Protein AF-A0A0G1H967-F1 (afdb_monomer_lite)

Organism: NCBI:txid1619017

Structure (mmCIF, N/CA/C/O backbone):
data_AF-A0A0G1H967-F1
#
_entry.id   AF-A0A0G1H967-F1
#
loop_
_atom_site.group_PDB
_atom_site.id
_atom_site.type_symbol
_atom_site.label_atom_id
_atom_site.label_alt_id
_atom_site.label_comp_id
_atom_site.label_asym_id
_atom_site.label_entity_id
_atom_site.label_seq_id
_atom_site.pdbx_PDB_ins_code
_atom_site.Cartn_x
_atom_site.Cartn_y
_atom_site.Cartn_z
_atom_site.occupancy
_atom_site.B_iso_or_equiv
_atom_site.auth_seq_id
_atom_site.auth_comp_id
_atom_site.auth_asym_id
_atom_site.auth_atom_id
_atom_site.pdbx_PDB_model_num
ATOM 1 N N . MET A 1 1 ? -5.302 -9.559 1.420 1.00 28.47 1 MET A N 1
ATOM 2 C CA . MET A 1 1 ? -5.514 -8.388 0.513 1.00 28.47 1 MET A CA 1
ATOM 3 C C . MET A 1 1 ? -4.198 -7.649 0.164 1.00 28.47 1 MET A C 1
ATOM 5 O O . MET A 1 1 ? -4.204 -6.447 -0.084 1.00 28.47 1 MET A O 1
ATOM 9 N N . ARG A 1 2 ? -3.053 -8.358 0.077 1.00 24.94 2 ARG A N 1
ATOM 10 C CA . ARG A 1 2 ? -1.734 -7.774 -0.278 1.00 24.94 2 ARG A CA 1
ATOM 11 C C . ARG A 1 2 ? -1.359 -7.911 -1.756 1.00 24.94 2 ARG A C 1
ATOM 13 O O . ARG A 1 2 ? -0.452 -7.248 -2.232 1.00 24.94 2 ARG A O 1
ATOM 20 N N . ILE A 1 3 ? -2.129 -8.671 -2.520 1.00 26.06 3 ILE A N 1
ATOM 21 C CA . ILE A 1 3 ? -1.769 -9.042 -3.902 1.00 26.06 3 ILE A CA 1
ATOM 22 C C . ILE A 1 3 ? -2.396 -8.128 -4.920 1.00 26.06 3 ILE A C 1
ATOM 24 O O . ILE A 1 3 ? -1.799 -7.791 -5.931 1.00 26.06 3 ILE A O 1
ATOM 28 N N . LEU A 1 4 ? -3.551 -7.584 -4.571 1.00 26.77 4 LEU A N 1
ATOM 29 C CA . LEU A 1 4 ? -4.063 -6.409 -5.242 1.00 26.77 4 LEU A CA 1
ATOM 30 C C . LEU A 1 4 ? -3.228 -5.164 -4.873 1.00 26.77 4 LEU A C 1
ATOM 32 O O . LEU A 1 4 ? -3.260 -4.165 -5.582 1.00 26.77 4 LEU A O 1
ATOM 36 N N . SER A 1 5 ? -2.409 -5.216 -3.812 1.00 25.80 5 SER A N 1
ATOM 37 C CA . SER A 1 5 ? -1.380 -4.202 -3.537 1.00 25.80 5 SER A CA 1
ATOM 38 C C . SER A 1 5 ? -0.130 -4.345 -4.408 1.00 25.80 5 SER A C 1
ATOM 40 O O . SER A 1 5 ? 0.750 -3.493 -4.316 1.00 25.80 5 SER A O 1
ATOM 42 N N . LEU A 1 6 ? -0.062 -5.322 -5.321 1.00 28.62 6 LEU A N 1
ATOM 43 C CA . LEU A 1 6 ? 0.996 -5.347 -6.332 1.00 28.62 6 LEU A CA 1
ATOM 44 C C . LEU A 1 6 ? 0.904 -4.147 -7.280 1.00 28.62 6 LEU A C 1
ATOM 46 O O . LEU A 1 6 ? 1.940 -3.682 -7.725 1.00 28.62 6 LEU A O 1
ATOM 50 N N . ASN A 1 7 ? -0.260 -3.507 -7.449 1.00 30.02 7 ASN A N 1
ATOM 51 C CA . ASN A 1 7 ? -0.320 -2.208 -8.139 1.00 30.02 7 ASN A CA 1
ATOM 52 C C . ASN A 1 7 ? 0.312 -1.042 -7.349 1.00 30.02 7 ASN A C 1
ATOM 54 O O . ASN A 1 7 ? 0.631 -0.026 -7.955 1.00 30.02 7 ASN A O 1
ATOM 58 N N . ASN A 1 8 ? 0.530 -1.194 -6.034 1.00 29.45 8 ASN A N 1
ATOM 59 C CA . ASN A 1 8 ? 1.183 -0.194 -5.171 1.00 29.45 8 ASN A CA 1
ATOM 60 C C . ASN A 1 8 ? 2.585 -0.609 -4.668 1.00 29.45 8 ASN A C 1
ATOM 62 O O . ASN A 1 8 ? 3.270 0.203 -4.049 1.00 29.45 8 ASN A O 1
ATOM 66 N N . ASN A 1 9 ? 3.043 -1.830 -4.961 1.00 28.44 9 ASN A N 1
ATOM 67 C CA . ASN A 1 9 ? 4.432 -2.270 -4.748 1.00 28.44 9 ASN A CA 1
ATOM 68 C C . ASN A 1 9 ? 5.181 -2.551 -6.068 1.00 28.44 9 ASN A C 1
ATOM 70 O O . ASN A 1 9 ? 6.390 -2.745 -6.054 1.00 28.44 9 ASN A O 1
ATOM 74 N N . ILE A 1 10 ? 4.493 -2.491 -7.216 1.00 29.09 10 ILE A N 1
ATOM 75 C CA . ILE A 1 10 ? 5.077 -2.336 -8.564 1.00 29.09 10 ILE A CA 1
ATOM 76 C C . ILE A 1 10 ? 5.112 -0.842 -8.966 1.00 29.09 10 ILE A C 1
ATOM 78 O O . ILE A 1 10 ? 5.589 -0.466 -10.037 1.00 29.09 10 ILE A O 1
ATOM 82 N N . THR A 1 11 ? 4.701 0.069 -8.078 1.00 26.23 11 THR A N 1
ATOM 83 C CA . THR A 1 11 ? 4.948 1.514 -8.233 1.00 26.23 11 THR A CA 1
ATOM 84 C C . THR A 1 11 ? 6.412 1.897 -8.044 1.00 26.23 11 THR A C 1
ATOM 86 O O . THR A 1 11 ? 6.793 2.978 -8.477 1.00 26.23 11 THR A O 1
ATOM 89 N N . THR A 1 12 ? 7.262 1.028 -7.499 1.00 28.69 12 THR A N 1
ATOM 90 C CA . THR A 1 12 ? 8.695 1.315 -7.307 1.00 28.69 12 THR A CA 1
ATOM 91 C C . THR A 1 12 ? 9.445 1.363 -8.640 1.00 28.69 12 THR A C 1
ATOM 93 O O . THR A 1 12 ? 10.169 2.311 -8.919 1.00 28.69 12 THR A O 1
ATOM 96 N N . PHE A 1 13 ? 9.113 0.490 -9.589 1.00 28.98 13 PHE A N 1
ATOM 97 C CA . PHE A 1 13 ? 9.598 0.643 -10.966 1.00 28.98 13 PHE A CA 1
ATOM 98 C C . PHE A 1 13 ? 8.889 1.770 -11.735 1.00 28.98 13 PHE A C 1
ATOM 100 O O . PHE A 1 13 ? 9.454 2.317 -12.681 1.00 28.98 13 PHE A O 1
ATOM 107 N N . SER A 1 14 ? 7.666 2.150 -11.330 1.00 26.45 14 SER A N 1
ATOM 108 C CA . SER A 1 14 ? 7.071 3.408 -11.792 1.00 26.45 14 SER A CA 1
ATOM 109 C C . SER A 1 14 ? 7.852 4.606 -11.267 1.00 26.45 14 SER A C 1
ATOM 111 O O . SER A 1 14 ? 7.739 5.632 -11.908 1.00 26.45 14 SER A O 1
ATOM 113 N N . THR A 1 15 ? 8.643 4.525 -10.192 1.00 25.16 15 THR A N 1
ATOM 114 C CA . THR A 1 15 ? 9.578 5.592 -9.787 1.00 25.16 15 THR A CA 1
ATOM 115 C C . THR A 1 15 ? 10.834 5.610 -10.642 1.00 25.16 15 THR A C 1
ATOM 117 O O . THR A 1 15 ? 11.259 6.693 -11.013 1.00 25.16 15 THR A O 1
ATOM 120 N N . MET A 1 16 ? 11.356 4.464 -11.091 1.00 27.84 16 MET A N 1
ATOM 121 C CA . MET A 1 16 ? 12.405 4.454 -12.122 1.00 27.84 16 MET A CA 1
ATOM 122 C C . MET A 1 16 ? 11.890 5.072 -13.434 1.00 27.84 16 MET A C 1
ATOM 124 O O . MET A 1 16 ? 12.563 5.902 -14.043 1.00 27.84 16 MET A O 1
ATOM 128 N N . TYR A 1 17 ? 10.645 4.753 -13.816 1.00 27.72 17 TYR A N 1
ATOM 129 C CA . TYR A 1 17 ? 10.009 5.355 -14.985 1.00 27.72 17 TYR A CA 1
ATOM 130 C C . TYR A 1 17 ? 9.515 6.781 -14.739 1.00 27.72 17 TYR A C 1
ATOM 132 O O . TYR A 1 17 ? 9.549 7.532 -15.693 1.00 27.72 17 TYR A O 1
ATOM 140 N N . LYS A 1 18 ? 9.121 7.197 -13.523 1.00 25.91 18 LYS A N 1
ATOM 141 C CA . LYS A 1 18 ? 8.702 8.570 -13.146 1.00 25.91 18 LYS A CA 1
ATOM 142 C C . LYS A 1 18 ? 9.891 9.494 -12.954 1.00 25.91 18 LYS A C 1
ATOM 144 O O . LYS A 1 18 ? 9.778 10.645 -13.329 1.00 25.91 18 LYS A O 1
ATOM 149 N N . SER A 1 19 ? 11.053 9.016 -12.527 1.00 26.78 19 SER A N 1
ATOM 150 C CA . SER A 1 19 ? 12.302 9.782 -12.640 1.00 26.78 19 SER A CA 1
ATOM 151 C C . SER A 1 19 ? 12.707 9.976 -14.109 1.00 26.78 19 SER A C 1
ATOM 153 O O . SER A 1 19 ? 13.369 10.950 -14.444 1.00 26.78 19 SER A O 1
ATOM 155 N N . ILE A 1 20 ? 12.218 9.113 -15.005 1.00 28.36 20 ILE A N 1
ATOM 156 C CA . ILE A 1 20 ? 12.341 9.236 -16.463 1.00 28.36 20 ILE A CA 1
ATOM 157 C C . ILE A 1 20 ? 11.140 9.979 -17.112 1.00 28.36 20 ILE A C 1
ATOM 159 O O . ILE A 1 20 ? 11.301 10.610 -18.149 1.00 28.36 20 ILE A O 1
ATOM 163 N N . THR A 1 21 ? 9.947 9.992 -16.500 1.00 26.17 21 THR A N 1
ATOM 164 C CA . THR A 1 21 ? 8.737 10.730 -16.937 1.00 26.17 21 THR A CA 1
ATOM 165 C C . THR A 1 21 ? 8.554 12.063 -16.207 1.00 26.17 21 THR A C 1
ATOM 167 O O . THR A 1 21 ? 7.636 12.813 -16.514 1.00 26.17 21 THR A O 1
ATOM 170 N N . VAL A 1 22 ? 9.478 12.461 -15.336 1.00 26.22 22 VAL A N 1
ATOM 171 C CA . VAL A 1 22 ? 9.689 13.873 -14.971 1.00 26.22 22 VAL A CA 1
ATOM 172 C C . VAL A 1 22 ? 10.460 14.605 -16.083 1.00 26.22 22 VAL A C 1
ATOM 174 O O . VAL A 1 22 ? 10.391 15.822 -16.189 1.00 26.22 22 VAL A O 1
ATOM 177 N N . LEU A 1 23 ? 11.005 13.862 -17.053 1.00 30.81 23 LEU A N 1
ATOM 178 C CA . LEU A 1 23 ? 11.277 14.352 -18.408 1.00 30.81 23 LEU A CA 1
ATOM 179 C C . LEU A 1 23 ? 10.087 14.107 -19.358 1.00 30.81 23 LEU A C 1
ATOM 181 O O . LEU A 1 23 ? 10.270 14.118 -20.552 1.00 30.81 23 LEU A O 1
ATOM 185 N N . CYS A 1 24 ? 8.871 13.848 -18.856 1.00 28.28 24 CYS A N 1
ATOM 186 C CA . CYS A 1 24 ? 7.650 13.328 -19.513 1.00 28.28 24 CYS A CA 1
ATOM 187 C C . CYS A 1 24 ? 6.351 14.166 -19.600 1.00 28.28 24 CYS A C 1
ATOM 189 O O . CYS A 1 24 ? 5.338 13.589 -19.960 1.00 28.28 24 CYS A O 1
ATOM 191 N N . VAL A 1 25 ? 6.280 15.447 -19.213 1.00 26.44 25 VAL A N 1
ATOM 192 C CA . VAL A 1 25 ? 5.021 16.237 -19.346 1.00 26.44 25 VAL A CA 1
ATOM 193 C C . VAL A 1 25 ? 4.890 16.730 -20.794 1.00 26.44 25 VAL A C 1
ATOM 195 O O . VAL A 1 25 ? 5.883 17.203 -21.337 1.00 26.44 25 VAL A O 1
ATOM 198 N N . SER A 1 26 ? 3.779 16.686 -21.519 1.00 28.89 26 SER A N 1
ATOM 199 C CA . SER A 1 26 ? 2.585 15.837 -21.557 1.00 28.89 26 SER A CA 1
ATOM 200 C C . SER A 1 26 ? 1.969 16.117 -22.940 1.00 28.89 26 SER A C 1
ATOM 202 O O . SER A 1 26 ? 2.030 17.241 -23.438 1.00 28.89 26 SER A O 1
ATOM 204 N N . GLY A 1 27 ? 1.425 15.101 -23.603 1.00 27.70 27 GLY A N 1
ATOM 205 C CA . GLY A 1 27 ? 0.699 15.268 -24.858 1.00 27.70 27 GLY A CA 1
ATOM 206 C C . GLY A 1 27 ? -0.725 14.770 -24.699 1.00 27.70 27 GLY A C 1
ATOM 207 O O . GLY A 1 27 ? -0.948 13.581 -24.868 1.00 27.70 27 GLY A O 1
ATOM 208 N N . ILE A 1 28 ? -1.657 15.672 -24.387 1.00 31.44 28 ILE A N 1
ATOM 209 C CA . ILE A 1 28 ? -3.095 15.619 -24.716 1.00 31.44 28 ILE A CA 1
ATOM 210 C C . ILE A 1 28 ? -3.490 17.115 -24.768 1.00 31.44 28 ILE A C 1
ATOM 212 O O . ILE A 1 28 ? -3.198 17.833 -23.822 1.00 31.44 28 ILE A O 1
ATOM 216 N N . ILE A 1 29 ? -4.017 17.729 -25.830 1.00 28.50 29 ILE A N 1
ATOM 217 C CA . ILE A 1 29 ? -5.296 17.488 -26.506 1.00 28.50 29 ILE A CA 1
ATOM 218 C C . ILE A 1 29 ? -5.258 18.208 -27.867 1.00 28.50 29 ILE A C 1
ATOM 220 O O . ILE A 1 29 ? -4.969 19.401 -27.929 1.00 28.50 29 ILE A O 1
ATOM 224 N N . ALA A 1 30 ? -5.668 17.521 -28.933 1.00 26.17 30 ALA A N 1
ATOM 225 C CA . ALA A 1 30 ? -6.323 18.160 -30.072 1.00 26.17 30 ALA A CA 1
ATOM 226 C C . ALA A 1 30 ? -7.396 17.223 -30.647 1.00 26.17 30 ALA A C 1
ATOM 228 O O . ALA A 1 30 ? -7.187 16.523 -31.633 1.00 26.17 30 ALA A O 1
ATOM 229 N N . CYS A 1 31 ? -8.566 17.224 -30.010 1.00 27.75 31 CYS A N 1
ATOM 230 C CA . CYS A 1 31 ? -9.842 17.053 -30.696 1.00 27.75 31 CYS A CA 1
ATOM 231 C C . CYS A 1 31 ? -10.944 17.755 -29.896 1.00 27.75 31 CYS A C 1
ATOM 233 O O . CYS A 1 31 ? -11.128 17.464 -28.720 1.00 27.75 31 CYS A O 1
ATOM 235 N N . GLY A 1 32 ? -11.687 18.635 -30.571 1.00 25.62 32 GLY A N 1
ATOM 236 C CA . GLY A 1 32 ? -13.098 18.887 -30.271 1.00 25.62 32 GLY A CA 1
ATOM 237 C C . GLY A 1 32 ? -13.435 19.949 -29.223 1.00 25.62 32 GLY A C 1
ATOM 238 O O . GLY A 1 32 ? -13.681 19.637 -28.069 1.00 25.62 32 GLY A O 1
ATOM 239 N N . ILE A 1 33 ? -13.529 21.194 -2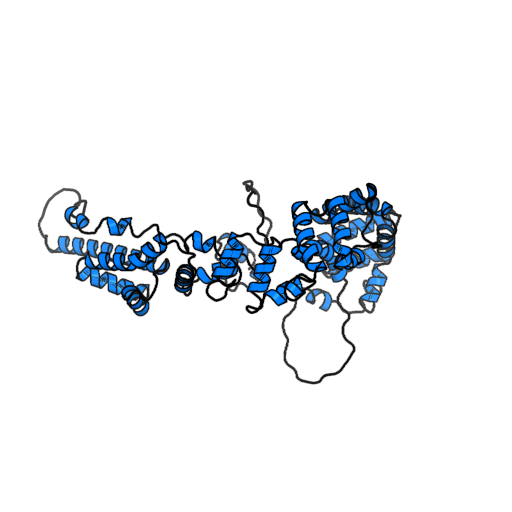9.693 1.00 38.97 33 ILE A N 1
ATOM 240 C CA . ILE A 1 33 ? -14.495 22.252 -29.330 1.00 38.97 33 ILE A CA 1
ATOM 241 C C . ILE A 1 33 ? -15.601 21.829 -28.336 1.00 38.97 33 ILE A C 1
ATOM 243 O O . ILE A 1 33 ? -16.466 21.055 -28.735 1.00 38.97 33 ILE A O 1
ATOM 247 N N . ILE A 1 34 ? -15.678 22.473 -27.157 1.00 30.91 34 ILE A N 1
ATOM 248 C CA . ILE A 1 34 ? -16.937 22.931 -26.521 1.00 30.91 34 ILE A CA 1
ATOM 249 C C . ILE A 1 34 ? -16.679 24.274 -25.803 1.00 30.91 34 ILE A C 1
ATOM 251 O O . ILE A 1 34 ? -15.667 24.468 -25.138 1.00 30.91 34 ILE A O 1
ATOM 255 N N . LEU A 1 35 ? -17.608 25.207 -26.016 1.00 37.31 35 LEU A N 1
ATOM 256 C CA . LEU A 1 35 ? -17.710 26.570 -25.486 1.00 37.31 35 LEU A CA 1
ATOM 257 C C . LEU A 1 35 ? -18.023 26.611 -23.969 1.00 37.31 35 LEU A C 1
ATOM 259 O O . LEU A 1 35 ? -18.590 25.656 -23.453 1.00 37.31 35 LEU A O 1
ATOM 263 N N . PHE A 1 36 ? -17.754 27.772 -23.342 1.00 31.00 36 PHE A N 1
ATOM 264 C CA . PHE A 1 36 ? -18.295 28.360 -22.085 1.00 31.00 36 PHE A CA 1
ATOM 265 C C . PHE A 1 36 ? -17.295 28.664 -20.941 1.00 31.00 36 PHE A C 1
ATOM 267 O O . PHE A 1 36 ? -16.869 27.777 -20.215 1.00 31.00 36 PHE A O 1
ATOM 274 N N . GLY A 1 37 ? -17.080 29.974 -20.707 1.00 32.16 37 GLY A N 1
ATOM 275 C CA . GLY A 1 37 ? -17.050 30.610 -19.373 1.00 32.16 37 GLY A CA 1
ATOM 276 C C . GLY A 1 37 ? -15.701 30.756 -18.640 1.00 32.16 37 GLY A C 1
ATOM 277 O O . GLY A 1 37 ? -15.021 29.758 -18.423 1.00 32.16 37 GLY A O 1
ATOM 278 N N . PRO A 1 38 ? -15.319 31.966 -18.165 1.00 43.09 38 PRO A N 1
ATOM 279 C CA . PRO A 1 38 ? -14.136 32.147 -17.333 1.00 43.09 38 PRO A CA 1
ATOM 280 C C . PRO A 1 38 ? -14.486 31.845 -15.870 1.00 43.09 38 PRO A C 1
ATOM 282 O O . PRO A 1 38 ? -15.070 32.673 -15.176 1.00 43.09 38 PRO A O 1
ATOM 285 N N . ALA A 1 39 ? -14.124 30.657 -15.393 1.00 35.47 39 ALA A N 1
ATOM 286 C CA . ALA A 1 39 ? -14.091 30.347 -13.969 1.00 35.47 39 ALA A CA 1
ATOM 287 C C . ALA A 1 39 ? -12.661 29.958 -13.591 1.00 35.47 39 ALA A C 1
ATOM 289 O O . ALA A 1 39 ? -12.064 29.033 -14.139 1.00 35.47 39 ALA A O 1
ATOM 290 N N . THR A 1 40 ? -12.099 30.745 -12.686 1.00 41.44 40 THR A N 1
ATOM 291 C CA . THR A 1 40 ? -10.736 30.675 -12.172 1.00 41.44 40 THR A CA 1
ATOM 292 C C . THR A 1 40 ? -10.470 29.338 -11.481 1.00 41.44 40 THR A C 1
ATOM 294 O O . THR A 1 40 ? -10.858 29.145 -10.332 1.00 41.44 40 THR A O 1
ATOM 297 N N . PHE A 1 41 ? -9.766 28.433 -12.159 1.00 42.47 41 PHE A N 1
ATOM 298 C CA . PHE A 1 41 ? -9.099 27.297 -11.525 1.00 42.47 41 PHE A CA 1
ATOM 299 C C . PHE A 1 41 ? -7.680 27.720 -11.140 1.00 42.47 41 PHE A C 1
ATOM 301 O O . PHE A 1 41 ? -6.751 27.670 -11.944 1.00 42.47 41 PHE A O 1
ATOM 308 N N . ALA A 1 42 ? -7.528 28.184 -9.902 1.00 41.91 42 ALA A N 1
ATOM 309 C CA . ALA A 1 42 ? -6.235 28.280 -9.246 1.00 41.91 42 ALA A CA 1
ATOM 310 C C . ALA A 1 42 ? -6.009 27.019 -8.397 1.00 41.91 42 ALA A C 1
ATOM 312 O O . ALA A 1 42 ? -6.925 26.538 -7.737 1.00 41.91 42 ALA A O 1
ATOM 313 N N . GLN A 1 43 ? -4.759 26.548 -8.410 1.00 45.81 43 GLN A N 1
ATOM 314 C CA . GLN A 1 43 ? -4.148 25.536 -7.536 1.00 45.81 43 GLN A CA 1
ATOM 315 C C . GLN A 1 43 ? -4.437 24.056 -7.828 1.00 45.81 43 GLN A C 1
ATOM 317 O O . GLN A 1 43 ? -5.177 23.385 -7.121 1.00 45.81 43 GLN A O 1
ATOM 322 N N . LEU A 1 44 ? -3.644 23.513 -8.758 1.00 36.78 44 LEU A N 1
ATOM 323 C CA . LEU A 1 44 ? -2.864 22.294 -8.519 1.00 36.78 44 LEU A CA 1
ATOM 324 C C . LEU A 1 44 ? -1.439 22.556 -9.047 1.00 36.78 44 LEU A C 1
ATOM 326 O O . LEU A 1 44 ? -1.220 22.620 -10.251 1.00 36.78 44 LEU A O 1
ATOM 330 N N . GLN A 1 45 ? -0.478 22.806 -8.157 1.00 46.81 45 GLN A N 1
ATOM 331 C CA . GLN A 1 45 ? 0.911 23.108 -8.516 1.00 46.81 45 GLN A CA 1
ATOM 332 C C . GLN A 1 45 ? 1.851 22.510 -7.470 1.00 46.81 45 GLN A C 1
ATOM 334 O O . GLN A 1 45 ? 1.936 23.025 -6.358 1.00 46.81 45 GLN A O 1
ATOM 339 N N . SER A 1 46 ? 2.572 21.445 -7.826 1.00 40.84 46 SER A N 1
ATOM 340 C CA . SER A 1 46 ? 3.772 21.034 -7.072 1.00 40.84 46 SER A CA 1
ATOM 341 C C . SER A 1 46 ? 4.764 20.127 -7.823 1.00 40.84 46 SER A C 1
ATOM 343 O O . SER A 1 46 ? 5.782 19.754 -7.252 1.00 40.84 46 SER A O 1
ATOM 345 N N . ALA A 1 47 ? 4.569 19.863 -9.121 1.00 40.09 47 ALA A N 1
ATOM 346 C CA . ALA A 1 47 ? 5.629 19.357 -10.014 1.00 40.09 47 ALA A CA 1
ATOM 347 C C . ALA A 1 47 ? 5.679 20.129 -11.348 1.00 40.09 47 ALA A C 1
ATOM 349 O O . ALA A 1 47 ? 6.760 20.402 -11.867 1.00 40.09 47 ALA A O 1
ATOM 350 N N . ASP A 1 48 ? 4.524 20.599 -11.838 1.00 39.38 48 ASP A N 1
ATOM 351 C CA . ASP A 1 48 ? 4.428 21.492 -13.004 1.00 39.38 48 ASP A CA 1
ATOM 352 C C . ASP A 1 48 ? 5.139 22.844 -12.816 1.00 39.38 48 ASP A C 1
ATOM 354 O O . ASP A 1 48 ? 5.560 23.468 -13.787 1.00 39.38 48 ASP A O 1
ATOM 358 N N . SER A 1 49 ? 5.339 23.308 -11.579 1.00 45.03 49 SER A N 1
ATOM 359 C CA . SER A 1 49 ? 5.897 24.643 -11.309 1.00 45.03 49 SER A CA 1
ATOM 360 C C . SER A 1 49 ? 7.395 24.789 -11.619 1.00 45.03 49 SER A C 1
ATOM 362 O O . SER A 1 49 ? 7.877 25.920 -11.708 1.00 45.03 49 SER A O 1
ATOM 364 N N . ALA A 1 50 ? 8.140 23.686 -11.770 1.00 48.12 50 ALA A N 1
ATOM 365 C CA . ALA A 1 50 ? 9.545 23.716 -12.195 1.00 48.12 50 ALA A CA 1
ATOM 366 C C . ALA A 1 50 ? 9.676 23.700 -13.730 1.00 48.12 50 ALA A C 1
ATOM 368 O O . ALA A 1 50 ? 10.448 24.476 -14.290 1.00 48.12 50 ALA A O 1
ATOM 369 N N . LEU A 1 51 ? 8.863 22.887 -14.418 1.00 50.50 51 LEU A N 1
ATOM 370 C CA . LEU A 1 51 ? 8.828 22.815 -15.885 1.00 50.50 51 LEU A CA 1
ATOM 371 C C . LEU A 1 51 ? 8.125 24.024 -16.523 1.00 50.50 51 LEU A C 1
ATOM 373 O O . LEU A 1 51 ? 8.525 24.456 -17.600 1.00 50.50 51 LEU A O 1
ATOM 377 N N . GLY A 1 52 ? 7.154 24.637 -15.838 1.00 55.09 52 GLY A N 1
ATOM 378 C CA . GLY A 1 52 ? 6.474 25.860 -16.283 1.00 55.09 52 GLY A CA 1
ATOM 379 C C . GLY A 1 52 ? 7.351 27.120 -16.301 1.00 55.09 52 GLY A C 1
ATOM 380 O O . GLY A 1 52 ? 6.900 28.166 -16.760 1.00 55.09 52 GLY A O 1
ATOM 381 N N . LYS A 1 53 ? 8.598 27.041 -15.812 1.00 64.50 53 LYS A N 1
ATOM 382 C CA . LYS A 1 53 ? 9.587 28.135 -15.855 1.00 64.50 53 LYS A CA 1
ATOM 383 C C . LYS A 1 53 ? 10.581 28.016 -17.011 1.00 64.50 53 LYS A C 1
ATOM 385 O O . LYS A 1 53 ? 11.349 28.947 -17.246 1.00 64.50 53 LYS A O 1
ATOM 390 N N . ILE A 1 54 ? 10.596 26.892 -17.727 1.00 79.12 54 ILE A N 1
ATOM 391 C CA . ILE A 1 54 ? 11.513 26.692 -18.847 1.00 79.12 54 ILE A CA 1
ATOM 392 C C . ILE A 1 54 ? 10.949 27.416 -20.069 1.00 79.12 54 ILE A C 1
ATOM 394 O O . ILE A 1 54 ? 9.891 27.061 -20.583 1.00 79.12 54 ILE A O 1
ATOM 398 N N . THR A 1 55 ? 11.665 28.437 -20.536 1.00 87.38 55 THR A N 1
ATOM 399 C CA . THR A 1 55 ? 11.320 29.163 -21.764 1.00 87.38 55 THR A CA 1
ATOM 400 C C . THR A 1 55 ? 12.137 28.607 -22.923 1.00 87.38 55 THR A C 1
ATOM 402 O O . THR A 1 55 ? 13.364 28.554 -22.846 1.00 87.38 55 THR A O 1
ATOM 405 N N . TYR A 1 56 ? 11.454 28.194 -23.989 1.00 86.44 56 TYR A N 1
ATOM 406 C CA . TYR A 1 56 ? 12.084 27.759 -25.233 1.00 86.44 56 TYR A CA 1
ATOM 407 C C . TYR A 1 56 ? 12.272 28.946 -26.194 1.00 86.44 56 TYR A C 1
ATOM 409 O O . TYR A 1 56 ? 11.458 29.874 -26.173 1.00 86.44 56 TYR A O 1
ATOM 417 N N . PRO A 1 57 ? 13.287 28.919 -27.075 1.00 93.88 57 PRO A N 1
ATOM 418 C CA . PRO A 1 57 ? 14.324 27.892 -27.195 1.00 93.88 57 PRO A CA 1
ATOM 419 C C . PRO A 1 57 ? 15.372 27.952 -26.071 1.00 93.88 57 PRO A C 1
ATOM 421 O O . PRO A 1 57 ? 15.702 29.027 -25.573 1.00 93.88 57 PRO A O 1
ATOM 424 N N . ILE A 1 58 ? 15.933 26.800 -25.689 1.00 92.00 58 ILE A N 1
ATOM 425 C CA . ILE A 1 58 ? 16.932 26.726 -24.609 1.00 92.00 58 ILE A CA 1
ATOM 426 C C . ILE A 1 58 ? 18.339 26.888 -25.189 1.00 92.00 58 ILE A C 1
ATOM 428 O O . ILE A 1 58 ? 18.912 25.939 -25.724 1.00 92.00 58 ILE A O 1
ATOM 432 N N . ALA A 1 59 ? 18.912 28.087 -25.062 1.00 92.62 59 ALA A N 1
ATOM 433 C CA . ALA A 1 59 ? 20.237 28.408 -25.602 1.00 92.62 59 ALA A CA 1
ATOM 434 C C . ALA A 1 59 ? 21.340 27.447 -25.110 1.00 92.62 59 ALA A C 1
ATOM 436 O O . ALA A 1 59 ? 22.135 26.971 -25.918 1.00 92.62 59 ALA A O 1
ATOM 437 N N . ASP A 1 60 ? 21.325 27.099 -23.817 1.00 89.62 60 ASP A N 1
ATOM 438 C CA . ASP A 1 60 ? 22.299 26.195 -23.180 1.00 89.62 60 ASP A CA 1
ATOM 439 C C . ASP A 1 60 ? 22.255 24.759 -23.760 1.00 89.62 60 ASP A C 1
ATOM 441 O O . ASP A 1 60 ? 23.222 24.009 -23.631 1.00 89.62 60 ASP A O 1
ATOM 445 N N . LEU A 1 61 ? 21.153 24.376 -24.422 1.00 92.38 61 LEU A N 1
ATOM 446 C CA . LEU A 1 61 ? 20.907 23.040 -24.980 1.00 92.38 61 LEU A CA 1
ATOM 447 C C . LEU A 1 61 ? 20.753 23.074 -26.508 1.00 92.38 61 LEU A C 1
ATOM 449 O O . LEU A 1 61 ? 19.819 22.509 -27.079 1.00 92.38 61 LEU A O 1
ATOM 453 N N . GLY A 1 62 ? 21.641 23.808 -27.181 1.00 91.38 62 GLY A N 1
ATOM 454 C CA . GLY A 1 62 ? 21.657 23.879 -28.644 1.00 91.38 62 GLY A CA 1
ATOM 455 C C . GLY A 1 62 ? 20.457 24.615 -29.245 1.00 91.38 62 GLY A C 1
ATOM 456 O O . GLY A 1 62 ? 20.118 24.385 -30.402 1.00 91.38 62 GLY A O 1
ATOM 457 N N . SER A 1 63 ? 19.811 25.500 -28.476 1.00 94.69 63 SER A N 1
ATOM 458 C CA . SER A 1 63 ? 18.596 26.224 -28.880 1.00 94.69 63 SER A CA 1
ATOM 459 C C . SER A 1 63 ? 17.429 25.307 -29.260 1.00 94.69 63 SER A C 1
ATOM 461 O O . SER A 1 63 ? 16.637 25.638 -30.144 1.00 94.69 63 SER A O 1
ATOM 463 N N . CYS A 1 64 ? 17.295 24.159 -28.589 1.00 92.00 64 CYS A N 1
ATOM 464 C CA . CYS A 1 64 ? 16.148 23.278 -28.782 1.00 92.00 64 CYS A CA 1
ATOM 465 C C . CYS A 1 64 ? 14.826 24.034 -28.542 1.00 92.00 64 CYS A C 1
ATOM 467 O O . CYS A 1 64 ? 14.663 24.728 -27.537 1.00 92.00 64 CYS A O 1
ATOM 469 N N . SER A 1 65 ? 13.900 23.931 -29.500 1.00 93.44 65 SER A N 1
ATOM 470 C CA . SER A 1 65 ? 12.653 24.716 -29.576 1.00 93.44 65 SER A CA 1
ATOM 471 C C . SER A 1 65 ? 11.518 24.193 -28.704 1.00 93.44 65 SER A C 1
ATOM 473 O O . SER A 1 65 ? 10.522 24.880 -28.499 1.00 93.44 65 SER A O 1
ATOM 475 N N . ASP A 1 66 ? 11.647 22.959 -28.245 1.00 86.94 66 ASP A N 1
ATOM 476 C CA . ASP A 1 66 ? 10.658 22.250 -27.461 1.00 86.94 66 ASP A CA 1
ATOM 477 C C . ASP A 1 66 ? 11.335 21.087 -26.742 1.00 86.94 66 ASP A C 1
ATOM 479 O O . ASP A 1 66 ? 12.486 20.722 -27.003 1.00 86.94 66 ASP A O 1
ATOM 483 N N . LYS A 1 67 ? 10.575 20.487 -25.837 1.00 84.81 67 LYS A N 1
ATOM 484 C CA . LYS A 1 67 ? 11.015 19.399 -24.982 1.00 84.81 67 LYS A CA 1
ATOM 485 C C . LYS A 1 67 ? 11.589 18.205 -25.749 1.00 84.81 67 LYS A C 1
ATOM 487 O O . LYS A 1 67 ? 12.648 17.710 -25.380 1.00 84.81 67 LYS A O 1
ATOM 492 N N . LYS A 1 68 ? 10.925 17.766 -26.821 1.00 87.69 68 LYS A N 1
ATOM 493 C CA . LYS A 1 68 ? 11.345 16.598 -27.609 1.00 87.69 68 LYS A CA 1
ATOM 494 C C . LYS A 1 68 ? 12.675 16.866 -28.316 1.00 87.69 68 LYS A C 1
ATOM 496 O O . LYS A 1 68 ? 13.550 16.000 -28.366 1.00 87.69 68 LYS A O 1
ATOM 501 N N . ASN A 1 69 ? 12.852 18.081 -28.830 1.00 86.69 69 ASN A N 1
ATOM 502 C CA . ASN A 1 69 ? 14.115 18.495 -29.432 1.00 86.69 69 ASN A CA 1
ATOM 503 C C . ASN A 1 69 ? 15.239 18.585 -28.388 1.00 86.69 69 ASN A C 1
ATOM 505 O O . ASN A 1 69 ? 16.373 18.219 -28.690 1.00 86.69 69 ASN A O 1
ATOM 509 N N . CYS A 1 70 ? 14.938 18.998 -27.151 1.00 89.12 70 CYS A N 1
ATOM 510 C CA . CYS A 1 70 ? 15.921 18.989 -26.065 1.00 89.12 70 CYS A CA 1
ATOM 511 C C . CYS A 1 70 ? 16.276 17.568 -25.613 1.00 89.12 70 CYS A C 1
ATOM 513 O O . CYS A 1 70 ? 17.447 17.290 -25.380 1.00 89.12 70 CYS A O 1
ATOM 515 N N . GLU A 1 71 ? 15.306 16.652 -25.538 1.00 84.69 71 GLU A N 1
ATOM 516 C CA . GLU A 1 71 ? 15.559 15.227 -25.281 1.00 84.69 71 GLU A CA 1
ATOM 517 C C . GLU A 1 71 ? 16.518 14.660 -26.334 1.00 84.69 71 GLU A C 1
ATOM 519 O O . GLU A 1 71 ? 17.561 14.113 -25.987 1.00 84.69 71 GLU A O 1
ATOM 524 N N . THR A 1 72 ? 16.233 14.909 -27.614 1.00 86.69 72 THR A N 1
ATOM 525 C CA . THR A 1 72 ? 17.086 14.474 -28.732 1.00 86.69 72 THR A CA 1
ATOM 526 C C . THR A 1 72 ? 18.499 15.062 -28.636 1.00 86.69 72 THR A C 1
ATOM 528 O O . THR A 1 72 ? 19.484 14.361 -28.867 1.00 86.69 72 THR A O 1
ATOM 531 N N . TYR A 1 73 ? 18.625 16.345 -28.272 1.00 87.12 73 TYR A N 1
ATOM 532 C CA . TYR A 1 73 ? 19.922 16.981 -28.031 1.00 87.12 73 TYR A CA 1
ATOM 533 C C . TYR A 1 73 ? 20.678 16.290 -26.888 1.00 87.12 73 TYR A C 1
ATOM 535 O O . TYR A 1 73 ? 21.861 15.983 -27.036 1.00 87.12 73 TYR A O 1
ATOM 543 N N . CYS A 1 74 ? 19.995 15.997 -25.780 1.00 88.62 74 CYS A N 1
ATOM 544 C CA . CYS A 1 74 ? 20.571 15.397 -24.578 1.00 88.62 74 CYS A CA 1
ATOM 545 C C . CYS A 1 74 ? 20.902 13.905 -24.698 1.00 88.62 74 CYS A C 1
ATOM 547 O O . CYS A 1 74 ? 21.739 13.405 -23.948 1.00 88.62 74 CYS A O 1
ATOM 549 N N . GLU A 1 75 ? 20.285 13.190 -25.637 1.00 82.88 75 GLU A N 1
ATOM 550 C CA . GLU A 1 75 ? 20.611 11.791 -25.933 1.00 82.88 75 GLU A CA 1
ATOM 551 C C . GLU A 1 75 ? 21.991 11.624 -26.580 1.00 82.88 75 GLU A C 1
ATOM 553 O O . GLU A 1 75 ? 22.583 10.541 -26.523 1.00 82.88 75 GLU A O 1
ATOM 558 N N . GLN A 1 76 ? 22.534 12.691 -27.167 1.00 84.75 76 GLN A N 1
ATOM 559 C CA . GLN A 1 76 ? 23.867 12.675 -27.750 1.00 84.75 76 GLN A CA 1
ATOM 560 C C . GLN A 1 76 ? 24.927 12.680 -26.647 1.00 84.75 76 GLN A C 1
ATOM 562 O O . GLN A 1 76 ? 24.979 13.584 -25.815 1.00 84.75 76 GLN A O 1
ATOM 567 N N . THR A 1 77 ? 25.845 11.710 -26.685 1.00 83.38 77 THR A N 1
ATOM 568 C CA . THR A 1 77 ? 26.917 11.558 -25.686 1.00 83.38 77 THR A CA 1
ATOM 569 C C . THR A 1 77 ? 27.732 12.837 -25.463 1.00 83.38 77 THR A C 1
ATOM 571 O O . THR A 1 77 ? 28.116 13.125 -24.334 1.00 83.38 77 THR A O 1
ATOM 574 N N . GLY A 1 78 ? 27.966 13.627 -26.519 1.00 86.94 78 GLY A N 1
ATOM 575 C CA . GLY A 1 78 ? 28.703 14.894 -26.434 1.00 86.94 78 GLY A CA 1
ATOM 576 C C . GLY A 1 78 ? 27.980 16.008 -25.667 1.00 86.94 78 GLY A C 1
ATOM 577 O O . GLY A 1 78 ? 28.633 16.934 -25.201 1.00 86.94 78 GLY A O 1
ATOM 578 N N . ASN A 1 79 ? 26.663 15.895 -25.486 1.00 88.75 79 ASN A N 1
ATOM 579 C CA . ASN A 1 79 ? 25.816 16.945 -24.918 1.00 88.75 79 ASN A CA 1
ATOM 580 C C . ASN A 1 79 ? 25.301 16.610 -23.509 1.00 88.75 79 ASN A C 1
ATOM 582 O O . ASN A 1 79 ? 24.724 17.471 -22.844 1.00 88.75 79 ASN A O 1
ATOM 586 N N . MET A 1 80 ? 25.509 15.376 -23.031 1.00 84.75 80 MET A N 1
ATOM 587 C CA . MET A 1 80 ? 24.967 14.899 -21.752 1.00 84.75 80 MET A CA 1
ATOM 588 C C . MET A 1 80 ? 25.369 15.790 -20.569 1.00 84.75 80 MET A C 1
ATOM 590 O O . MET A 1 80 ? 24.534 16.076 -19.714 1.00 84.75 80 MET A O 1
ATOM 594 N N . GLN A 1 81 ? 26.617 16.275 -20.533 1.00 88.00 81 GLN A N 1
ATOM 595 C CA . GLN A 1 81 ? 27.078 17.154 -19.454 1.00 88.00 81 GLN A CA 1
ATOM 596 C C . GLN A 1 81 ? 26.336 18.496 -19.460 1.00 88.00 81 GLN A C 1
ATOM 598 O O . GLN A 1 81 ? 25.847 18.913 -18.417 1.00 88.00 81 GLN A O 1
ATOM 603 N N . SER A 1 82 ? 26.156 19.121 -20.628 1.00 90.75 82 SER A N 1
ATOM 604 C CA . SER A 1 82 ? 25.385 20.366 -20.760 1.00 90.75 82 SER A CA 1
ATOM 605 C C . SER A 1 82 ? 23.945 20.198 -20.273 1.00 90.75 82 SER A C 1
ATOM 607 O O . SER A 1 82 ? 23.387 21.096 -19.647 1.00 90.75 82 SER A O 1
ATOM 609 N N . CYS A 1 83 ? 23.355 19.025 -20.504 1.00 91.12 83 CYS A N 1
ATOM 610 C CA . CYS A 1 83 ? 22.015 18.700 -20.026 1.00 91.12 83 CYS A CA 1
ATOM 611 C C . CYS A 1 83 ? 21.943 18.518 -18.509 1.00 91.12 83 CYS A C 1
ATOM 613 O O . CYS A 1 83 ? 20.996 19.001 -17.888 1.00 91.12 83 CYS A O 1
ATOM 615 N N . ILE A 1 84 ? 22.945 17.883 -17.894 1.00 88.06 84 ILE A N 1
ATOM 616 C CA . ILE A 1 84 ? 23.033 17.784 -16.432 1.00 88.06 84 ILE A CA 1
ATOM 617 C C . ILE A 1 84 ? 23.285 19.151 -15.797 1.00 88.06 84 ILE A C 1
ATOM 619 O O . ILE A 1 84 ? 22.627 19.491 -14.815 1.00 88.06 84 ILE A O 1
ATOM 623 N N . ASP A 1 85 ? 24.153 19.969 -16.385 1.00 90.12 85 ASP A N 1
ATOM 624 C CA . ASP A 1 85 ? 24.426 21.325 -15.908 1.00 90.12 85 ASP A CA 1
ATOM 625 C C . ASP A 1 85 ? 23.167 22.198 -15.988 1.00 90.12 85 ASP A C 1
ATOM 627 O O . ASP A 1 85 ? 22.832 22.907 -15.035 1.00 90.12 85 ASP A O 1
ATOM 631 N N . PHE A 1 86 ? 22.410 22.093 -17.086 1.00 89.75 86 PHE A N 1
ATOM 632 C CA . PHE A 1 86 ? 21.123 22.766 -17.235 1.00 89.75 86 PHE A CA 1
ATOM 633 C C . PHE A 1 86 ? 20.093 22.270 -16.213 1.00 89.75 86 PHE A C 1
ATOM 635 O O . PHE A 1 86 ? 19.426 23.087 -15.569 1.00 89.75 86 PHE A O 1
ATOM 642 N N . ALA A 1 87 ? 19.979 20.953 -16.018 1.00 88.62 87 ALA A N 1
ATOM 643 C CA . ALA A 1 87 ? 19.076 20.364 -15.032 1.00 88.62 87 ALA A CA 1
ATOM 644 C C . ALA A 1 87 ? 19.427 20.802 -13.603 1.00 88.62 87 ALA A C 1
ATOM 646 O O . ALA A 1 87 ? 18.531 21.119 -12.824 1.00 88.62 87 ALA A O 1
ATOM 647 N N . LYS A 1 88 ? 20.720 20.897 -13.277 1.00 86.75 88 LYS A N 1
ATOM 648 C CA . LYS A 1 88 ? 21.226 21.394 -11.993 1.00 86.75 88 LYS A CA 1
ATOM 649 C C . LYS A 1 88 ? 20.920 22.877 -11.796 1.00 86.75 88 LYS A C 1
ATOM 651 O O . LYS A 1 88 ? 20.376 23.252 -10.762 1.00 86.75 88 LYS A O 1
ATOM 656 N N . LYS A 1 89 ? 21.210 23.711 -12.800 1.00 90.00 89 LYS A N 1
ATOM 657 C CA . LYS A 1 89 ? 20.953 25.164 -12.791 1.00 90.00 89 LYS A CA 1
ATOM 658 C C . LYS A 1 89 ? 19.473 25.495 -12.600 1.00 90.00 89 LYS A C 1
ATOM 660 O O . LYS A 1 89 ? 19.153 26.480 -11.945 1.00 90.00 89 LYS A O 1
ATOM 665 N N . ASN A 1 90 ? 18.586 24.668 -13.149 1.00 85.56 90 ASN A N 1
ATOM 666 C CA . ASN A 1 90 ? 17.138 24.874 -13.095 1.00 85.56 90 ASN A CA 1
ATOM 667 C C . ASN A 1 90 ? 16.427 23.975 -12.069 1.00 85.56 90 ASN A C 1
ATOM 669 O O . ASN A 1 90 ? 15.199 23.955 -12.042 1.00 85.56 90 ASN A O 1
ATOM 673 N N . ALA A 1 91 ? 17.177 23.244 -11.233 1.00 85.50 91 ALA A N 1
ATOM 674 C CA . ALA A 1 91 ? 16.649 22.320 -10.227 1.00 85.50 91 ALA A CA 1
ATOM 675 C C . ALA A 1 91 ? 15.599 21.329 -10.783 1.00 85.50 91 ALA A C 1
ATOM 677 O O . ALA A 1 91 ? 14.586 21.051 -10.144 1.00 85.50 91 ALA A O 1
ATOM 678 N N . LEU A 1 92 ? 15.840 20.800 -11.989 1.00 83.75 92 LEU A N 1
ATOM 679 C CA . LEU A 1 92 ? 14.948 19.843 -12.661 1.00 83.75 92 LEU A CA 1
ATOM 680 C C . LEU A 1 92 ? 15.094 18.417 -12.122 1.00 83.75 92 LEU A C 1
ATOM 682 O O . LEU A 1 92 ? 14.206 17.593 -12.318 1.00 83.75 92 LEU A O 1
ATOM 686 N N . LEU A 1 93 ? 16.217 18.127 -11.464 1.00 77.75 93 LEU A N 1
ATOM 687 C CA . LEU A 1 93 ? 16.548 16.829 -10.885 1.00 77.75 93 LEU A CA 1
ATOM 688 C C . LEU A 1 93 ? 17.008 17.005 -9.437 1.00 77.75 93 LEU A C 1
ATOM 690 O O . LEU A 1 93 ? 17.585 18.033 -9.074 1.00 77.75 93 LEU A O 1
ATOM 694 N N . SER A 1 94 ? 16.787 15.978 -8.614 1.00 85.25 94 SER A N 1
ATOM 695 C CA . SER A 1 94 ? 17.333 15.939 -7.257 1.00 85.25 94 SER A CA 1
ATOM 696 C C . SER A 1 94 ? 18.865 15.829 -7.284 1.00 85.25 94 SER A C 1
ATOM 698 O O . SER A 1 94 ? 19.439 15.297 -8.237 1.00 85.25 94 SER A O 1
ATOM 700 N N . THR A 1 95 ? 19.543 16.263 -6.216 1.00 87.62 95 THR A N 1
ATOM 701 C CA . THR A 1 95 ? 21.005 16.101 -6.079 1.00 87.62 95 THR A CA 1
ATOM 702 C C . THR A 1 95 ? 21.433 14.644 -6.272 1.00 87.62 95 THR A C 1
ATOM 704 O O . THR A 1 95 ? 22.383 14.372 -6.999 1.00 87.62 95 THR A O 1
ATOM 707 N N . GLY A 1 96 ? 20.681 13.697 -5.700 1.00 83.50 96 GLY A N 1
ATOM 708 C CA . GLY A 1 96 ? 20.967 12.270 -5.848 1.00 83.50 96 GLY A CA 1
ATOM 709 C C . GLY A 1 96 ? 20.845 11.774 -7.292 1.00 83.50 96 GLY A C 1
ATOM 710 O O . GLY A 1 96 ? 21.614 10.908 -7.706 1.00 83.50 96 GLY A O 1
ATOM 711 N N . ASP A 1 97 ? 19.922 12.323 -8.083 1.00 82.31 97 ASP A N 1
ATOM 712 C CA . ASP A 1 97 ? 19.759 11.938 -9.490 1.00 82.31 97 ASP A CA 1
ATOM 713 C C . ASP A 1 97 ? 20.808 12.590 -10.399 1.00 82.31 97 ASP A C 1
ATOM 715 O O . ASP A 1 97 ? 21.264 11.957 -11.354 1.00 82.31 97 ASP A O 1
ATOM 719 N N . ILE A 1 98 ? 21.267 13.802 -10.066 1.00 82.56 98 ILE A N 1
ATOM 720 C CA . ILE A 1 98 ? 22.418 14.443 -10.720 1.00 82.56 98 ILE A CA 1
ATOM 721 C C . ILE A 1 98 ? 23.676 13.596 -10.508 1.00 82.56 98 ILE A C 1
ATOM 723 O O . ILE A 1 98 ? 24.318 13.203 -11.478 1.00 82.56 98 ILE A O 1
ATOM 727 N N . GLU A 1 99 ? 23.983 13.223 -9.264 1.00 87.81 99 GLU A N 1
ATOM 728 C CA . GLU A 1 99 ? 25.163 12.411 -8.944 1.00 87.81 99 GLU A CA 1
ATOM 729 C C . GLU A 1 99 ? 25.135 11.038 -9.634 1.00 87.81 99 GLU A C 1
ATOM 731 O O . GLU A 1 99 ? 26.156 10.561 -10.136 1.00 87.81 99 GLU A O 1
ATOM 736 N N . LYS A 1 100 ? 23.968 10.378 -9.674 1.00 86.31 100 LYS A N 1
ATOM 737 C CA . LYS A 1 100 ? 23.785 9.125 -10.427 1.00 86.31 100 LYS A CA 1
ATOM 738 C C . LYS A 1 100 ? 24.067 9.332 -11.914 1.00 86.31 100 LYS A C 1
ATOM 740 O O . LYS A 1 100 ? 24.782 8.529 -12.513 1.00 86.31 100 LYS A O 1
ATOM 745 N N . SER A 1 101 ? 23.537 10.407 -12.494 1.00 84.44 101 SER A N 1
ATOM 746 C CA . SER A 1 101 ? 23.711 10.723 -13.913 1.00 84.44 101 SER A CA 1
ATOM 747 C C . SER A 1 101 ? 25.174 11.005 -14.257 1.00 84.44 101 SER A C 1
ATOM 749 O O . SER A 1 101 ? 25.694 10.440 -15.216 1.00 84.44 101 SER A O 1
ATOM 751 N N . GLU A 1 102 ? 25.882 11.781 -13.434 1.00 86.62 102 GLU A N 1
ATOM 752 C CA . GLU A 1 102 ? 27.318 12.049 -13.591 1.00 86.62 102 GLU A CA 1
ATOM 753 C C . GLU A 1 102 ? 28.152 10.755 -13.539 1.00 86.62 102 GLU A C 1
ATOM 755 O O . GLU A 1 102 ? 29.056 10.550 -14.360 1.00 86.62 102 GLU A O 1
ATOM 760 N N . ARG A 1 103 ? 27.823 9.824 -12.627 1.00 89.56 103 ARG A N 1
ATOM 761 C CA . ARG A 1 103 ? 28.476 8.503 -12.570 1.00 89.56 103 ARG A CA 1
ATOM 762 C C . ARG A 1 103 ? 28.262 7.698 -13.852 1.00 89.56 103 ARG A C 1
ATOM 764 O O . ARG A 1 103 ? 29.215 7.083 -14.335 1.00 89.56 103 ARG A O 1
ATOM 771 N N . VAL A 1 104 ? 27.051 7.709 -14.409 1.00 87.50 104 VAL A N 1
ATOM 772 C CA . VAL A 1 104 ? 26.729 7.016 -15.668 1.00 87.50 104 VAL A CA 1
ATOM 773 C C . VAL A 1 104 ? 27.460 7.655 -16.852 1.00 87.50 104 VAL A C 1
ATOM 775 O O . VAL A 1 104 ? 28.115 6.935 -17.606 1.00 87.50 104 VAL A O 1
ATOM 778 N N . ILE A 1 105 ? 27.447 8.988 -16.975 1.00 85.94 105 ILE A N 1
ATOM 779 C CA . ILE A 1 105 ? 28.162 9.729 -18.033 1.00 85.94 105 ILE A CA 1
ATOM 780 C C . ILE A 1 105 ? 29.650 9.371 -18.026 1.00 85.94 105 ILE A C 1
ATOM 782 O O . ILE A 1 105 ? 30.220 9.047 -19.070 1.00 85.94 105 ILE A O 1
ATOM 786 N N . LYS A 1 106 ? 30.278 9.323 -16.845 1.00 91.00 106 LYS A N 1
ATOM 787 C CA . LYS A 1 106 ? 31.686 8.924 -16.707 1.00 91.00 106 LYS A CA 1
ATOM 788 C C . LYS A 1 106 ? 31.959 7.523 -17.265 1.00 91.00 106 LYS A C 1
ATOM 790 O O . LYS A 1 106 ? 33.031 7.286 -17.822 1.00 91.00 106 LYS A O 1
ATOM 795 N N . ARG A 1 107 ? 31.016 6.584 -17.130 1.00 90.50 107 ARG A N 1
ATOM 796 C CA . ARG A 1 107 ? 31.145 5.229 -17.696 1.00 90.50 107 ARG A CA 1
ATOM 797 C C . ARG A 1 107 ? 30.909 5.194 -19.197 1.00 90.50 107 ARG A C 1
ATOM 799 O O . ARG A 1 107 ? 31.646 4.483 -19.875 1.00 90.50 107 ARG A O 1
ATOM 806 N N . ILE A 1 108 ? 29.957 5.977 -19.701 1.00 87.00 108 ILE A N 1
ATOM 807 C CA . ILE A 1 108 ? 29.695 6.131 -21.137 1.00 87.00 108 ILE A CA 1
ATOM 808 C C . ILE A 1 108 ? 30.943 6.667 -21.848 1.00 87.00 108 ILE A C 1
ATOM 810 O O . ILE A 1 108 ? 31.433 6.040 -22.785 1.00 87.00 108 ILE A O 1
ATOM 814 N N . VAL A 1 109 ? 31.514 7.773 -21.357 1.00 86.94 109 VAL A N 1
ATOM 815 C CA . VAL A 1 109 ? 32.719 8.395 -21.939 1.00 86.94 109 VAL A CA 1
ATOM 816 C C . VAL A 1 109 ? 33.921 7.450 -21.880 1.00 86.94 109 VAL A C 1
ATOM 818 O O . VAL A 1 109 ? 34.718 7.396 -22.812 1.00 86.94 109 VAL A O 1
ATOM 821 N N . ALA A 1 110 ? 34.036 6.659 -20.811 1.00 91.69 110 ALA A N 1
ATOM 822 C CA . ALA A 1 110 ? 35.098 5.668 -20.669 1.00 91.69 110 ALA A CA 1
ATOM 823 C C . ALA A 1 110 ? 34.877 4.384 -21.496 1.00 91.69 110 ALA A C 1
ATOM 825 O O . ALA A 1 110 ? 35.739 3.506 -21.457 1.00 91.69 110 ALA A O 1
ATOM 826 N N . GLY A 1 111 ? 33.735 4.225 -22.179 1.00 91.25 111 GLY A N 1
ATOM 827 C CA . GLY A 1 111 ? 33.377 2.988 -22.883 1.00 91.25 111 GLY A CA 1
ATOM 828 C C . GLY A 1 111 ? 33.215 1.777 -21.954 1.00 91.25 111 GLY A C 1
ATOM 829 O O . GLY A 1 111 ? 33.418 0.642 -22.375 1.00 91.25 111 GLY A O 1
ATOM 830 N N . LYS A 1 112 ? 32.895 2.011 -20.673 1.00 94.56 112 LYS A N 1
ATOM 831 C CA . LYS A 1 112 ? 32.797 0.989 -19.611 1.00 94.56 112 LYS A CA 1
ATOM 832 C C . LYS A 1 112 ? 31.352 0.618 -19.264 1.00 94.56 112 LYS A C 1
ATOM 834 O O . LYS A 1 112 ? 31.074 0.195 -18.143 1.00 94.56 112 LYS A O 1
ATOM 839 N N . THR A 1 113 ? 30.424 0.835 -20.184 1.00 92.69 113 THR A N 1
ATOM 840 C CA . THR A 1 113 ? 29.021 0.431 -20.053 1.00 92.69 113 THR A CA 1
ATOM 841 C C . THR A 1 113 ? 28.820 -1.019 -20.512 1.00 92.69 113 THR A C 1
ATOM 843 O O . THR A 1 113 ? 29.619 -1.536 -21.304 1.00 92.69 113 THR A O 1
ATOM 846 N N . PRO A 1 114 ? 27.758 -1.706 -20.053 1.00 90.81 114 PRO A N 1
ATOM 847 C CA . PRO A 1 114 ? 27.385 -3.017 -20.574 1.00 90.81 114 PRO A CA 1
ATOM 848 C C . PRO A 1 114 ? 27.182 -2.963 -22.092 1.00 90.81 114 PRO A C 1
ATOM 850 O O . PRO A 1 114 ? 26.510 -2.071 -22.605 1.00 90.81 114 PRO A O 1
ATOM 853 N N . GLY A 1 115 ? 27.825 -3.875 -22.824 1.00 91.38 115 GLY A N 1
ATOM 854 C CA . GLY A 1 115 ? 27.778 -3.874 -24.289 1.00 91.38 115 GLY A CA 1
ATOM 855 C C . GLY A 1 115 ? 28.406 -2.645 -24.955 1.00 91.38 115 GLY A C 1
ATOM 856 O O . GLY A 1 115 ? 28.217 -2.462 -26.152 1.00 91.38 115 GLY A O 1
ATOM 857 N N . GLN A 1 116 ? 29.135 -1.809 -24.203 1.00 93.38 116 GLN A N 1
ATOM 858 C CA . GLN A 1 116 ? 29.711 -0.539 -24.665 1.00 93.38 116 GLN A CA 1
ATOM 859 C C . GLN A 1 116 ? 28.671 0.438 -25.245 1.00 93.38 116 GLN A C 1
ATOM 861 O O . GLN A 1 116 ? 28.996 1.257 -26.106 1.00 93.38 116 GLN A O 1
ATOM 866 N N . CYS A 1 117 ? 27.423 0.360 -24.774 1.00 88.62 117 CYS A N 1
ATOM 867 C CA . CYS A 1 117 ? 26.361 1.277 -25.174 1.00 88.62 117 CYS A CA 1
ATOM 868 C C . CYS A 1 117 ? 26.703 2.733 -24.813 1.00 88.62 117 CYS A C 1
ATOM 870 O O . CYS A 1 117 ? 27.230 3.016 -23.732 1.00 88.62 117 CYS A O 1
ATOM 872 N N . LYS A 1 118 ? 26.409 3.669 -25.717 1.00 86.56 118 LYS A N 1
ATOM 873 C CA . LYS A 1 118 ? 26.777 5.089 -25.587 1.00 86.56 118 LYS A CA 1
ATOM 874 C C . LYS A 1 118 ? 25.585 6.008 -25.377 1.00 86.56 118 LYS A C 1
ATOM 876 O O . LYS A 1 118 ? 25.753 7.130 -24.899 1.00 86.56 118 LYS A O 1
ATOM 881 N N . THR A 1 119 ? 24.397 5.535 -25.729 1.00 80.88 119 THR A N 1
ATOM 882 C CA . THR A 1 119 ? 23.135 6.252 -25.558 1.00 80.88 119 THR A CA 1
ATOM 883 C C . THR A 1 119 ? 22.183 5.444 -24.693 1.00 80.88 119 THR A C 1
ATOM 885 O O . THR A 1 119 ? 22.321 4.228 -24.535 1.00 80.88 119 THR A O 1
ATOM 888 N N . ARG A 1 120 ? 21.176 6.126 -24.150 1.00 79.25 120 ARG A N 1
ATOM 889 C CA . ARG A 1 120 ? 20.118 5.483 -23.375 1.00 79.25 120 ARG A CA 1
ATOM 890 C C . ARG A 1 120 ? 19.443 4.356 -24.160 1.00 79.25 120 ARG A C 1
ATOM 892 O O . ARG A 1 120 ? 19.372 3.239 -23.658 1.00 79.25 120 ARG A O 1
ATOM 899 N N . GLY A 1 121 ? 19.014 4.634 -25.391 1.00 81.12 121 GLY A N 1
ATOM 900 C CA . GLY A 1 121 ? 18.343 3.646 -26.236 1.00 81.12 121 GLY A CA 1
ATOM 901 C C . GLY A 1 121 ? 19.230 2.443 -26.571 1.00 81.12 121 GLY A C 1
ATOM 902 O O . GLY A 1 121 ? 18.758 1.309 -26.572 1.00 81.12 121 GLY A O 1
ATOM 903 N N . GLU A 1 122 ? 20.532 2.652 -26.792 1.00 87.12 122 GLU A N 1
ATOM 904 C CA . GLU A 1 122 ? 21.481 1.546 -26.980 1.00 87.12 122 GLU A CA 1
ATOM 905 C C . GLU A 1 122 ? 21.611 0.679 -25.724 1.00 87.12 122 GLU A C 1
ATOM 907 O O . GLU A 1 122 ? 21.615 -0.548 -25.828 1.00 87.12 122 GLU A O 1
ATOM 912 N N . CYS A 1 123 ? 21.699 1.298 -24.542 1.00 85.88 123 CYS A N 1
ATOM 913 C CA . CYS A 1 123 ? 21.807 0.571 -23.280 1.00 85.88 123 CYS A CA 1
ATOM 914 C C . CYS A 1 123 ? 20.524 -0.200 -22.963 1.00 85.88 123 CYS A C 1
ATOM 916 O O . CYS A 1 123 ? 20.592 -1.372 -22.603 1.00 85.88 123 CYS A O 1
ATOM 918 N N . GLU A 1 124 ? 19.358 0.421 -23.152 1.00 83.31 124 GLU A N 1
ATOM 919 C CA . GLU A 1 124 ? 18.057 -0.234 -22.997 1.00 83.31 124 GLU A CA 1
ATOM 920 C C . GLU A 1 124 ? 17.944 -1.437 -23.936 1.00 83.31 124 GLU A C 1
ATOM 922 O O . GLU A 1 124 ? 17.681 -2.549 -23.481 1.00 83.31 124 GLU A O 1
ATOM 927 N N . LYS A 1 125 ? 18.259 -1.254 -25.223 1.00 86.19 125 LYS A N 1
ATOM 928 C CA . LYS A 1 125 ? 18.246 -2.337 -26.211 1.00 86.19 125 LYS A CA 1
ATOM 929 C C . LYS A 1 125 ? 19.221 -3.459 -25.857 1.00 86.19 125 LYS A C 1
ATOM 931 O O . LYS A 1 125 ? 18.883 -4.627 -26.033 1.00 86.19 125 LYS A O 1
ATOM 936 N N . PHE A 1 126 ? 20.413 -3.137 -25.352 1.00 87.44 126 PHE A N 1
ATOM 937 C CA . PHE A 1 126 ? 21.367 -4.145 -24.890 1.00 87.44 126 PHE A CA 1
ATOM 938 C C . PHE A 1 126 ? 20.812 -4.940 -23.700 1.00 87.44 126 PHE A C 1
ATOM 940 O O . PHE A 1 126 ? 20.850 -6.171 -23.724 1.00 87.44 126 PHE A O 1
ATOM 947 N N . CYS A 1 127 ? 20.269 -4.259 -22.690 1.00 86.44 127 CYS A N 1
ATOM 948 C CA . CYS A 1 127 ? 19.759 -4.891 -21.474 1.00 86.44 127 CYS A CA 1
ATOM 949 C C . CYS A 1 127 ? 18.471 -5.699 -21.696 1.00 86.44 127 CYS A C 1
ATOM 951 O O . CYS A 1 127 ? 18.275 -6.709 -21.028 1.00 86.44 127 CYS A O 1
ATOM 953 N N . GLN A 1 128 ? 17.609 -5.270 -22.622 1.00 82.50 128 GLN A N 1
ATOM 954 C CA . GLN A 1 128 ? 16.312 -5.900 -22.910 1.00 82.50 128 GLN A CA 1
ATOM 955 C C . GLN A 1 128 ? 16.392 -6.948 -24.027 1.00 82.50 128 GLN A C 1
ATOM 957 O O . GLN A 1 128 ? 15.625 -7.906 -24.049 1.00 82.50 128 GLN A O 1
ATOM 962 N N . GLY A 1 129 ? 17.326 -6.790 -24.970 1.00 72.56 129 GLY A N 1
ATOM 963 C CA . GLY A 1 129 ? 17.389 -7.623 -26.173 1.00 72.56 129 GLY A CA 1
ATOM 964 C C . GLY A 1 129 ? 17.825 -9.069 -25.930 1.00 72.56 129 GLY A C 1
ATOM 965 O O . GLY A 1 129 ? 17.607 -9.920 -26.789 1.00 72.56 129 GLY A O 1
ATOM 966 N N . ASN A 1 130 ? 18.449 -9.364 -24.786 1.00 81.19 130 ASN A N 1
ATOM 967 C CA . ASN A 1 130 ? 18.852 -10.718 -24.421 1.00 81.19 130 ASN A CA 1
ATOM 968 C C . ASN A 1 130 ? 18.882 -10.882 -22.899 1.00 81.19 130 ASN A C 1
ATOM 970 O O . ASN A 1 130 ? 19.581 -10.146 -22.204 1.00 81.19 130 ASN A O 1
ATOM 974 N N . VAL A 1 131 ? 18.203 -11.910 -22.388 1.00 80.88 131 VAL A N 1
ATOM 975 C CA . VAL A 1 131 ? 18.188 -12.240 -20.956 1.00 80.88 131 VAL A CA 1
ATOM 976 C C . VAL A 1 131 ? 19.587 -12.485 -20.379 1.00 80.88 131 VAL A C 1
ATOM 978 O O . VAL A 1 131 ? 19.830 -12.170 -19.218 1.00 80.88 131 VAL A O 1
ATOM 981 N N . ALA A 1 132 ? 20.537 -12.956 -21.194 1.00 84.31 132 ALA A N 1
ATOM 982 C CA . ALA A 1 132 ? 21.932 -13.128 -20.786 1.00 84.31 132 ALA A CA 1
ATOM 983 C C . ALA A 1 132 ? 22.634 -11.795 -20.454 1.00 84.31 132 ALA A C 1
ATOM 985 O O . ALA A 1 132 ? 23.591 -11.776 -19.680 1.00 84.31 132 ALA A O 1
ATOM 986 N N . ASN A 1 133 ? 22.150 -10.671 -20.995 1.00 87.62 133 ASN A N 1
ATOM 987 C CA . ASN A 1 133 ? 22.715 -9.344 -20.745 1.00 87.62 133 ASN A CA 1
ATOM 988 C C . ASN A 1 133 ? 22.213 -8.726 -19.433 1.00 87.62 133 ASN A C 1
ATOM 990 O O . ASN A 1 133 ? 22.849 -7.808 -18.910 1.00 87.62 133 ASN A O 1
ATOM 994 N N . ILE A 1 134 ? 21.108 -9.231 -18.871 1.00 87.44 134 ILE A N 1
ATOM 995 C CA . ILE A 1 134 ? 20.476 -8.658 -17.675 1.00 87.44 134 ILE A CA 1
ATOM 996 C C . ILE A 1 134 ? 21.444 -8.659 -16.492 1.00 87.44 134 ILE A C 1
ATOM 998 O O . ILE A 1 134 ? 21.543 -7.645 -15.804 1.00 87.44 134 ILE A O 1
ATOM 1002 N N . LYS A 1 135 ? 22.231 -9.728 -16.295 1.00 90.44 135 LYS A N 1
ATOM 1003 C CA . LYS A 1 135 ? 23.258 -9.770 -15.240 1.00 90.44 135 LYS A CA 1
ATOM 1004 C C . LYS A 1 135 ? 24.228 -8.598 -15.349 1.00 90.44 135 L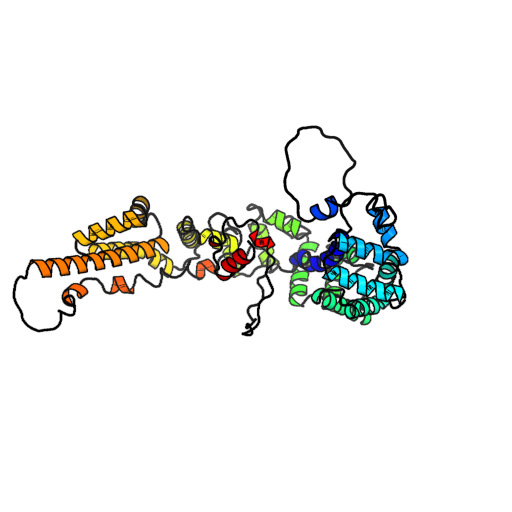YS A C 1
ATOM 1006 O O . LYS A 1 135 ? 24.462 -7.905 -14.364 1.00 90.44 135 LYS A O 1
ATOM 1011 N N . ALA A 1 136 ? 24.762 -8.351 -16.546 1.00 92.00 136 ALA A N 1
ATOM 1012 C CA . ALA A 1 136 ? 25.711 -7.266 -16.773 1.00 92.00 136 ALA A CA 1
ATOM 1013 C C . ALA A 1 136 ? 25.084 -5.901 -16.453 1.00 92.00 136 ALA A C 1
ATOM 1015 O O . ALA A 1 136 ? 25.730 -5.055 -15.837 1.00 92.00 136 ALA A O 1
ATOM 1016 N N . CYS A 1 137 ? 23.813 -5.706 -16.808 1.00 92.12 137 CYS A N 1
ATOM 1017 C CA . CYS A 1 137 ? 23.083 -4.478 -16.509 1.00 92.12 137 CYS A CA 1
ATOM 1018 C C . CYS A 1 137 ? 22.781 -4.307 -15.014 1.00 92.12 137 CYS A C 1
ATOM 1020 O O . CYS A 1 137 ? 22.950 -3.211 -14.486 1.00 92.12 137 CYS A O 1
ATOM 1022 N N . VAL A 1 138 ? 22.404 -5.376 -14.306 1.00 91.62 138 VAL A N 1
ATOM 1023 C CA . VAL A 1 138 ? 22.171 -5.340 -12.852 1.00 91.62 138 VAL A CA 1
ATOM 1024 C C . VAL A 1 138 ? 23.473 -5.093 -12.090 1.00 91.62 138 VAL A C 1
ATOM 1026 O O . VAL A 1 138 ? 23.495 -4.257 -11.191 1.00 91.62 138 VAL A O 1
ATOM 1029 N N . SER A 1 139 ? 24.575 -5.745 -12.475 1.00 94.12 139 SER A N 1
ATOM 1030 C CA . SER A 1 139 ? 25.896 -5.500 -11.879 1.00 94.12 139 SER A CA 1
ATOM 1031 C C . SER A 1 139 ? 26.380 -4.072 -12.118 1.00 94.12 139 SER A C 1
ATOM 1033 O O . SER A 1 139 ? 26.904 -3.443 -11.204 1.00 94.12 139 SER A O 1
ATOM 1035 N N . PHE A 1 140 ? 26.162 -3.529 -13.317 1.00 92.06 140 PHE A N 1
ATOM 1036 C CA . PHE A 1 140 ? 26.459 -2.128 -13.607 1.00 92.06 140 PHE A CA 1
ATOM 1037 C C . PHE A 1 140 ? 25.610 -1.176 -12.756 1.00 92.06 140 PHE A C 1
ATOM 1039 O O . PHE A 1 140 ? 26.115 -0.192 -12.215 1.00 92.06 140 PHE A O 1
ATOM 1046 N N . ALA A 1 141 ? 24.323 -1.489 -12.595 1.00 91.06 141 ALA A N 1
ATOM 1047 C CA . ALA A 1 141 ? 23.417 -0.687 -11.792 1.00 91.06 141 ALA A CA 1
ATOM 1048 C C . ALA A 1 141 ? 23.777 -0.697 -10.293 1.00 91.06 141 ALA A C 1
ATOM 1050 O O . ALA A 1 141 ? 23.678 0.334 -9.624 1.00 91.06 141 ALA A O 1
ATOM 1051 N N . GLU A 1 142 ? 24.231 -1.845 -9.785 1.00 93.62 142 GLU A N 1
ATOM 1052 C CA . GLU A 1 142 ? 24.783 -2.006 -8.439 1.00 93.62 142 GLU A CA 1
ATOM 1053 C C . GLU A 1 142 ? 26.076 -1.210 -8.252 1.00 93.62 142 GLU A C 1
ATOM 1055 O O . GLU A 1 142 ? 26.171 -0.408 -7.323 1.00 93.62 142 GLU A O 1
ATOM 1060 N N . GLU A 1 143 ? 27.046 -1.388 -9.155 1.00 93.88 143 GLU A N 1
ATOM 1061 C CA . GLU A 1 143 ? 28.352 -0.724 -9.097 1.00 93.88 143 GLU A CA 1
ATOM 1062 C C . GLU A 1 143 ? 28.205 0.800 -9.025 1.00 93.88 143 GLU A C 1
ATOM 1064 O O . GLU A 1 143 ? 28.936 1.478 -8.303 1.00 93.88 143 GLU A O 1
ATOM 1069 N N . LEU A 1 144 ? 27.241 1.349 -9.767 1.00 90.25 144 LEU A N 1
ATOM 1070 C CA . LEU A 1 144 ? 26.970 2.781 -9.774 1.00 90.25 144 LEU A CA 1
ATOM 1071 C C . LEU A 1 144 ? 25.939 3.217 -8.730 1.00 90.25 144 LEU A C 1
ATOM 1073 O O . LEU A 1 144 ? 25.690 4.420 -8.607 1.00 90.25 144 LEU A O 1
ATOM 1077 N N . SER A 1 145 ? 25.337 2.282 -7.991 1.00 89.69 145 SER A N 1
ATOM 1078 C CA . SER A 1 145 ? 24.263 2.555 -7.028 1.00 89.69 145 SER A CA 1
ATOM 1079 C C . SER A 1 145 ? 23.173 3.455 -7.630 1.00 89.69 145 SER A C 1
ATOM 1081 O O . SER A 1 145 ? 22.784 4.471 -7.052 1.00 89.69 145 SER A O 1
ATOM 1083 N N . ILE A 1 146 ? 22.744 3.135 -8.856 1.00 85.94 146 ILE A N 1
ATOM 1084 C CA . ILE A 1 146 ? 21.717 3.906 -9.584 1.00 85.94 146 ILE A CA 1
ATOM 1085 C C . ILE A 1 146 ? 20.299 3.401 -9.303 1.00 85.94 146 ILE A C 1
ATOM 1087 O O . ILE A 1 146 ? 19.337 4.093 -9.629 1.00 85.94 146 ILE A O 1
ATOM 1091 N N . LEU A 1 147 ? 20.175 2.245 -8.643 1.00 81.31 147 LEU A N 1
ATOM 1092 C CA . LEU A 1 147 ? 18.912 1.673 -8.183 1.00 81.31 147 LEU A CA 1
ATOM 1093 C C . LEU A 1 147 ? 18.769 1.784 -6.660 1.00 81.31 147 LEU A C 1
ATOM 1095 O O . LEU A 1 147 ? 19.746 1.549 -5.942 1.00 81.31 147 LEU A O 1
ATOM 1099 N N . PRO A 1 148 ? 17.562 2.076 -6.144 1.00 87.25 148 PRO A N 1
ATOM 1100 C CA . PRO A 1 148 ? 17.255 1.911 -4.728 1.00 87.25 148 PRO A CA 1
ATOM 1101 C C . PRO A 1 148 ? 17.519 0.469 -4.251 1.00 87.25 148 PRO A C 1
ATOM 1103 O O . PRO A 1 148 ? 17.314 -0.468 -5.026 1.00 87.25 148 PRO A O 1
ATOM 1106 N N . PRO A 1 149 ? 17.895 0.243 -2.976 1.00 88.44 149 PRO A N 1
ATOM 1107 C CA . PRO A 1 149 ? 18.250 -1.093 -2.482 1.00 88.44 149 PRO A CA 1
ATOM 1108 C C . PRO A 1 149 ? 17.175 -2.167 -2.702 1.00 88.44 149 PRO A C 1
ATOM 1110 O O . PRO A 1 149 ? 17.499 -3.290 -3.083 1.00 88.44 149 PRO A O 1
ATOM 1113 N N . ALA A 1 150 ? 15.897 -1.824 -2.506 1.00 84.75 150 ALA A N 1
ATOM 1114 C CA . ALA A 1 150 ? 14.784 -2.751 -2.713 1.00 84.75 150 ALA A CA 1
ATOM 1115 C C . ALA A 1 150 ? 14.626 -3.150 -4.192 1.00 84.75 150 ALA A C 1
ATOM 1117 O O . ALA A 1 150 ? 14.462 -4.328 -4.506 1.00 84.75 150 ALA A O 1
ATOM 1118 N N . GLU A 1 151 ? 14.742 -2.182 -5.105 1.00 83.56 151 GLU A N 1
ATOM 1119 C CA . GLU A 1 151 ? 14.681 -2.432 -6.550 1.00 83.56 151 GLU A CA 1
ATOM 1120 C C . GLU A 1 151 ? 15.891 -3.234 -7.030 1.00 83.56 151 GLU A C 1
ATOM 1122 O O . GLU A 1 151 ? 15.741 -4.163 -7.821 1.00 83.56 151 GLU A O 1
ATOM 1127 N N . LEU A 1 152 ? 17.086 -2.939 -6.508 1.00 87.12 152 LEU A N 1
ATOM 1128 C CA . LEU A 1 152 ? 18.287 -3.708 -6.816 1.00 87.12 152 LEU A CA 1
ATOM 1129 C C . LEU A 1 152 ? 18.161 -5.164 -6.344 1.00 87.12 152 LEU A C 1
ATOM 1131 O O . LEU A 1 152 ? 18.529 -6.079 -7.080 1.00 87.12 152 LEU A O 1
ATOM 1135 N N . ALA A 1 153 ? 17.627 -5.395 -5.141 1.00 90.00 153 ALA A N 1
ATOM 1136 C CA . ALA A 1 153 ? 17.402 -6.742 -4.624 1.00 90.00 153 ALA A CA 1
ATOM 1137 C C . ALA A 1 153 ? 16.449 -7.542 -5.526 1.00 90.00 153 ALA A C 1
ATOM 1139 O O . ALA A 1 153 ? 16.737 -8.691 -5.866 1.00 90.00 153 ALA A O 1
ATOM 1140 N N . GLN A 1 154 ? 15.354 -6.924 -5.977 1.00 87.06 154 GLN A N 1
ATOM 1141 C CA . GLN A 1 154 ? 14.425 -7.551 -6.916 1.00 87.06 154 GLN A CA 1
ATOM 1142 C C . GLN A 1 154 ? 15.072 -7.806 -8.288 1.00 87.06 154 GLN A C 1
ATOM 1144 O O . GLN A 1 154 ? 14.918 -8.888 -8.851 1.00 87.06 154 GLN A O 1
ATOM 1149 N N . ALA A 1 155 ? 15.848 -6.854 -8.815 1.00 87.62 155 ALA A N 1
ATOM 1150 C CA . ALA A 1 155 ? 16.545 -7.007 -10.091 1.00 87.62 155 ALA A CA 1
ATOM 1151 C C . ALA A 1 155 ? 17.575 -8.151 -10.058 1.00 87.62 155 ALA A C 1
ATOM 1153 O O . ALA A 1 155 ? 17.677 -8.923 -11.012 1.00 87.62 155 ALA A O 1
ATOM 1154 N N . LYS A 1 156 ? 18.292 -8.316 -8.938 1.00 90.94 156 LYS A N 1
ATOM 1155 C CA . LYS A 1 156 ? 19.210 -9.445 -8.713 1.00 90.94 156 LYS A CA 1
ATOM 1156 C C . LYS A 1 156 ? 18.491 -10.787 -8.695 1.00 90.94 156 LYS A C 1
ATOM 1158 O O . LYS A 1 156 ? 18.963 -11.728 -9.324 1.00 90.94 156 LYS A O 1
ATOM 1163 N N . LYS A 1 157 ? 17.347 -10.860 -8.016 1.00 92.19 157 LYS A N 1
ATOM 1164 C CA . LYS A 1 157 ? 16.490 -12.051 -7.976 1.00 92.19 157 LYS A CA 1
ATOM 1165 C C . LYS A 1 157 ? 16.033 -12.474 -9.374 1.00 92.19 157 LYS A C 1
ATOM 1167 O O . LYS A 1 157 ? 16.203 -13.628 -9.758 1.00 92.19 157 LYS A O 1
ATOM 1172 N N . VAL A 1 158 ? 15.570 -11.517 -10.182 1.00 89.81 158 VAL A N 1
ATOM 1173 C CA . VAL A 1 158 ? 15.224 -11.755 -11.594 1.00 89.81 158 VAL A CA 1
ATOM 1174 C C . VAL A 1 158 ? 16.442 -12.227 -12.395 1.00 89.81 158 VAL A C 1
ATOM 1176 O O . VAL A 1 158 ? 16.358 -13.248 -13.071 1.00 89.81 158 VAL A O 1
ATOM 1179 N N . ALA A 1 159 ? 17.584 -11.538 -12.300 1.00 89.75 159 ALA A N 1
ATOM 1180 C CA . ALA A 1 159 ? 18.803 -11.922 -13.017 1.00 89.75 159 ALA A CA 1
ATOM 1181 C C . ALA A 1 159 ? 19.260 -13.349 -12.662 1.00 89.75 159 ALA A C 1
ATOM 1183 O O . ALA A 1 159 ? 19.550 -14.145 -13.553 1.00 89.75 159 ALA A O 1
ATOM 1184 N N . GLN A 1 160 ? 19.251 -13.698 -11.373 1.00 92.25 160 GLN A N 1
ATOM 1185 C CA . GLN A 1 160 ? 19.598 -15.032 -10.883 1.00 92.25 160 GLN A CA 1
ATOM 1186 C C . GLN A 1 160 ? 18.631 -16.104 -11.400 1.00 92.25 160 GLN A C 1
ATOM 1188 O O . GLN A 1 160 ? 19.062 -17.186 -11.797 1.00 92.25 160 GLN A O 1
ATOM 1193 N N . ALA A 1 161 ? 17.329 -15.810 -11.432 1.00 91.31 161 ALA A N 1
ATOM 1194 C CA . ALA A 1 161 ? 16.329 -16.730 -11.961 1.00 91.31 161 ALA A CA 1
ATOM 1195 C C . ALA A 1 161 ? 16.572 -17.032 -13.445 1.00 91.31 161 ALA A C 1
ATOM 1197 O O . ALA A 1 161 ? 16.527 -18.193 -13.858 1.00 91.31 161 ALA A O 1
ATOM 1198 N N . LEU A 1 162 ? 16.855 -15.995 -14.239 1.00 89.19 162 LEU A N 1
ATOM 1199 C CA . LEU A 1 162 ? 17.114 -16.117 -15.674 1.00 89.19 162 LEU A CA 1
ATOM 1200 C C . LEU A 1 162 ? 18.425 -16.861 -15.957 1.00 89.19 162 LEU A C 1
ATOM 1202 O O . LEU A 1 162 ? 18.459 -17.713 -16.842 1.00 89.19 162 LEU A O 1
ATOM 1206 N N . GLU A 1 163 ? 19.472 -16.629 -15.163 1.00 89.62 163 GLU A N 1
ATOM 1207 C CA . GLU A 1 163 ? 20.700 -17.438 -15.203 1.00 89.62 163 GLU A CA 1
ATOM 1208 C C . GLU A 1 163 ? 20.444 -18.909 -14.868 1.00 89.62 163 GLU A C 1
ATOM 1210 O O . GLU A 1 163 ? 21.009 -19.798 -15.500 1.00 89.62 163 GLU A O 1
ATOM 1215 N N . GLY A 1 164 ? 19.540 -19.172 -13.922 1.00 90.00 164 GLY A N 1
ATOM 1216 C CA . GLY A 1 164 ? 19.047 -20.510 -13.593 1.00 90.00 164 GLY A CA 1
ATOM 1217 C C . GLY A 1 164 ? 18.095 -21.108 -14.639 1.00 90.00 164 GLY A C 1
ATOM 1218 O O . GLY A 1 164 ? 17.417 -22.102 -14.361 1.00 90.00 164 GLY A O 1
ATOM 1219 N N . GLY A 1 165 ? 17.979 -20.500 -15.823 1.00 89.50 165 GLY A N 1
ATOM 1220 C CA . GLY A 1 165 ? 17.142 -20.978 -16.921 1.00 89.50 165 GLY A CA 1
ATOM 1221 C C . GLY A 1 165 ? 15.644 -20.738 -16.722 1.00 89.50 165 GLY A C 1
ATOM 1222 O O . GLY A 1 165 ? 14.823 -21.415 -17.346 1.00 89.50 165 GLY A O 1
ATOM 1223 N N . ALA A 1 166 ? 15.236 -19.828 -15.832 1.00 90.00 166 ALA A N 1
ATOM 1224 C CA . ALA A 1 166 ? 13.876 -19.296 -15.877 1.00 90.00 166 ALA A CA 1
ATOM 1225 C C . ALA A 1 166 ? 13.654 -18.550 -17.199 1.00 90.00 166 ALA A C 1
ATOM 1227 O O . ALA A 1 166 ? 14.570 -17.943 -17.751 1.00 90.00 166 ALA A O 1
ATOM 1228 N N . LYS A 1 167 ? 12.425 -18.603 -17.703 1.00 89.25 167 LYS A N 1
ATOM 1229 C CA . LYS A 1 167 ? 11.999 -17.826 -18.864 1.00 89.25 167 LYS A CA 1
ATOM 1230 C C . LYS A 1 167 ? 11.081 -16.719 -18.376 1.00 89.25 167 LYS A C 1
ATOM 1232 O O . LYS A 1 167 ? 10.296 -16.955 -17.460 1.00 89.25 167 LYS A O 1
ATOM 1237 N N . LEU A 1 168 ? 11.205 -15.538 -18.972 1.00 88.75 168 LEU A N 1
ATOM 1238 C CA . LEU A 1 168 ? 10.230 -14.476 -18.762 1.00 88.75 168 LEU A CA 1
ATOM 1239 C C . LEU A 1 168 ? 8.851 -14.948 -19.259 1.00 88.75 168 LEU A C 1
ATOM 1241 O O . LEU A 1 168 ? 8.810 -15.707 -20.232 1.00 88.75 168 LEU A O 1
ATOM 1245 N N . PRO A 1 169 ? 7.750 -14.531 -18.608 1.00 90.50 169 PRO A N 1
ATOM 1246 C CA . PRO A 1 169 ? 6.405 -14.868 -19.058 1.00 90.50 169 PRO A CA 1
ATOM 1247 C C . PRO A 1 169 ? 6.129 -14.402 -20.494 1.00 90.50 169 PRO A C 1
ATOM 1249 O O . PRO A 1 169 ? 6.448 -13.270 -20.874 1.00 90.50 169 PRO A O 1
ATOM 1252 N N . GLY A 1 170 ? 5.524 -15.278 -21.294 1.00 88.62 170 GLY A N 1
ATOM 1253 C CA . GLY A 1 170 ? 5.198 -15.024 -22.690 1.00 88.62 170 GLY A CA 1
ATOM 1254 C C . GLY A 1 170 ? 6.436 -14.681 -23.520 1.00 88.62 170 GLY A C 1
ATOM 1255 O O . GLY A 1 170 ? 7.390 -15.453 -23.619 1.00 88.62 170 GLY A O 1
ATOM 1256 N N . THR A 1 171 ? 6.408 -13.506 -24.145 1.00 81.94 171 THR A N 1
ATOM 1257 C CA . THR A 1 171 ? 7.527 -12.955 -24.925 1.00 81.94 171 THR A CA 1
ATOM 1258 C C . THR A 1 171 ? 7.937 -11.577 -24.423 1.00 81.94 171 THR A C 1
ATOM 1260 O O . THR A 1 171 ? 8.463 -10.776 -25.197 1.00 81.94 171 THR A O 1
ATOM 1263 N N . CYS A 1 172 ? 7.640 -11.250 -23.162 1.00 84.06 172 CYS A N 1
ATOM 1264 C CA . CYS A 1 172 ? 7.992 -9.938 -22.650 1.00 84.06 172 CYS A CA 1
ATOM 1265 C C . CYS A 1 172 ? 9.516 -9.796 -22.545 1.00 84.06 172 CYS A C 1
ATOM 1267 O O . CYS A 1 172 ? 10.211 -10.671 -22.033 1.00 84.06 172 CYS A O 1
ATOM 1269 N N . THR A 1 173 ? 10.038 -8.691 -23.070 1.00 77.94 173 THR A N 1
ATOM 1270 C CA . THR A 1 173 ? 11.479 -8.373 -23.093 1.00 77.94 173 THR A CA 1
ATOM 1271 C C . THR A 1 173 ? 11.837 -7.212 -22.174 1.00 77.94 173 THR A C 1
ATOM 1273 O O . THR A 1 173 ? 13.007 -6.937 -21.924 1.00 77.94 173 THR A O 1
ATOM 1276 N N . ASP A 1 174 ? 10.823 -6.531 -21.654 1.00 76.50 174 ASP A N 1
ATOM 1277 C CA . ASP A 1 174 ? 10.945 -5.413 -20.738 1.00 76.50 174 ASP A CA 1
ATOM 1278 C C . ASP A 1 174 ? 9.781 -5.419 -19.746 1.00 76.50 174 ASP A C 1
ATOM 1280 O O . ASP A 1 174 ? 8.797 -6.150 -19.892 1.00 76.50 174 ASP A O 1
ATOM 1284 N N . LYS A 1 175 ? 9.898 -4.572 -18.724 1.00 74.62 175 LYS A N 1
ATOM 1285 C CA . LYS A 1 175 ? 8.911 -4.495 -17.656 1.00 74.62 175 LYS A CA 1
ATOM 1286 C C . LYS A 1 175 ? 7.516 -4.119 -18.152 1.00 74.62 175 LYS A C 1
ATOM 1288 O O . LYS A 1 175 ? 6.559 -4.704 -17.668 1.00 74.62 175 LYS A O 1
ATOM 1293 N N . GLN A 1 176 ? 7.379 -3.145 -19.049 1.00 79.38 176 GLN A N 1
ATOM 1294 C CA . GLN A 1 176 ? 6.056 -2.686 -19.480 1.00 79.38 176 GLN A CA 1
ATOM 1295 C C . GLN A 1 176 ? 5.318 -3.804 -20.211 1.00 79.38 176 GLN A C 1
ATOM 1297 O O . GLN A 1 176 ? 4.138 -4.036 -19.951 1.00 79.38 176 GLN A O 1
ATOM 1302 N N . LEU A 1 177 ? 6.030 -4.542 -21.065 1.00 84.12 177 LEU A N 1
ATOM 1303 C CA . LEU A 1 177 ? 5.478 -5.716 -21.728 1.00 84.12 177 LEU A CA 1
ATOM 1304 C C . LEU A 1 177 ? 5.158 -6.839 -20.737 1.00 84.12 177 LEU A C 1
ATOM 1306 O O . LEU A 1 177 ? 4.116 -7.476 -20.879 1.00 84.12 177 LEU A O 1
ATOM 1310 N N . CYS A 1 178 ? 6.002 -7.072 -19.726 1.00 85.44 178 CYS A N 1
ATOM 1311 C CA . CYS A 1 178 ? 5.723 -8.089 -18.710 1.00 85.44 178 CYS A CA 1
ATOM 1312 C C . CYS A 1 178 ? 4.524 -7.697 -17.838 1.00 85.44 178 CYS A C 1
ATOM 1314 O O . CYS A 1 178 ? 3.688 -8.544 -17.556 1.00 85.44 178 CYS A O 1
ATOM 1316 N N . ASP A 1 179 ? 4.396 -6.425 -17.458 1.00 82.12 179 ASP A N 1
ATOM 1317 C CA . ASP A 1 179 ? 3.259 -5.910 -16.693 1.00 82.12 179 ASP A CA 1
ATOM 1318 C C . ASP A 1 179 ? 1.966 -6.051 -17.500 1.00 82.12 179 ASP A C 1
ATOM 1320 O O . ASP A 1 179 ? 0.967 -6.548 -16.983 1.00 82.12 179 ASP A O 1
ATOM 1324 N N . LEU A 1 180 ? 1.988 -5.669 -18.782 1.00 86.00 180 LEU A N 1
ATOM 1325 C CA . LEU A 1 180 ? 0.840 -5.822 -19.670 1.00 86.00 180 LEU A CA 1
ATOM 1326 C C . LEU A 1 180 ? 0.440 -7.296 -19.794 1.00 86.00 180 LEU A C 1
ATOM 1328 O O . LEU A 1 180 ? -0.729 -7.625 -19.597 1.00 86.00 180 LEU A O 1
ATOM 1332 N N . TYR A 1 181 ? 1.408 -8.180 -20.046 1.00 87.56 181 TYR A N 1
ATOM 1333 C CA . TYR A 1 181 ? 1.175 -9.618 -20.152 1.00 87.56 181 TYR A CA 1
ATOM 1334 C C . TYR A 1 181 ? 0.610 -10.195 -18.847 1.00 87.56 181 TYR A C 1
ATOM 1336 O O . TYR A 1 181 ? -0.448 -10.813 -18.853 1.00 87.56 181 TYR A O 1
ATOM 1344 N N . CYS A 1 182 ? 1.250 -9.919 -17.709 1.00 87.94 182 CYS A N 1
ATOM 1345 C CA . CYS A 1 182 ? 0.850 -10.434 -16.400 1.00 87.94 182 CYS A CA 1
ATOM 1346 C C . CYS A 1 182 ? -0.423 -9.798 -15.831 1.00 87.94 182 CYS A C 1
ATOM 1348 O O . CYS A 1 182 ? -1.026 -10.361 -14.917 1.00 87.94 182 CYS A O 1
ATOM 1350 N N . SER A 1 183 ? -0.848 -8.645 -16.355 1.00 84.00 183 SER A N 1
ATOM 1351 C CA . SER A 1 183 ? -2.135 -8.032 -16.009 1.00 84.00 183 SER A CA 1
ATOM 1352 C C . SER A 1 183 ? -3.326 -8.736 -16.663 1.00 84.00 183 SER A C 1
ATOM 1354 O O . SER A 1 183 ? -4.457 -8.590 -16.193 1.00 84.00 183 SER A O 1
ATOM 1356 N N . ALA A 1 184 ? -3.092 -9.519 -17.720 1.00 85.12 184 ALA A N 1
ATOM 1357 C CA . ALA A 1 184 ? -4.127 -10.339 -18.323 1.00 85.12 184 ALA A CA 1
ATOM 1358 C C . ALA A 1 184 ? -4.411 -11.562 -17.439 1.00 85.12 184 ALA A C 1
ATOM 1360 O O . ALA A 1 184 ? -3.515 -12.330 -17.085 1.00 85.12 184 ALA A O 1
ATOM 1361 N N . THR A 1 185 ? -5.688 -11.775 -17.117 1.00 83.50 185 THR A N 1
ATOM 1362 C CA . THR A 1 185 ? -6.148 -12.868 -16.241 1.00 83.50 185 THR A CA 1
ATOM 1363 C C . THR A 1 185 ? -5.719 -14.250 -16.729 1.00 83.50 185 THR A C 1
ATOM 1365 O O . THR A 1 185 ? -5.438 -15.137 -15.920 1.00 83.50 185 THR A O 1
ATOM 1368 N N . ASP A 1 186 ? -5.619 -14.412 -18.046 1.00 87.75 186 ASP A N 1
ATOM 1369 C CA . ASP A 1 186 ? -5.305 -15.680 -18.706 1.00 87.75 186 ASP A CA 1
ATOM 1370 C C . ASP A 1 186 ? -3.818 -16.049 -18.576 1.00 87.75 186 ASP A C 1
ATOM 1372 O O . ASP A 1 186 ? -3.451 -17.216 -18.692 1.00 87.75 186 ASP A O 1
ATOM 1376 N N . HIS A 1 187 ? -2.962 -15.070 -18.269 1.00 89.25 187 HIS A N 1
ATOM 1377 C CA . HIS A 1 187 ? -1.511 -15.234 -18.140 1.00 89.25 187 HIS A CA 1
ATOM 1378 C C . HIS A 1 187 ? -1.027 -15.231 -16.683 1.00 89.25 187 HIS A C 1
ATOM 1380 O O . HIS A 1 187 ? 0.153 -15.454 -16.408 1.00 89.25 187 HIS A O 1
ATOM 1386 N N . LEU A 1 188 ? -1.936 -15.024 -15.727 1.00 87.94 188 LEU A N 1
ATOM 1387 C CA . LEU A 1 188 ? -1.589 -14.849 -14.319 1.00 87.94 188 LEU A CA 1
ATOM 1388 C C . LEU A 1 188 ? -0.849 -16.061 -13.728 1.00 87.94 188 LEU A C 1
ATOM 1390 O O . LEU A 1 188 ? 0.093 -15.877 -12.963 1.00 87.94 188 LEU A O 1
ATOM 1394 N N . ASP A 1 189 ? -1.208 -17.295 -14.100 1.00 91.50 189 ASP A N 1
ATOM 1395 C CA . ASP A 1 189 ? -0.527 -18.491 -13.572 1.00 91.50 189 ASP A CA 1
ATOM 1396 C C . ASP A 1 189 ? 0.932 -18.575 -14.010 1.00 91.50 189 ASP A C 1
ATOM 1398 O O . ASP A 1 189 ? 1.796 -18.899 -13.196 1.00 91.50 189 ASP A O 1
ATOM 1402 N N . GLU A 1 190 ? 1.213 -18.260 -15.275 1.00 93.25 190 GLU A N 1
ATOM 1403 C CA . GLU A 1 190 ? 2.573 -18.242 -15.811 1.00 93.25 190 GLU A CA 1
ATOM 1404 C C . GLU A 1 190 ? 3.424 -17.199 -15.080 1.00 93.25 190 GLU A C 1
ATOM 1406 O O . GLU A 1 190 ? 4.546 -17.483 -14.654 1.00 93.25 190 GLU A O 1
ATOM 1411 N N . CYS A 1 191 ? 2.855 -16.015 -14.848 1.00 92.25 191 CYS A N 1
ATOM 1412 C CA . CYS A 1 191 ? 3.518 -14.952 -14.107 1.00 92.25 191 CYS A CA 1
ATOM 1413 C C . CYS A 1 191 ? 3.755 -15.310 -12.639 1.00 92.25 191 CYS A C 1
ATOM 1415 O O . CYS A 1 191 ? 4.818 -14.997 -12.109 1.00 92.25 191 CYS A O 1
ATOM 1417 N N . LEU A 1 192 ? 2.822 -16.006 -11.982 1.00 91.12 192 LEU A N 1
ATOM 1418 C CA . LEU A 1 192 ? 3.013 -16.483 -10.609 1.00 91.12 192 LEU A CA 1
ATOM 1419 C C . LEU A 1 192 ? 4.065 -17.590 -10.522 1.00 91.12 192 LEU A C 1
ATOM 1421 O O . LEU A 1 192 ? 4.854 -17.594 -9.582 1.00 91.12 192 LEU A O 1
ATOM 1425 N N . VAL A 1 193 ? 4.131 -18.489 -11.509 1.00 94.00 193 VAL A N 1
ATOM 1426 C CA . VAL A 1 193 ? 5.202 -19.495 -11.607 1.00 94.00 193 VAL A CA 1
ATOM 1427 C C . VAL A 1 193 ? 6.564 -18.825 -11.768 1.00 94.00 193 VAL A C 1
ATOM 1429 O O . VAL A 1 193 ? 7.520 -19.209 -11.093 1.00 94.00 193 VAL A O 1
ATOM 1432 N N . PHE A 1 194 ? 6.666 -17.806 -12.626 1.00 92.56 194 PHE A N 1
ATOM 1433 C CA . PHE A 1 194 ? 7.899 -17.033 -12.743 1.00 92.56 194 PHE A CA 1
ATOM 1434 C C . PHE A 1 194 ? 8.227 -16.296 -11.443 1.00 92.56 194 PHE A C 1
ATOM 1436 O O . PHE A 1 194 ? 9.368 -16.349 -10.993 1.00 92.56 194 PHE A O 1
ATOM 1443 N N . ALA A 1 195 ? 7.241 -15.648 -10.819 1.00 92.06 195 ALA A N 1
ATOM 1444 C CA . ALA A 1 195 ? 7.444 -14.874 -9.603 1.00 92.06 195 ALA A CA 1
ATOM 1445 C C . ALA A 1 195 ? 7.932 -15.735 -8.429 1.00 92.06 195 ALA A C 1
ATOM 1447 O O . ALA A 1 195 ? 8.823 -15.321 -7.689 1.00 92.06 195 ALA A O 1
ATOM 1448 N N . GLU A 1 196 ? 7.384 -16.943 -8.307 1.00 91.38 196 GLU A N 1
ATOM 1449 C CA . GLU A 1 196 ? 7.806 -17.965 -7.352 1.00 91.38 196 GLU A CA 1
ATOM 1450 C C . GLU A 1 196 ? 9.223 -18.464 -7.662 1.00 91.38 196 GLU A C 1
ATOM 1452 O O . GLU A 1 196 ? 10.086 -18.455 -6.787 1.00 91.38 196 GLU A O 1
ATOM 1457 N N . LYS A 1 197 ? 9.511 -18.820 -8.923 1.00 92.50 197 LYS A N 1
ATOM 1458 C CA . LYS A 1 197 ? 10.847 -19.281 -9.338 1.00 92.50 197 LYS A CA 1
ATOM 1459 C C . LYS A 1 197 ? 11.922 -18.207 -9.159 1.00 92.50 197 LYS A C 1
ATOM 1461 O O . LYS A 1 197 ? 13.071 -18.534 -8.870 1.00 92.50 197 LYS A O 1
ATOM 1466 N N . ALA A 1 198 ? 11.561 -16.944 -9.362 1.00 91.00 198 ALA A N 1
ATOM 1467 C CA . ALA A 1 198 ? 12.450 -15.809 -9.183 1.00 91.00 198 ALA A CA 1
ATOM 1468 C C . ALA A 1 198 ? 12.501 -15.299 -7.740 1.00 91.00 198 ALA A C 1
ATOM 1470 O O . ALA A 1 198 ? 13.244 -14.362 -7.476 1.00 91.00 198 ALA A O 1
ATOM 1471 N N . ASP A 1 199 ? 11.729 -15.879 -6.816 1.00 90.75 199 ASP A N 1
ATOM 1472 C CA . ASP A 1 199 ? 11.623 -15.433 -5.421 1.00 90.75 199 ASP A CA 1
ATOM 1473 C C . ASP A 1 199 ? 11.290 -13.930 -5.291 1.00 90.75 199 ASP A C 1
ATOM 1475 O O . ASP A 1 199 ? 11.634 -13.264 -4.315 1.00 90.75 199 ASP A O 1
ATOM 1479 N N . ILE A 1 200 ? 10.634 -13.333 -6.291 1.00 87.19 200 ILE A N 1
ATOM 1480 C CA . ILE A 1 200 ? 10.276 -11.904 -6.253 1.00 87.19 200 ILE A CA 1
ATOM 1481 C C . ILE A 1 200 ? 9.025 -11.647 -5.409 1.00 87.19 200 ILE A C 1
ATOM 1483 O O . ILE A 1 200 ? 8.772 -10.498 -5.054 1.00 87.19 200 ILE A O 1
ATOM 1487 N N . LEU A 1 201 ? 8.277 -12.703 -5.073 1.00 83.81 201 LEU A N 1
ATOM 1488 C CA . LEU A 1 201 ? 7.153 -12.685 -4.143 1.00 83.81 201 LEU A CA 1
ATOM 1489 C C . LEU A 1 201 ? 7.314 -13.808 -3.113 1.00 83.81 201 LEU A C 1
ATOM 1491 O O . LEU A 1 201 ? 7.634 -14.934 -3.498 1.00 83.81 201 LEU A O 1
ATOM 1495 N N . PRO A 1 202 ? 7.064 -13.541 -1.821 1.00 85.50 202 PRO A N 1
ATOM 1496 C CA . PRO A 1 202 ? 7.150 -14.570 -0.795 1.00 85.50 202 PRO A CA 1
ATOM 1497 C C . PRO A 1 202 ? 6.033 -15.614 -0.963 1.00 85.50 202 PRO A C 1
ATOM 1499 O O . PRO A 1 202 ? 4.958 -15.330 -1.495 1.00 85.50 202 PRO A O 1
ATOM 1502 N N . ALA A 1 203 ? 6.266 -16.835 -0.474 1.00 89.00 203 ALA A N 1
ATOM 1503 C CA . ALA A 1 203 ? 5.374 -17.980 -0.692 1.00 89.00 203 ALA A CA 1
ATOM 1504 C C . ALA A 1 203 ? 3.922 -17.746 -0.226 1.00 89.00 203 ALA A C 1
ATOM 1506 O O . ALA A 1 203 ? 2.980 -18.207 -0.870 1.00 89.00 203 ALA A O 1
ATOM 1507 N N . ASN A 1 204 ? 3.721 -17.001 0.866 1.00 85.06 204 ASN A N 1
ATOM 1508 C CA . ASN A 1 204 ? 2.386 -16.635 1.344 1.00 85.06 204 ASN A CA 1
ATOM 1509 C C . ASN A 1 204 ? 1.660 -15.690 0.371 1.00 85.06 204 ASN A C 1
ATOM 1511 O O . ASN A 1 204 ? 0.463 -15.856 0.144 1.00 85.06 204 ASN A O 1
ATOM 1515 N N . GLU A 1 205 ? 2.379 -14.751 -0.251 1.00 86.69 205 GLU A N 1
ATOM 1516 C CA . GLU A 1 205 ? 1.822 -13.881 -1.290 1.00 86.69 205 GLU A CA 1
ATOM 1517 C C . GLU A 1 205 ? 1.583 -14.650 -2.595 1.00 86.69 205 GLU A C 1
ATOM 1519 O O . GLU A 1 205 ? 0.568 -14.442 -3.246 1.00 86.69 205 GLU A O 1
ATOM 1524 N N . ILE A 1 206 ? 2.419 -15.623 -2.965 1.00 87.62 206 ILE A N 1
ATOM 1525 C CA . ILE A 1 206 ? 2.096 -16.514 -4.094 1.00 87.62 206 ILE A CA 1
ATOM 1526 C C . ILE A 1 206 ? 0.812 -17.314 -3.814 1.00 87.62 206 ILE A C 1
ATOM 1528 O O . ILE A 1 206 ? -0.056 -17.420 -4.683 1.00 87.62 206 ILE A O 1
ATOM 1532 N N . ALA A 1 207 ? 0.645 -17.844 -2.599 1.00 88.94 207 ALA A N 1
ATOM 1533 C CA . ALA A 1 207 ? -0.528 -18.632 -2.224 1.00 88.94 207 ALA A CA 1
ATOM 1534 C C . ALA A 1 207 ? -1.824 -17.807 -2.240 1.00 88.94 207 ALA A C 1
ATOM 1536 O O . ALA A 1 207 ? -2.817 -18.226 -2.840 1.00 88.94 207 ALA A O 1
ATOM 1537 N N . GLU A 1 208 ? -1.822 -16.619 -1.630 1.00 86.31 208 GLU A N 1
ATOM 1538 C CA . GLU A 1 208 ? -2.943 -15.680 -1.735 1.00 86.31 208 GLU A CA 1
ATOM 1539 C C . GLU A 1 208 ? -3.195 -15.300 -3.222 1.00 86.31 208 GLU A C 1
ATOM 1541 O O . GLU A 1 208 ? -4.347 -15.104 -3.615 1.00 86.31 208 GLU A O 1
ATOM 1546 N N . ALA A 1 209 ? -2.165 -15.251 -4.087 1.00 87.62 209 ALA A N 1
ATOM 1547 C CA . ALA A 1 209 ? -2.320 -14.794 -5.477 1.00 87.62 209 ALA A CA 1
ATOM 1548 C C . ALA A 1 209 ? -3.031 -15.835 -6.304 1.00 87.62 209 ALA A C 1
ATOM 1550 O O . ALA A 1 209 ? -3.940 -15.512 -7.063 1.00 87.62 209 ALA A O 1
ATOM 1551 N N . ARG A 1 210 ? -2.638 -17.093 -6.111 1.00 89.31 210 ARG A N 1
ATOM 1552 C CA . ARG A 1 210 ? -3.271 -18.248 -6.737 1.00 89.31 210 ARG A CA 1
ATOM 1553 C C . ARG A 1 210 ? -4.739 -18.359 -6.327 1.00 89.31 210 ARG A C 1
ATOM 1555 O O . ARG A 1 210 ? -5.572 -18.664 -7.178 1.00 89.31 210 ARG A O 1
ATOM 1562 N N . LYS A 1 211 ? -5.081 -18.034 -5.071 1.00 88.19 211 LYS A N 1
ATOM 1563 C CA . LYS A 1 211 ? -6.485 -17.950 -4.637 1.00 88.19 211 LYS A CA 1
ATOM 1564 C C . LYS A 1 211 ? -7.238 -16.911 -5.457 1.00 88.19 211 LYS A C 1
ATOM 1566 O O . LYS A 1 211 ? -8.182 -17.279 -6.142 1.00 88.19 211 LYS A O 1
ATOM 1571 N N . ILE A 1 212 ? -6.792 -15.654 -5.479 1.00 88.25 212 ILE A N 1
ATOM 1572 C CA . ILE A 1 212 ? -7.467 -14.585 -6.242 1.00 88.25 212 ILE A CA 1
ATOM 1573 C C . ILE A 1 212 ? -7.517 -14.911 -7.745 1.00 88.25 212 ILE A C 1
ATOM 1575 O O . ILE A 1 212 ? -8.547 -14.704 -8.384 1.00 88.25 212 ILE A O 1
ATOM 1579 N N . ALA A 1 213 ? -6.439 -15.472 -8.300 1.00 88.06 213 ALA A N 1
ATOM 1580 C CA . ALA A 1 213 ? -6.358 -15.891 -9.696 1.00 88.06 213 ALA A CA 1
ATOM 1581 C C . ALA A 1 213 ? -7.470 -16.878 -10.069 1.00 88.06 213 ALA A C 1
ATOM 1583 O O . ALA A 1 213 ? -8.011 -16.792 -11.168 1.00 88.06 213 ALA A O 1
ATOM 1584 N N . SER A 1 214 ? -7.837 -17.791 -9.163 1.00 89.88 214 SER A N 1
ATOM 1585 C CA . SER A 1 214 ? -8.931 -18.736 -9.405 1.00 89.88 214 SER A CA 1
ATOM 1586 C C . SER A 1 214 ? -10.285 -18.033 -9.568 1.00 89.88 214 SER A C 1
ATOM 1588 O O . SER A 1 214 ? -11.000 -18.328 -10.523 1.00 89.88 214 SER A O 1
ATOM 1590 N N . PHE A 1 215 ? -10.589 -17.029 -8.736 1.00 91.44 215 PHE A N 1
ATOM 1591 C CA . PHE A 1 215 ? -11.817 -16.230 -8.858 1.00 91.44 215 PHE A CA 1
ATOM 1592 C C . PHE A 1 215 ? -11.817 -15.368 -10.125 1.00 91.44 215 PHE A C 1
ATOM 1594 O O . PHE A 1 215 ? -12.844 -15.262 -10.790 1.00 91.44 215 PHE A O 1
ATOM 1601 N N . LEU A 1 216 ? -10.668 -14.786 -10.489 1.00 89.25 216 LEU A N 1
ATOM 1602 C CA . LEU A 1 216 ? -10.527 -13.992 -11.714 1.00 89.25 216 LEU A CA 1
ATOM 1603 C C . LEU A 1 216 ? -10.782 -14.831 -12.971 1.00 89.25 216 LEU A C 1
ATOM 1605 O O . LEU A 1 216 ? -11.521 -14.393 -13.849 1.00 89.25 216 LEU A O 1
ATOM 1609 N N . LYS A 1 217 ? -10.216 -16.044 -13.047 1.00 88.12 217 LYS A N 1
ATOM 1610 C CA . LYS A 1 217 ? -10.442 -16.953 -14.184 1.00 88.12 217 LYS A CA 1
ATOM 1611 C C . LYS A 1 217 ? -11.865 -17.494 -14.230 1.00 88.12 217 LYS A C 1
ATOM 1613 O O . LYS A 1 217 ? -12.417 -17.658 -15.312 1.00 88.12 217 LYS A O 1
ATOM 1618 N N . ALA A 1 218 ? -12.460 -17.755 -13.068 1.00 91.06 218 ALA A N 1
ATOM 1619 C CA . ALA A 1 218 ? -13.846 -18.198 -12.977 1.00 91.06 218 ALA A CA 1
ATOM 1620 C C . ALA A 1 218 ? -14.855 -17.068 -13.253 1.00 91.06 218 ALA A C 1
ATOM 1622 O O . ALA A 1 218 ? -16.033 -17.347 -13.458 1.00 91.06 218 ALA A O 1
ATOM 1623 N N . GLY A 1 219 ? -14.420 -15.801 -13.249 1.00 90.75 219 GLY A N 1
ATOM 1624 C CA . GLY A 1 219 ? -15.310 -14.644 -13.371 1.00 90.75 219 GLY A CA 1
ATOM 1625 C C . GLY A 1 219 ? -16.223 -14.450 -12.156 1.00 90.75 219 GLY A C 1
ATOM 1626 O O . GLY A 1 219 ? -17.251 -13.794 -12.267 1.00 90.75 219 GLY A O 1
ATOM 1627 N N . THR A 1 220 ? -15.864 -15.027 -11.006 1.00 93.69 220 THR A N 1
ATOM 1628 C CA . THR A 1 220 ? -16.662 -15.021 -9.766 1.00 93.69 220 THR A CA 1
ATOM 1629 C C . THR A 1 220 ? -16.173 -13.977 -8.761 1.00 93.69 220 THR A C 1
ATOM 1631 O O . THR A 1 220 ? -16.393 -14.105 -7.558 1.00 93.69 220 THR A O 1
ATOM 1634 N N . THR A 1 221 ? -15.429 -12.977 -9.227 1.00 93.88 221 THR A N 1
ATOM 1635 C CA . THR A 1 221 ? -15.120 -11.780 -8.444 1.00 93.88 221 THR A CA 1
ATOM 1636 C C . THR A 1 221 ? -16.358 -10.881 -8.337 1.00 93.88 221 THR A C 1
ATOM 1638 O O . THR A 1 221 ? -17.239 -10.967 -9.197 1.00 93.88 221 THR A O 1
ATOM 1641 N N . PRO A 1 222 ? -16.441 -9.996 -7.325 1.00 94.50 222 PRO A N 1
ATOM 1642 C CA . PRO A 1 222 ? -17.582 -9.101 -7.173 1.00 94.50 222 PRO A CA 1
ATOM 1643 C C . PRO A 1 222 ? -17.820 -8.253 -8.424 1.00 94.50 222 PRO A C 1
ATOM 1645 O O . PRO A 1 222 ? -16.888 -7.634 -8.945 1.00 94.50 222 PRO A O 1
ATOM 1648 N N . GLY A 1 223 ? -19.042 -8.270 -8.952 1.00 94.00 223 GLY A N 1
ATOM 1649 C CA . GLY A 1 223 ? -19.385 -7.576 -10.196 1.00 94.00 223 GLY A CA 1
ATOM 1650 C C . GLY A 1 223 ? -18.570 -8.020 -11.419 1.00 94.00 223 GLY A C 1
ATOM 1651 O O . GLY A 1 223 ? -18.425 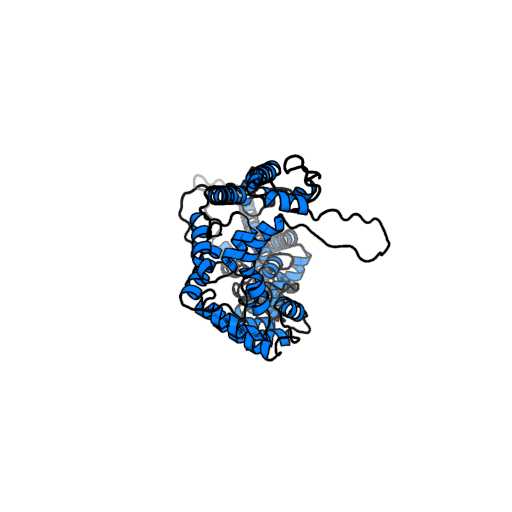-7.247 -12.366 1.00 94.00 223 GLY A O 1
ATOM 1652 N N . ALA A 1 224 ? -17.980 -9.223 -11.388 1.00 93.50 224 ALA A N 1
ATOM 1653 C CA . ALA A 1 224 ? -17.032 -9.730 -12.385 1.00 93.50 224 ALA A CA 1
ATOM 1654 C C . ALA A 1 224 ? -15.835 -8.787 -12.642 1.00 93.50 224 ALA A C 1
ATOM 1656 O O . ALA A 1 224 ? -15.287 -8.712 -13.749 1.00 93.50 224 ALA A O 1
ATOM 1657 N N . CYS A 1 225 ? -15.421 -8.042 -11.614 1.00 90.50 225 CYS A N 1
ATOM 1658 C CA . CYS A 1 225 ? -14.299 -7.118 -11.686 1.00 90.50 225 CYS A CA 1
ATOM 1659 C C . CYS A 1 225 ? -12.980 -7.849 -12.007 1.00 90.50 225 CYS A C 1
ATOM 1661 O O . CYS A 1 225 ? -12.685 -8.916 -11.468 1.00 90.50 225 CYS A O 1
ATOM 1663 N N . LYS A 1 226 ? -12.151 -7.271 -12.884 1.00 85.25 226 LYS A N 1
ATOM 1664 C CA . LYS A 1 226 ? -10.894 -7.902 -13.347 1.00 85.25 226 LYS A CA 1
ATOM 1665 C C . LYS A 1 226 ? -9.632 -7.258 -12.784 1.00 85.25 226 LYS A C 1
ATOM 1667 O O . LYS A 1 226 ? -8.556 -7.840 -12.845 1.00 85.25 226 LYS A O 1
ATOM 1672 N N . THR A 1 227 ? -9.752 -6.051 -12.242 1.00 81.94 227 THR A N 1
ATOM 1673 C CA . THR A 1 227 ? -8.632 -5.284 -11.683 1.00 81.94 227 THR A CA 1
ATOM 1674 C C . THR A 1 227 ? -8.958 -4.843 -10.267 1.00 81.94 227 THR A C 1
ATOM 1676 O O . THR A 1 227 ? -10.126 -4.594 -9.961 1.00 81.94 227 THR A O 1
ATOM 1679 N N . LYS A 1 228 ? -7.933 -4.650 -9.422 1.00 80.88 228 LYS A N 1
ATOM 1680 C CA . LYS A 1 228 ? -8.105 -4.102 -8.064 1.00 80.88 228 LYS A CA 1
ATOM 1681 C C . LYS A 1 228 ? -9.031 -2.892 -8.065 1.00 80.88 228 LYS A C 1
ATOM 1683 O O . LYS A 1 228 ? -10.006 -2.879 -7.333 1.00 80.88 228 LYS A O 1
ATOM 1688 N N . GLN A 1 229 ? -8.721 -1.898 -8.893 1.00 85.06 229 GLN A N 1
ATOM 1689 C CA . GLN A 1 229 ? -9.447 -0.635 -8.908 1.00 85.06 229 GLN A CA 1
ATOM 1690 C C . GLN A 1 229 ? -10.923 -0.840 -9.264 1.00 85.06 229 GLN A C 1
ATOM 1692 O O . GLN A 1 229 ? -11.785 -0.224 -8.640 1.00 85.06 229 GLN A O 1
ATOM 1697 N N . SER A 1 230 ? -11.224 -1.718 -10.229 1.00 89.44 230 SER A N 1
ATOM 1698 C CA . SER A 1 230 ? -12.613 -2.053 -10.564 1.00 89.44 230 SER A CA 1
ATOM 1699 C C . SER A 1 230 ? -13.323 -2.772 -9.413 1.00 89.44 230 SER A C 1
ATOM 1701 O O . SER A 1 230 ? -14.448 -2.408 -9.087 1.00 89.44 230 SER A O 1
ATOM 1703 N N . CYS A 1 231 ? -12.647 -3.706 -8.736 1.00 89.56 231 CYS A N 1
ATOM 1704 C CA . CYS A 1 231 ? -13.198 -4.426 -7.589 1.00 89.56 231 CYS A CA 1
ATOM 1705 C C . CYS A 1 231 ? -13.438 -3.502 -6.395 1.00 89.56 231 CYS A C 1
ATOM 1707 O O . CYS A 1 231 ? -14.504 -3.528 -5.800 1.00 89.56 231 CYS A O 1
ATOM 1709 N N . GLU A 1 232 ? -12.475 -2.642 -6.064 1.00 87.00 232 GLU A N 1
ATOM 1710 C CA . GLU A 1 232 ? -12.613 -1.650 -4.997 1.00 87.00 232 GLU A CA 1
ATOM 1711 C C . GLU A 1 232 ? -13.734 -0.662 -5.302 1.00 87.00 232 GLU A C 1
ATOM 1713 O O . GLU A 1 232 ? -14.504 -0.319 -4.415 1.00 87.00 232 GLU A O 1
ATOM 1718 N N . SER A 1 233 ? -13.847 -0.206 -6.551 1.00 90.56 233 SER A N 1
ATOM 1719 C CA . SER A 1 233 ? -14.913 0.718 -6.946 1.00 90.56 233 SER A CA 1
ATOM 1720 C C . SER A 1 233 ? -16.289 0.066 -6.834 1.00 90.56 233 SER A C 1
ATOM 1722 O O . SER A 1 233 ? -17.215 0.707 -6.348 1.00 90.56 233 SER A O 1
ATOM 1724 N N . TYR A 1 234 ? -16.407 -1.208 -7.217 1.00 92.00 234 TYR A N 1
ATOM 1725 C CA . TYR A 1 234 ? -17.629 -1.991 -7.040 1.00 92.00 234 TYR A CA 1
ATOM 1726 C C . TYR A 1 234 ? -17.959 -2.177 -5.550 1.00 92.00 234 TYR A C 1
ATOM 1728 O O . TYR A 1 234 ? -19.042 -1.820 -5.094 1.00 92.00 234 TYR A O 1
ATOM 1736 N N . CYS A 1 235 ? -16.984 -2.615 -4.753 1.00 89.69 235 CYS A N 1
ATOM 1737 C CA . CYS A 1 235 ? -17.157 -2.898 -3.328 1.00 89.69 235 CYS A CA 1
ATOM 1738 C C . CYS A 1 235 ? -17.314 -1.668 -2.426 1.00 89.69 235 CYS A C 1
ATOM 1740 O O . CYS A 1 235 ? -17.627 -1.818 -1.249 1.00 89.69 235 CYS A O 1
ATOM 1742 N N . LYS A 1 236 ? -17.112 -0.450 -2.944 1.00 86.25 236 LYS A N 1
ATOM 1743 C CA . LYS A 1 236 ? -17.409 0.793 -2.211 1.00 86.25 236 LYS A CA 1
ATOM 1744 C C . LYS A 1 236 ? -18.907 1.047 -2.049 1.00 86.25 236 LYS A C 1
ATOM 1746 O O . LYS A 1 236 ? -19.292 1.829 -1.184 1.00 86.25 236 LYS A O 1
ATOM 1751 N N . SER A 1 237 ? -19.740 0.439 -2.891 1.00 85.31 237 SER A N 1
ATOM 1752 C CA . SER A 1 237 ? -21.190 0.556 -2.777 1.00 85.31 237 SER A CA 1
ATOM 1753 C C . SER A 1 237 ? -21.700 -0.289 -1.614 1.00 85.31 237 SER A C 1
ATOM 1755 O O . SER A 1 237 ? -21.436 -1.489 -1.558 1.00 85.31 237 SER A O 1
ATOM 1757 N N . GLU A 1 238 ? -22.509 0.306 -0.735 1.00 84.12 238 GLU A N 1
ATOM 1758 C CA . GLU A 1 238 ? -23.214 -0.431 0.325 1.00 84.12 238 GLU A CA 1
ATOM 1759 C C . GLU A 1 238 ? -24.084 -1.562 -0.238 1.00 84.12 238 GLU A C 1
ATOM 1761 O O . GLU A 1 238 ? -24.222 -2.609 0.384 1.00 84.12 238 GLU A O 1
ATOM 1766 N N . GLN A 1 239 ? -24.622 -1.388 -1.451 1.00 89.75 239 GLN A N 1
ATOM 1767 C CA . GLN A 1 239 ? -25.457 -2.394 -2.115 1.00 89.75 239 GLN A CA 1
ATOM 1768 C C . GLN A 1 239 ? -24.680 -3.665 -2.486 1.00 89.75 239 GLN A C 1
ATOM 1770 O O . GLN A 1 239 ? -25.287 -4.701 -2.741 1.00 89.75 239 GLN A O 1
ATOM 1775 N N . HIS A 1 240 ? -23.348 -3.590 -2.529 1.00 92.56 240 HIS A N 1
ATOM 1776 C CA . HIS A 1 240 ? -22.462 -4.700 -2.880 1.00 92.56 240 HIS A CA 1
ATOM 1777 C C . HIS A 1 240 ? -21.696 -5.241 -1.667 1.00 92.56 240 HIS A C 1
ATOM 1779 O O . HIS A 1 240 ? -20.813 -6.084 -1.821 1.00 92.56 240 HIS A O 1
ATOM 1785 N N . PHE A 1 241 ? -22.034 -4.779 -0.458 1.00 90.00 241 PHE A N 1
ATOM 1786 C CA . PHE A 1 241 ? -21.329 -5.133 0.769 1.00 90.00 241 PHE A CA 1
ATOM 1787 C C . PHE A 1 241 ? -21.276 -6.650 1.000 1.00 90.00 241 PHE A C 1
ATOM 1789 O O . PHE A 1 241 ? -20.186 -7.210 1.122 1.00 90.00 241 PHE A O 1
ATOM 1796 N N . ASP A 1 242 ? -22.428 -7.327 0.980 1.00 92.12 242 ASP A N 1
ATOM 1797 C CA . ASP A 1 242 ? -22.504 -8.771 1.235 1.00 92.12 242 ASP A CA 1
ATOM 1798 C C . ASP A 1 242 ? -21.742 -9.582 0.180 1.00 92.12 242 ASP A C 1
ATOM 1800 O O . ASP A 1 242 ? -21.009 -10.510 0.514 1.00 92.12 242 ASP A O 1
ATOM 1804 N N . GLU A 1 243 ? -21.856 -9.211 -1.098 1.00 94.50 243 GLU A N 1
ATOM 1805 C CA . GLU A 1 243 ? -21.118 -9.854 -2.192 1.00 94.50 243 GLU A CA 1
ATOM 1806 C C . GLU A 1 243 ? -19.602 -9.737 -1.981 1.00 94.50 243 GLU A C 1
ATOM 1808 O O . GLU A 1 243 ? -18.866 -10.721 -2.088 1.00 94.50 243 GLU A O 1
ATOM 1813 N N . CYS A 1 244 ? -19.133 -8.543 -1.620 1.00 93.44 244 CYS A N 1
ATOM 1814 C CA . CYS A 1 244 ? -17.719 -8.264 -1.414 1.00 93.44 244 CYS A CA 1
ATOM 1815 C C . CYS A 1 244 ? -17.153 -8.902 -0.143 1.00 93.44 244 CYS A C 1
ATOM 1817 O O . CYS A 1 244 ? -16.019 -9.384 -0.166 1.00 93.44 244 CYS A O 1
ATOM 1819 N N . ILE A 1 245 ? -17.923 -8.956 0.944 1.00 92.62 245 ILE A N 1
ATOM 1820 C CA . ILE A 1 245 ? -17.524 -9.653 2.171 1.00 92.62 245 ILE A CA 1
ATOM 1821 C C . ILE A 1 245 ? -17.496 -11.163 1.965 1.00 92.62 245 ILE A C 1
ATOM 1823 O O . ILE A 1 245 ? -16.521 -11.803 2.354 1.00 92.62 245 ILE A O 1
ATOM 1827 N N . ASN A 1 246 ? -18.487 -11.734 1.280 1.00 92.88 246 ASN A N 1
ATOM 1828 C CA . ASN A 1 246 ? -18.489 -13.161 0.959 1.00 92.88 246 ASN A CA 1
ATOM 1829 C C . ASN A 1 246 ? -17.315 -13.532 0.044 1.00 92.88 246 ASN A C 1
ATOM 1831 O O . ASN A 1 246 ? -16.676 -14.566 0.239 1.00 92.88 246 ASN A O 1
ATOM 1835 N N . PHE A 1 247 ? -16.971 -12.668 -0.917 1.00 93.44 247 PHE A N 1
ATOM 1836 C CA . PHE A 1 247 ? -15.755 -12.831 -1.709 1.00 93.44 247 PHE A CA 1
ATOM 1837 C C . PHE A 1 247 ? -14.491 -12.746 -0.846 1.00 93.44 247 PHE A C 1
ATOM 1839 O O . PHE A 1 247 ? -13.604 -13.586 -0.988 1.00 93.44 247 PHE A O 1
ATOM 1846 N N . ALA A 1 248 ? -14.392 -11.762 0.053 1.00 91.81 248 ALA A N 1
ATOM 1847 C CA . ALA A 1 248 ? -13.238 -11.617 0.934 1.00 91.81 248 ALA A CA 1
ATOM 1848 C C . ALA A 1 248 ? -13.052 -12.846 1.841 1.00 91.81 248 ALA A C 1
ATOM 1850 O O . ALA A 1 248 ? -11.921 -13.296 2.022 1.00 91.81 248 ALA A O 1
ATOM 1851 N N . GLU A 1 249 ? -14.145 -13.423 2.342 1.00 91.62 249 GLU A N 1
ATOM 1852 C CA . GLU A 1 249 ? -14.151 -14.670 3.107 1.00 91.62 249 GLU A CA 1
ATOM 1853 C C . GLU A 1 249 ? -13.694 -15.856 2.242 1.00 91.62 249 GLU A C 1
ATOM 1855 O O . GLU A 1 249 ? -12.722 -16.537 2.579 1.00 91.62 249 GLU A O 1
ATOM 1860 N N . ALA A 1 250 ? -14.323 -16.063 1.079 1.00 91.12 250 ALA A N 1
ATOM 1861 C CA . ALA A 1 250 ? -14.027 -17.182 0.181 1.00 91.12 250 ALA A CA 1
ATOM 1862 C C . ALA A 1 250 ? -12.595 -17.144 -0.379 1.00 91.12 250 ALA A C 1
ATOM 1864 O O . ALA A 1 250 ? -11.939 -18.179 -0.514 1.00 91.12 250 ALA A O 1
ATOM 1865 N N . ALA A 1 251 ? -12.084 -15.950 -0.684 1.00 89.06 251 ALA A N 1
ATOM 1866 C CA . ALA A 1 251 ? -10.720 -15.751 -1.161 1.00 89.06 251 ALA A CA 1
ATOM 1867 C C . ALA A 1 251 ? -9.683 -15.713 -0.021 1.00 89.06 251 ALA A C 1
ATOM 1869 O O . ALA A 1 251 ? -8.479 -15.676 -0.294 1.00 89.06 251 ALA A O 1
ATOM 1870 N N . GLY A 1 252 ? -10.117 -15.755 1.247 1.00 87.06 252 GLY A N 1
ATOM 1871 C CA . GLY A 1 252 ? -9.248 -15.677 2.423 1.00 87.06 252 GLY A CA 1
ATOM 1872 C C . GLY A 1 252 ? -8.488 -14.353 2.510 1.00 87.06 252 GLY A C 1
ATOM 1873 O O . GLY A 1 252 ? -7.311 -14.336 2.861 1.00 87.06 252 GLY A O 1
ATOM 1874 N N . LEU A 1 253 ? -9.133 -13.256 2.107 1.00 85.19 253 LEU A N 1
ATOM 1875 C CA . LEU A 1 253 ? -8.557 -11.910 2.076 1.00 85.19 253 LEU A CA 1
ATOM 1876 C C . LEU A 1 253 ? -8.717 -11.146 3.390 1.00 85.19 253 LEU A C 1
ATOM 1878 O O . LEU A 1 253 ? -8.063 -10.110 3.526 1.00 85.19 253 LEU A O 1
ATOM 1882 N N . ALA A 1 254 ? -9.546 -11.655 4.301 1.00 85.31 254 ALA A N 1
ATOM 1883 C CA . ALA A 1 254 ? -9.800 -11.145 5.643 1.00 85.31 254 ALA A CA 1
ATOM 1884 C C . ALA A 1 254 ? -9.873 -12.317 6.640 1.00 85.31 254 ALA A C 1
ATOM 1886 O O . ALA A 1 254 ? -10.125 -13.460 6.241 1.00 85.31 254 ALA A O 1
ATOM 1887 N N . THR A 1 255 ? -9.620 -12.047 7.922 1.00 87.31 255 THR A N 1
ATOM 1888 C CA . THR A 1 255 ? -9.763 -13.059 8.981 1.00 87.31 255 THR A CA 1
ATOM 1889 C C . THR A 1 255 ? -11.239 -13.343 9.262 1.00 87.31 255 THR A C 1
ATOM 1891 O O . THR A 1 255 ? -12.112 -12.572 8.867 1.00 87.31 255 THR A O 1
ATOM 1894 N N . LYS A 1 256 ? -11.550 -14.453 9.943 1.00 90.00 256 LYS A N 1
ATOM 1895 C CA . LYS A 1 256 ? -12.945 -14.748 10.313 1.00 90.00 256 LYS A CA 1
ATOM 1896 C C . LYS A 1 256 ? -13.496 -13.671 11.240 1.00 90.00 256 LYS A C 1
ATOM 1898 O O . LYS A 1 256 ? -14.642 -13.265 11.099 1.00 90.00 256 LYS A O 1
ATOM 1903 N N . GLU A 1 257 ? -12.656 -13.193 12.145 1.00 86.81 257 GLU A N 1
ATOM 1904 C CA . GLU A 1 257 ? -12.956 -12.126 13.085 1.00 86.81 257 GLU A CA 1
ATOM 1905 C C . GLU A 1 257 ? -13.297 -10.826 12.339 1.00 86.81 257 GLU A C 1
ATOM 1907 O O . GLU A 1 257 ? -14.329 -10.217 12.622 1.00 86.81 257 GLU A O 1
ATOM 1912 N N . ASP A 1 258 ? -12.505 -10.456 11.325 1.00 85.62 258 ASP A N 1
ATOM 1913 C CA . ASP A 1 258 ? -12.771 -9.281 10.483 1.00 85.62 258 ASP A CA 1
ATOM 1914 C C . ASP A 1 258 ? -14.060 -9.424 9.668 1.00 85.62 258 ASP A C 1
ATOM 1916 O O . ASP A 1 258 ? -14.807 -8.457 9.519 1.00 85.62 258 ASP A O 1
ATOM 1920 N N . ILE A 1 259 ? -14.337 -10.621 9.140 1.00 89.38 259 ILE A N 1
ATOM 1921 C CA . ILE A 1 259 ? -15.559 -10.904 8.378 1.00 89.38 259 ILE A CA 1
ATOM 1922 C C . ILE A 1 259 ? -16.796 -10.782 9.272 1.00 89.38 259 ILE A C 1
ATOM 1924 O O . ILE A 1 259 ? -17.756 -10.114 8.894 1.00 89.38 259 ILE A O 1
ATOM 1928 N N . GLU A 1 260 ? -16.778 -11.378 10.463 1.00 89.56 260 GLU A N 1
ATOM 1929 C CA . GLU A 1 260 ? -17.886 -11.292 11.422 1.00 89.56 260 GLU A CA 1
ATOM 1930 C C . GLU A 1 260 ? -18.125 -9.854 11.881 1.00 89.56 260 GLU A C 1
ATOM 1932 O O . GLU A 1 260 ? -19.262 -9.382 11.956 1.00 89.56 260 GLU A O 1
ATOM 1937 N N . LEU A 1 261 ? -17.045 -9.123 12.144 1.00 85.38 261 LEU A N 1
ATOM 1938 C CA . LEU A 1 261 ? -17.109 -7.722 12.514 1.00 85.38 261 LEU A CA 1
ATOM 1939 C C . LEU A 1 261 ? -17.658 -6.855 11.377 1.00 85.38 261 LEU A C 1
ATOM 1941 O O . LEU A 1 261 ? -18.534 -6.018 11.609 1.00 85.38 261 LEU A O 1
ATOM 1945 N N . ALA A 1 262 ? -17.207 -7.075 10.142 1.00 88.56 262 ALA A N 1
ATOM 1946 C CA . ALA A 1 262 ? -17.752 -6.403 8.972 1.00 88.56 262 ALA A CA 1
ATOM 1947 C C . ALA A 1 262 ? -19.252 -6.705 8.833 1.00 88.56 262 ALA A C 1
ATOM 1949 O O . ALA A 1 262 ? -20.038 -5.766 8.725 1.00 88.56 262 ALA A O 1
ATOM 1950 N N . LYS A 1 263 ? -19.674 -7.975 8.927 1.00 88.88 263 LYS A N 1
ATOM 1951 C CA . LYS A 1 263 ? -21.091 -8.382 8.857 1.00 88.88 263 LYS A CA 1
ATOM 1952 C C . LYS A 1 263 ? -21.948 -7.695 9.927 1.00 88.88 263 LYS A C 1
ATOM 1954 O O . LYS A 1 263 ? -23.027 -7.198 9.617 1.00 88.88 263 LYS A O 1
ATOM 1959 N N . LYS A 1 264 ? -21.465 -7.586 11.171 1.00 88.12 264 LYS A N 1
ATOM 1960 C CA . LYS A 1 264 ? -22.178 -6.880 12.259 1.00 88.12 264 LYS A CA 1
ATOM 1961 C C . LYS A 1 264 ? -22.314 -5.378 12.000 1.00 88.12 264 LYS A C 1
ATOM 1963 O O . LYS A 1 264 ? -23.349 -4.767 12.285 1.00 88.12 264 LYS A O 1
ATOM 1968 N N . THR A 1 265 ? -21.256 -4.768 11.480 1.00 86.81 265 THR A N 1
ATOM 1969 C CA . THR A 1 265 ? -21.148 -3.311 11.330 1.00 86.81 265 THR A CA 1
ATOM 1970 C C . THR A 1 265 ? -21.650 -2.795 9.981 1.00 86.81 265 THR A C 1
ATOM 1972 O O . THR A 1 265 ? -21.892 -1.600 9.851 1.00 86.81 265 THR A O 1
ATOM 1975 N N . GLY A 1 266 ? -21.850 -3.667 8.990 1.00 85.38 266 GLY A N 1
ATOM 1976 C CA . GLY A 1 266 ? -22.097 -3.263 7.602 1.00 85.38 266 GLY A CA 1
ATOM 1977 C C . GLY A 1 266 ? -20.859 -2.649 6.938 1.00 85.38 266 GLY A C 1
ATOM 1978 O O . GLY A 1 266 ? -20.987 -1.842 6.021 1.00 85.38 266 GLY A O 1
ATOM 1979 N N . GLY A 1 267 ? -19.660 -2.960 7.449 1.00 81.75 267 GLY A N 1
ATOM 1980 C CA . GLY A 1 267 ? -18.392 -2.422 6.943 1.00 81.75 267 GLY A CA 1
ATOM 1981 C C . GLY A 1 267 ? -18.154 -0.945 7.256 1.00 81.75 267 GLY A C 1
ATOM 1982 O O . GLY A 1 267 ? -17.293 -0.324 6.637 1.00 81.75 267 GLY A O 1
ATOM 1983 N N . LYS A 1 268 ? -18.920 -0.371 8.188 1.00 86.12 268 LYS A N 1
ATOM 1984 C CA . LYS A 1 268 ? -18.833 1.039 8.577 1.00 86.12 268 LYS A CA 1
ATOM 1985 C C . LYS A 1 268 ? -18.806 1.180 10.086 1.00 86.12 268 LYS A C 1
ATOM 1987 O O . LYS A 1 268 ? -19.527 0.481 10.789 1.00 86.12 268 LYS A O 1
ATOM 1992 N N . GLY A 1 269 ? -17.990 2.100 10.574 1.00 88.50 269 GLY A N 1
ATOM 1993 C CA . GLY A 1 269 ? -18.006 2.523 11.964 1.00 88.50 269 GLY A CA 1
ATOM 1994 C C . GLY A 1 269 ? -18.964 3.699 12.215 1.00 88.50 269 GLY A C 1
ATOM 1995 O O . GLY A 1 269 ? -19.694 4.121 11.310 1.00 88.50 269 GLY A O 1
ATOM 1996 N N . PRO A 1 270 ? -18.962 4.242 13.442 1.00 87.50 270 PRO A N 1
ATOM 1997 C CA . PRO A 1 270 ? -19.750 5.422 13.810 1.00 87.50 270 PRO A CA 1
ATOM 1998 C C . PRO A 1 270 ? -19.406 6.620 12.911 1.00 87.50 270 PRO A C 1
ATOM 2000 O O . PRO A 1 270 ? -18.288 6.730 12.406 1.00 87.50 270 PRO A O 1
ATOM 2003 N N . GLY A 1 271 ? -20.388 7.475 12.623 1.00 87.69 271 GLY A N 1
ATOM 2004 C CA . GLY A 1 271 ? -20.242 8.557 11.643 1.00 87.69 271 GLY A CA 1
ATOM 2005 C C . GLY A 1 271 ? -20.016 8.105 10.195 1.00 87.69 271 GLY A C 1
ATOM 2006 O O . GLY A 1 271 ? -19.715 8.930 9.335 1.00 87.69 271 GLY A O 1
ATOM 2007 N N . GLY A 1 272 ? -20.122 6.803 9.899 1.00 87.44 272 GLY A N 1
ATOM 2008 C CA . GLY A 1 272 ? -19.874 6.251 8.566 1.00 87.44 272 GLY A CA 1
ATOM 2009 C C . GLY A 1 272 ? -18.394 6.143 8.192 1.00 87.44 272 GLY A C 1
ATOM 2010 O O . GLY A 1 272 ? -18.079 5.992 7.011 1.00 87.44 272 GLY A O 1
ATOM 2011 N N . CYS A 1 273 ? -17.484 6.215 9.167 1.00 87.81 273 CYS A N 1
ATOM 2012 C CA . CYS A 1 273 ? -16.058 6.001 8.938 1.00 87.81 273 CYS A CA 1
ATOM 2013 C C . CYS A 1 273 ? -15.790 4.584 8.385 1.00 87.81 273 CYS A C 1
ATOM 2015 O O . CYS A 1 273 ? -16.447 3.617 8.771 1.00 87.81 273 CYS A O 1
ATOM 2017 N N . THR A 1 274 ? -14.827 4.442 7.472 1.00 82.00 274 THR A N 1
ATOM 2018 C CA . THR A 1 274 ? -14.559 3.171 6.759 1.00 82.00 274 THR A CA 1
ATOM 2019 C C . THR A 1 274 ? -13.143 2.641 6.978 1.00 82.00 274 THR A C 1
ATOM 2021 O O . THR A 1 274 ? -12.712 1.707 6.311 1.00 82.00 274 THR A O 1
ATOM 2024 N N . SER A 1 275 ? -12.374 3.260 7.874 1.00 78.00 275 SER A N 1
ATOM 2025 C CA . SER A 1 275 ? -11.031 2.804 8.222 1.00 78.00 275 SER A CA 1
ATOM 2026 C C . SER A 1 275 ? -10.760 3.008 9.702 1.00 78.00 275 SER A C 1
ATOM 2028 O O . SER A 1 275 ? -11.279 3.937 10.318 1.00 78.00 275 SER A O 1
ATOM 2030 N N . LYS A 1 276 ? -9.876 2.188 10.270 1.00 77.62 276 LYS A N 1
ATOM 2031 C CA . LYS A 1 276 ? -9.461 2.301 11.672 1.00 77.62 276 LYS A CA 1
ATOM 2032 C C . LYS A 1 276 ? -9.011 3.711 12.052 1.00 77.62 276 LYS A C 1
ATOM 2034 O O . LYS A 1 276 ? -9.379 4.201 13.110 1.00 77.62 276 LYS A O 1
ATOM 2039 N N . GLU A 1 277 ? -8.240 4.368 11.190 1.00 82.50 277 GLU A N 1
ATOM 2040 C CA . GLU A 1 277 ? -7.733 5.721 11.434 1.00 82.50 277 GLU A CA 1
ATOM 2041 C C . GLU A 1 277 ? -8.844 6.777 11.409 1.00 82.50 277 GLU A C 1
ATOM 2043 O O . GLU A 1 277 ? -8.912 7.623 12.304 1.00 82.50 277 GLU A O 1
ATOM 2048 N N . THR A 1 278 ? -9.747 6.706 10.424 1.00 86.25 278 THR A N 1
ATOM 2049 C CA . THR A 1 278 ? -10.869 7.652 10.329 1.00 86.25 278 THR A CA 1
ATOM 2050 C C . THR A 1 278 ? -11.864 7.441 11.465 1.00 86.25 278 THR A C 1
ATOM 2052 O O . THR A 1 278 ? -12.311 8.415 12.062 1.00 86.25 278 THR A O 1
ATOM 2055 N N . CYS A 1 279 ? -12.128 6.191 11.846 1.00 87.31 279 CYS A N 1
ATOM 2056 C CA . CYS A 1 279 ? -12.972 5.862 12.990 1.00 87.31 279 CYS A CA 1
ATOM 2057 C C . CYS A 1 279 ? -12.334 6.246 14.325 1.00 87.31 279 CYS A C 1
ATOM 2059 O O . CYS A 1 279 ? -13.016 6.777 15.193 1.00 87.31 279 CYS A O 1
ATOM 2061 N N . ALA A 1 280 ? -11.029 6.026 14.499 1.00 84.00 280 ALA A N 1
ATOM 2062 C CA . ALA A 1 280 ? -10.325 6.451 15.704 1.00 84.00 280 ALA A CA 1
ATOM 2063 C C . ALA A 1 280 ? -10.342 7.976 15.839 1.00 84.00 280 ALA A C 1
ATOM 2065 O O . ALA A 1 280 ? -10.608 8.484 16.921 1.00 84.00 280 ALA A O 1
ATOM 2066 N N . THR A 1 281 ? -10.100 8.705 14.748 1.00 87.38 281 THR A N 1
ATOM 2067 C CA . THR A 1 281 ? -10.202 10.170 14.734 1.00 87.38 281 THR A CA 1
ATOM 2068 C C . THR A 1 281 ? -11.618 10.623 15.081 1.00 87.38 281 THR A C 1
ATOM 2070 O O . THR A 1 281 ? -11.771 11.461 15.963 1.00 87.38 281 THR A O 1
ATOM 2073 N N . TYR A 1 282 ? -12.640 10.020 14.462 1.00 88.00 282 TYR A N 1
ATOM 2074 C CA . TYR A 1 282 ? -14.046 10.322 14.743 1.00 88.00 282 TYR A CA 1
ATOM 2075 C C . TYR A 1 282 ? -14.392 10.087 16.216 1.00 88.00 282 TYR A C 1
ATOM 2077 O O . TYR A 1 282 ? -14.920 10.967 16.878 1.00 88.00 282 TYR A O 1
ATOM 2085 N N . CYS A 1 283 ? -14.024 8.933 16.771 1.00 85.44 283 CYS A N 1
ATOM 2086 C CA . CYS A 1 283 ? -14.366 8.590 18.148 1.00 85.44 283 CYS A CA 1
ATOM 2087 C C . CYS A 1 283 ? -13.525 9.286 19.217 1.00 85.44 283 CYS A C 1
ATOM 2089 O O . CYS A 1 283 ? -13.951 9.355 20.369 1.00 85.44 283 CYS A O 1
ATOM 2091 N N . ASN A 1 284 ? -12.342 9.789 18.860 1.00 81.69 284 ASN A N 1
ATOM 2092 C CA . ASN A 1 284 ? -11.536 10.623 19.750 1.00 81.69 284 ASN A CA 1
ATOM 2093 C C . ASN A 1 284 ? -12.058 12.065 19.827 1.00 81.69 284 ASN A C 1
ATOM 2095 O O . ASN A 1 284 ? -11.627 12.811 20.706 1.00 81.69 284 ASN A O 1
ATOM 2099 N N . ASP A 1 285 ? -12.973 12.463 18.941 1.00 80.25 285 ASP A N 1
ATOM 2100 C CA . ASP A 1 285 ? -13.688 13.723 19.073 1.00 80.25 285 ASP A CA 1
ATOM 2101 C C . ASP A 1 285 ? -14.716 13.620 20.209 1.00 80.25 285 ASP A C 1
ATOM 2103 O O . ASP A 1 285 ? -15.604 12.761 20.220 1.00 80.25 285 ASP A O 1
ATOM 2107 N N . GLN A 1 286 ? -14.614 14.528 21.180 1.00 73.56 286 GLN A N 1
ATOM 2108 C CA . GLN A 1 286 ? -15.528 14.592 22.314 1.00 73.56 286 GLN A CA 1
ATOM 2109 C C . GLN A 1 286 ? -16.989 14.789 21.877 1.00 73.56 286 GLN A C 1
ATOM 2111 O O . GLN A 1 286 ? -17.887 14.297 22.562 1.00 73.56 286 GLN A O 1
ATOM 2116 N N . ALA A 1 287 ? -17.234 15.463 20.748 1.00 81.12 287 ALA A N 1
ATOM 2117 C CA . ALA A 1 287 ? -18.573 15.652 20.196 1.00 81.12 287 ALA A CA 1
ATOM 2118 C C . ALA A 1 287 ? -19.211 14.336 19.714 1.00 81.12 287 ALA A C 1
ATOM 2120 O O . ALA A 1 287 ? -20.435 14.218 19.697 1.00 81.12 287 ALA A O 1
ATOM 2121 N N . HIS A 1 288 ? -18.391 13.338 19.373 1.00 83.69 288 HIS A N 1
ATOM 2122 C CA . HIS A 1 288 ? -18.813 12.068 18.777 1.00 83.69 288 HIS A CA 1
ATOM 2123 C C . HIS A 1 288 ? -18.585 10.854 19.694 1.00 83.69 288 HIS A C 1
ATOM 2125 O O . HIS A 1 288 ? -19.049 9.751 19.405 1.00 83.69 288 HIS A O 1
ATOM 2131 N N . ALA A 1 289 ? -17.935 11.042 20.846 1.00 79.62 289 ALA A N 1
ATOM 2132 C CA . ALA A 1 289 ? -17.616 9.967 21.784 1.00 79.62 289 ALA A CA 1
ATOM 2133 C C . ALA A 1 289 ? -18.855 9.171 22.243 1.00 79.62 289 ALA A C 1
ATOM 2135 O O . ALA A 1 289 ? -18.811 7.940 22.290 1.00 79.62 289 ALA A O 1
ATOM 2136 N N . SER A 1 290 ? -19.978 9.840 22.534 1.00 79.00 290 SER A N 1
ATOM 2137 C CA . SER A 1 290 ? -21.221 9.155 22.920 1.00 79.00 290 SER A CA 1
ATOM 2138 C C . SER A 1 290 ? -21.815 8.326 21.776 1.00 79.00 290 SER A C 1
ATOM 2140 O O . SER A 1 290 ? -22.319 7.234 22.029 1.00 79.00 290 SER A O 1
ATOM 2142 N N . GLU A 1 291 ? -21.711 8.789 20.526 1.00 86.06 291 GLU A N 1
ATOM 2143 C CA . GLU A 1 291 ? -22.141 8.026 19.346 1.00 86.06 291 GLU A CA 1
ATOM 2144 C C . GLU A 1 291 ? -21.299 6.759 19.178 1.00 86.06 291 GLU A C 1
ATOM 2146 O O . GLU A 1 291 ? -21.839 5.687 18.927 1.00 86.06 291 GLU A O 1
ATOM 2151 N N . CYS A 1 292 ? -19.986 6.849 19.390 1.00 88.00 292 CYS A N 1
ATOM 2152 C CA . CYS A 1 292 ? -19.100 5.693 19.295 1.00 88.00 292 CYS A CA 1
ATOM 2153 C C . CYS A 1 292 ? -19.368 4.637 20.369 1.00 88.00 292 CYS A C 1
ATOM 2155 O O . CYS A 1 292 ? -19.349 3.441 20.070 1.00 88.00 292 CYS A O 1
ATOM 2157 N N . VAL A 1 293 ? -19.642 5.055 21.608 1.00 83.44 293 VAL A N 1
ATOM 2158 C CA . VAL A 1 293 ? -20.024 4.112 22.667 1.00 83.44 293 VAL A CA 1
ATOM 2159 C C . VAL A 1 293 ? -21.366 3.466 22.335 1.00 83.44 293 VAL A C 1
ATOM 2161 O O . VAL A 1 293 ? -21.477 2.243 22.385 1.00 83.44 293 VAL A O 1
ATOM 2164 N N . GLN A 1 294 ? -22.356 4.257 21.919 1.00 85.25 294 GLN A N 1
ATOM 2165 C CA . GLN A 1 294 ? -23.671 3.748 21.537 1.00 85.25 294 GLN A CA 1
ATOM 2166 C C . GLN A 1 294 ? -23.581 2.754 20.370 1.00 85.25 294 GLN A C 1
ATOM 2168 O O . GLN A 1 294 ? -24.135 1.658 20.450 1.00 85.25 294 GLN A O 1
ATOM 2173 N N . PHE A 1 295 ? -22.797 3.080 19.342 1.00 89.12 295 PHE A N 1
ATOM 2174 C CA . PHE A 1 295 ? -22.496 2.183 18.233 1.00 89.12 295 PHE A CA 1
ATOM 2175 C C . PHE A 1 295 ? -21.889 0.864 18.728 1.00 89.12 295 PHE A C 1
ATOM 2177 O O . PHE A 1 295 ? -22.319 -0.213 18.318 1.00 89.12 295 PHE A O 1
ATOM 2184 N N . GLY A 1 296 ? -20.928 0.924 19.653 1.00 88.31 296 GLY A N 1
ATOM 2185 C CA . GLY A 1 296 ? -20.333 -0.267 20.254 1.00 88.31 296 GLY A CA 1
ATOM 2186 C C . GLY A 1 296 ? -21.349 -1.137 21.004 1.00 88.31 296 GLY A C 1
ATOM 2187 O O . GLY A 1 296 ? -21.298 -2.363 20.896 1.00 88.31 296 GLY A O 1
ATOM 2188 N N . ILE A 1 297 ? -22.305 -0.534 21.719 1.00 83.62 297 ILE A N 1
ATOM 2189 C CA . ILE A 1 297 ? -23.392 -1.265 22.393 1.00 83.62 297 ILE A CA 1
ATOM 2190 C C . ILE A 1 297 ? -24.297 -1.944 21.360 1.00 83.62 297 ILE A C 1
ATOM 2192 O O . ILE A 1 297 ? -24.533 -3.151 21.456 1.00 83.62 297 ILE A O 1
ATOM 2196 N N . GLU A 1 298 ? -24.779 -1.184 20.375 1.00 86.75 298 GLU A N 1
ATOM 2197 C CA . GLU A 1 298 ? -25.721 -1.641 19.345 1.00 86.75 298 GLU A CA 1
ATOM 2198 C C . GLU A 1 298 ? -25.143 -2.754 18.476 1.00 86.75 298 GLU A C 1
ATOM 2200 O O . GLU A 1 298 ? -25.831 -3.719 18.146 1.00 86.75 298 GLU A O 1
ATOM 2205 N N . LYS A 1 299 ? -23.861 -2.640 18.124 1.00 87.56 299 LYS A N 1
ATOM 2206 C CA . LYS A 1 299 ? -23.152 -3.631 17.312 1.00 87.56 299 LYS A CA 1
ATOM 2207 C C . LYS A 1 299 ? -22.572 -4.784 18.131 1.00 87.56 299 LYS A C 1
ATOM 2209 O O . LYS A 1 299 ? -21.986 -5.700 17.554 1.00 87.56 299 LYS A O 1
ATOM 2214 N N . GLY A 1 300 ? -22.752 -4.769 19.456 1.00 85.81 300 GLY A N 1
ATOM 2215 C CA . GLY A 1 300 ? -22.257 -5.813 20.353 1.00 85.81 300 GLY A CA 1
ATOM 2216 C C . GLY A 1 300 ? -20.729 -5.910 20.381 1.00 85.81 300 GLY A C 1
ATOM 2217 O O . GLY A 1 300 ? -20.194 -7.009 20.493 1.00 85.81 300 GLY A O 1
ATOM 2218 N N . LEU A 1 301 ? -20.046 -4.772 20.231 1.00 86.19 301 LEU A N 1
ATOM 2219 C CA . LEU A 1 301 ? -18.584 -4.624 20.320 1.00 86.19 301 LEU A CA 1
ATOM 2220 C C . LEU A 1 301 ? -18.118 -4.301 21.749 1.00 86.19 301 LEU A C 1
ATOM 2222 O O . LEU A 1 301 ? -16.925 -4.237 22.026 1.00 86.19 301 LEU A O 1
ATOM 2226 N N . ILE A 1 302 ? -19.073 -4.080 22.654 1.00 81.94 302 ILE A N 1
ATOM 2227 C CA . ILE A 1 302 ? -18.859 -3.849 24.083 1.00 81.94 302 ILE A CA 1
ATOM 2228 C C . ILE A 1 302 ? -19.311 -5.095 24.842 1.00 81.94 302 ILE A C 1
ATOM 2230 O O . ILE A 1 302 ? -20.381 -5.639 24.549 1.00 81.94 302 ILE A O 1
ATOM 2234 N N . SER A 1 303 ? -18.498 -5.546 25.799 1.00 82.81 303 SER A N 1
ATOM 2235 C CA . SER A 1 303 ? -18.821 -6.705 26.633 1.00 82.81 303 SER A CA 1
ATOM 2236 C C . SER A 1 303 ? -20.061 -6.436 27.498 1.00 82.81 303 SER A C 1
ATOM 2238 O O . SER A 1 303 ? -20.400 -5.286 27.772 1.00 82.81 303 SER A O 1
ATOM 2240 N N . GLU A 1 304 ? -20.768 -7.481 27.936 1.00 81.50 304 GLU A N 1
ATOM 2241 C CA . GLU A 1 304 ? -21.930 -7.296 28.824 1.00 81.50 304 GLU A CA 1
ATOM 2242 C C . GLU A 1 304 ? -21.537 -6.653 30.163 1.00 81.50 304 GLU A C 1
ATOM 2244 O O . GLU A 1 304 ? -22.267 -5.801 30.665 1.00 81.50 304 GLU A O 1
ATOM 2249 N N . GLU A 1 305 ? -20.352 -6.984 30.684 1.00 81.31 305 GLU A N 1
ATOM 2250 C CA . GLU A 1 305 ? -19.775 -6.350 31.874 1.00 81.31 305 GLU A CA 1
ATOM 2251 C C . GLU A 1 305 ? -19.563 -4.845 31.656 1.00 81.31 305 GLU A C 1
ATOM 2253 O O . GLU A 1 305 ? -20.014 -4.025 32.455 1.00 81.31 305 GLU A O 1
ATOM 2258 N N . ASP A 1 306 ? -18.961 -4.455 30.531 1.00 79.12 306 ASP A N 1
ATOM 2259 C CA . ASP A 1 306 ? -18.747 -3.044 30.204 1.00 79.12 306 ASP A CA 1
ATOM 2260 C C . ASP A 1 306 ? -20.072 -2.303 29.980 1.00 79.12 306 ASP A C 1
ATOM 2262 O O . ASP A 1 306 ? -20.212 -1.150 30.387 1.00 79.12 306 ASP A O 1
ATOM 2266 N N . LYS A 1 307 ? -21.082 -2.953 29.384 1.00 76.75 307 LYS A N 1
ATOM 2267 C CA . LYS A 1 307 ? -22.431 -2.377 29.242 1.00 76.75 307 LYS A CA 1
ATOM 2268 C C . LYS A 1 307 ? -23.074 -2.110 30.601 1.00 76.75 307 LYS A C 1
ATOM 2270 O O . LYS A 1 307 ? -23.720 -1.075 30.769 1.00 76.75 307 LYS A O 1
ATOM 2275 N N . GLU A 1 308 ? -22.937 -3.032 31.549 1.00 80.12 308 GLU A N 1
ATOM 2276 C CA . GLU A 1 308 ? -23.443 -2.862 32.911 1.00 80.12 308 GLU A CA 1
ATOM 2277 C C . GLU A 1 308 ? -22.686 -1.750 33.645 1.00 80.12 308 GLU A C 1
ATOM 2279 O O . GLU A 1 308 ? -23.309 -0.842 34.198 1.00 80.12 308 GLU A O 1
ATOM 2284 N N . ASN A 1 309 ? -21.356 -1.739 33.550 1.00 79.19 309 ASN A N 1
ATOM 2285 C CA . ASN A 1 309 ? -20.522 -0.680 34.110 1.00 79.19 309 ASN A CA 1
ATOM 2286 C C . ASN A 1 309 ? -20.933 0.698 33.578 1.00 79.19 309 ASN A C 1
ATOM 2288 O O . ASN A 1 309 ? -21.135 1.612 34.376 1.00 79.19 309 ASN A O 1
ATOM 2292 N N . ILE A 1 310 ? -21.142 0.825 32.262 1.00 74.44 310 ILE A N 1
ATOM 2293 C CA . ILE A 1 310 ? -21.609 2.050 31.597 1.00 74.44 310 ILE A CA 1
ATOM 2294 C C . ILE A 1 310 ? -22.983 2.497 32.123 1.00 74.44 310 ILE A C 1
ATOM 2296 O O . ILE A 1 310 ? -23.166 3.679 32.422 1.00 74.44 310 ILE A O 1
ATOM 2300 N N . LYS A 1 311 ? -23.944 1.574 32.275 1.00 72.12 311 LYS A N 1
ATOM 2301 C CA . LYS A 1 311 ? -25.287 1.878 32.814 1.00 72.12 311 LYS A CA 1
ATOM 2302 C C . LYS A 1 311 ? -25.236 2.354 34.265 1.00 72.12 311 LYS A C 1
ATOM 2304 O O . LYS A 1 311 ? -25.973 3.267 34.643 1.00 72.12 311 LYS A O 1
ATOM 2309 N N . ASN A 1 312 ? -24.346 1.762 35.054 1.00 78.75 312 ASN A N 1
ATOM 2310 C CA . ASN A 1 312 ? -24.252 2.011 36.486 1.00 78.75 312 ASN A CA 1
ATOM 2311 C C . ASN A 1 312 ? -23.458 3.290 36.815 1.00 78.75 312 ASN A C 1
ATOM 2313 O O . ASN A 1 312 ? -23.522 3.765 37.949 1.00 78.75 312 ASN A O 1
ATOM 2317 N N . VAL A 1 313 ? -22.756 3.907 35.850 1.00 79.62 313 VAL A N 1
ATOM 2318 C CA . VAL A 1 313 ? -22.022 5.169 36.082 1.00 79.62 313 VAL A CA 1
ATOM 2319 C C . VAL A 1 313 ? -22.953 6.282 36.569 1.00 79.62 313 VAL A C 1
ATOM 2321 O O . VAL A 1 313 ? -22.641 6.945 37.557 1.00 79.62 313 VAL A O 1
ATOM 2324 N N . THR A 1 314 ? -24.111 6.481 35.932 1.00 78.69 314 THR A N 1
ATOM 2325 C CA . THR A 1 314 ? -25.058 7.533 36.347 1.00 78.69 314 THR A CA 1
ATOM 2326 C C . THR A 1 314 ? -25.613 7.281 37.747 1.00 78.69 314 THR A C 1
ATOM 2328 O O . THR A 1 314 ? -25.794 8.222 38.518 1.00 78.69 314 THR A O 1
ATOM 2331 N N . GLU A 1 315 ? -25.827 6.018 38.113 1.00 82.31 315 GLU A N 1
ATOM 2332 C CA . GLU A 1 315 ? -26.304 5.643 39.449 1.00 82.31 315 GLU A CA 1
ATOM 2333 C C . GLU A 1 315 ? -25.246 5.924 40.513 1.00 82.31 315 GLU A C 1
ATOM 2335 O O . GLU A 1 315 ? -25.563 6.488 41.558 1.00 82.31 315 GLU A O 1
ATOM 2340 N N . LYS A 1 316 ? -23.974 5.637 40.217 1.00 84.38 316 LYS A N 1
ATOM 2341 C CA . LYS A 1 316 ? -22.851 6.001 41.089 1.00 84.38 316 LYS A CA 1
ATOM 2342 C C . LYS A 1 316 ? -22.748 7.519 41.285 1.00 84.38 316 LYS A C 1
ATOM 2344 O O . LYS A 1 316 ? -22.497 7.965 42.401 1.00 84.38 316 LYS A O 1
ATOM 2349 N N . ILE A 1 317 ? -22.988 8.325 40.245 1.00 85.44 317 ILE A N 1
ATOM 2350 C CA . ILE A 1 317 ? -23.008 9.796 40.366 1.00 85.44 317 ILE A CA 1
ATOM 2351 C C . ILE A 1 317 ? -24.153 10.250 41.278 1.00 85.44 317 ILE A C 1
ATOM 2353 O O . ILE A 1 317 ? -23.932 11.055 42.181 1.00 85.44 317 ILE A O 1
ATOM 2357 N N . GLN A 1 318 ? -25.359 9.710 41.080 1.00 85.62 318 GLN A N 1
ATOM 2358 C CA . GLN A 1 318 ? -26.528 10.026 41.909 1.00 85.62 318 GLN A CA 1
ATOM 2359 C C . GLN A 1 318 ? -26.306 9.643 43.376 1.00 85.62 318 GLN A C 1
ATOM 2361 O O . GLN A 1 318 ? -26.606 10.431 44.269 1.00 85.62 318 GLN A O 1
ATOM 2366 N N . GLN A 1 319 ? -25.722 8.470 43.630 1.00 85.75 319 GLN A N 1
ATOM 2367 C CA . GLN A 1 319 ? -25.331 8.044 44.975 1.00 85.75 319 GLN A CA 1
ATOM 2368 C C . GLN A 1 319 ? -24.284 8.985 45.587 1.00 85.75 319 GLN A C 1
ATOM 2370 O O . GLN A 1 319 ? -24.382 9.324 46.763 1.00 85.75 319 GLN A O 1
ATOM 2375 N N . GLY A 1 320 ? -23.319 9.457 44.792 1.00 85.69 320 GLY A N 1
ATOM 2376 C CA . GLY A 1 320 ? -22.323 10.439 45.224 1.00 85.69 320 GLY A CA 1
ATOM 2377 C C . GLY A 1 320 ? -22.919 11.779 45.629 1.00 85.69 320 GLY A C 1
ATOM 2378 O O . GLY A 1 320 ? -22.524 12.338 46.647 1.00 85.69 320 GLY A O 1
ATOM 2379 N N . LEU A 1 321 ? -23.895 12.269 44.864 1.00 85.75 321 LEU A N 1
ATOM 2380 C CA . LEU A 1 321 ? -24.629 13.494 45.182 1.00 85.75 321 LEU A CA 1
ATOM 2381 C C . LEU A 1 321 ? -25.513 13.333 46.424 1.00 85.75 321 LEU A C 1
ATOM 2383 O O . LEU A 1 321 ? -25.562 14.234 47.252 1.00 85.75 321 LEU A O 1
ATOM 2387 N N . ALA A 1 322 ? -26.170 12.182 46.586 1.00 87.31 322 ALA A N 1
ATOM 2388 C CA . ALA A 1 322 ? -27.013 11.901 47.749 1.00 87.31 322 ALA A CA 1
ATOM 2389 C C . ALA A 1 322 ? -26.211 11.683 49.047 1.00 87.31 322 ALA A C 1
ATOM 2391 O O . ALA A 1 322 ? -26.752 11.836 50.140 1.00 87.31 322 ALA A O 1
ATOM 2392 N N . GLY A 1 323 ? -24.936 11.295 48.936 1.00 82.81 323 GLY A N 1
ATOM 2393 C CA . GLY A 1 323 ? -24.052 11.015 50.070 1.00 82.81 323 GLY A CA 1
ATOM 2394 C C . GLY A 1 323 ? -23.352 12.239 50.668 1.00 82.81 323 GLY A C 1
ATOM 2395 O O . GLY A 1 323 ? -22.578 12.081 51.611 1.00 82.81 323 GLY A O 1
ATOM 2396 N N . ILE A 1 324 ? -23.578 13.440 50.130 1.00 82.62 324 ILE A N 1
ATOM 2397 C CA . ILE A 1 324 ? -22.965 14.683 50.615 1.00 82.62 324 ILE A CA 1
ATOM 2398 C C . ILE A 1 324 ? -24.008 15.626 51.219 1.00 82.62 324 ILE A C 1
ATOM 2400 O O . ILE A 1 324 ? -25.208 15.485 51.002 1.00 82.62 324 ILE A O 1
ATOM 2404 N N . ASP A 1 325 ? -23.536 16.587 52.015 1.00 84.00 325 ASP A N 1
ATOM 2405 C CA . ASP A 1 325 ? -24.384 17.612 52.628 1.00 84.00 325 ASP A CA 1
ATOM 2406 C C . ASP A 1 325 ? -25.213 18.369 51.561 1.00 84.00 325 ASP A C 1
ATOM 2408 O O . ASP A 1 325 ? -24.658 18.687 50.507 1.00 84.00 325 ASP A O 1
ATOM 2412 N N . PRO A 1 326 ? -26.500 18.706 51.798 1.00 85.38 326 PRO A N 1
ATOM 2413 C CA . PRO A 1 326 ? -27.356 19.349 50.793 1.00 85.38 326 PRO A CA 1
ATOM 2414 C C . PRO A 1 326 ? -26.807 20.667 50.219 1.00 85.38 326 PRO A C 1
ATOM 2416 O O . PRO A 1 326 ? -27.044 20.984 49.051 1.00 85.38 326 PRO A O 1
ATOM 2419 N N . GLU A 1 327 ? -26.060 21.445 51.010 1.00 80.50 327 GLU A N 1
ATOM 2420 C CA . GLU A 1 327 ? -25.416 22.673 50.533 1.00 80.50 327 GLU A CA 1
ATOM 2421 C C . GLU A 1 327 ? -24.214 22.345 49.633 1.00 80.50 327 GLU A C 1
ATOM 2423 O O . GLU A 1 327 ? -24.020 22.967 48.584 1.00 80.50 327 GLU A O 1
ATOM 2428 N N . ALA A 1 328 ? -23.442 21.315 49.989 1.00 82.50 328 ALA A N 1
ATOM 2429 C CA . ALA A 1 328 ? -22.362 20.797 49.153 1.00 82.50 328 ALA A CA 1
ATOM 2430 C C . ALA A 1 328 ? -22.891 20.168 47.853 1.00 82.50 328 ALA A C 1
ATOM 2432 O O . ALA A 1 328 ? -22.308 20.402 46.796 1.00 82.50 328 ALA A O 1
ATOM 2433 N N . GLN A 1 329 ? -24.017 19.450 47.907 1.00 86.44 329 GLN A N 1
ATOM 2434 C CA . GLN A 1 329 ? -24.691 18.885 46.738 1.00 86.44 329 GLN A CA 1
ATOM 2435 C C . GLN A 1 329 ? -25.022 19.979 45.726 1.00 86.44 329 GLN A C 1
ATOM 2437 O O . GLN A 1 329 ? -24.591 19.899 44.578 1.00 86.44 329 GLN A O 1
ATOM 2442 N N . LYS A 1 330 ? -25.684 21.055 46.164 1.00 88.44 330 LYS A N 1
ATOM 2443 C CA . LYS A 1 330 ? -26.023 22.190 45.296 1.00 88.44 330 LYS A CA 1
ATOM 2444 C C . LYS A 1 330 ? -24.788 22.815 44.636 1.00 88.44 330 LYS A C 1
ATOM 2446 O O . LYS A 1 330 ? -24.839 23.217 43.475 1.00 88.44 330 LYS A O 1
ATOM 2451 N N . ASN A 1 331 ? -23.668 22.884 45.357 1.00 86.62 331 ASN A N 1
ATOM 2452 C CA . ASN A 1 331 ? -22.409 23.405 44.822 1.00 86.62 331 ASN A CA 1
ATOM 2453 C C . ASN A 1 331 ? -21.783 22.472 43.771 1.00 86.62 331 ASN A C 1
ATOM 2455 O O . ASN A 1 331 ? -21.248 22.958 42.772 1.00 86.62 331 ASN A O 1
ATOM 2459 N N . VAL A 1 332 ? -21.861 21.152 43.970 1.00 89.75 332 VAL A N 1
ATOM 2460 C CA . VAL A 1 332 ? -21.405 20.158 42.984 1.00 89.75 332 VAL A CA 1
ATOM 2461 C C . VAL A 1 332 ? -22.281 20.201 41.733 1.00 89.75 332 VAL A C 1
ATOM 2463 O O . VAL A 1 332 ? -21.746 20.258 40.629 1.00 89.75 332 VAL A O 1
ATOM 2466 N N . GLU A 1 333 ? -23.605 20.247 41.886 1.00 91.38 333 GLU A N 1
ATOM 2467 C CA . GLU A 1 333 ? -24.550 20.333 40.765 1.00 91.38 333 GLU A CA 1
ATOM 2468 C C . GLU A 1 333 ? -24.328 21.612 39.944 1.00 91.38 333 GLU A C 1
ATOM 2470 O O . GLU A 1 333 ? -24.199 21.547 38.722 1.00 91.38 333 GLU A O 1
ATOM 2475 N N . ALA A 1 334 ? -24.148 22.761 40.605 1.00 92.25 334 ALA A N 1
ATOM 2476 C CA . ALA A 1 334 ? -23.797 24.012 39.932 1.00 92.25 334 ALA A CA 1
ATOM 2477 C C . ALA A 1 334 ? -22.444 23.925 39.197 1.00 92.25 334 ALA A C 1
ATOM 2479 O O . ALA A 1 334 ? -22.281 24.479 38.107 1.00 92.25 334 ALA A O 1
ATOM 2480 N N . CYS A 1 335 ? -21.463 23.218 39.769 1.00 94.31 335 CYS A N 1
ATOM 2481 C CA . CYS A 1 335 ? -20.191 22.962 39.098 1.00 94.31 335 CYS A CA 1
ATOM 2482 C C . CYS A 1 335 ? -20.369 22.069 37.864 1.00 94.31 335 CYS A C 1
ATOM 2484 O O . CYS A 1 335 ? -19.780 22.363 36.821 1.00 94.31 335 CYS A O 1
ATOM 2486 N N . PHE A 1 336 ? -21.198 21.023 37.939 1.00 92.81 336 PHE A N 1
ATOM 2487 C CA . PHE A 1 336 ? -21.504 20.177 36.787 1.00 92.81 336 PHE A CA 1
ATOM 2488 C C . PHE A 1 336 ? -22.131 20.996 35.663 1.00 92.81 336 PHE A C 1
ATOM 2490 O O . PHE A 1 336 ? -21.597 21.000 34.553 1.00 92.81 336 PHE A O 1
ATOM 2497 N N . GLU A 1 337 ? -23.188 21.758 35.952 1.00 92.94 337 GLU A N 1
ATOM 2498 C CA . GLU A 1 337 ? -23.838 22.628 34.966 1.00 92.94 337 GLU A CA 1
ATOM 2499 C C . GLU A 1 337 ? -22.850 23.603 34.313 1.00 92.94 337 GLU A C 1
ATOM 2501 O O . GLU A 1 337 ? -22.920 23.837 33.106 1.00 92.94 337 GLU A O 1
ATOM 2506 N N . ASN A 1 338 ? -21.888 24.125 35.079 1.00 92.81 338 ASN A N 1
ATOM 2507 C CA . ASN A 1 338 ? -20.854 25.016 34.564 1.00 92.81 338 ASN A CA 1
ATOM 2508 C C . ASN A 1 338 ? -19.812 24.299 33.686 1.00 92.81 338 ASN A C 1
ATOM 2510 O O . ASN A 1 338 ? -19.410 24.837 32.657 1.00 92.81 338 ASN A O 1
ATOM 2514 N N . LYS A 1 339 ? -19.353 23.105 34.086 1.00 90.69 339 LYS A N 1
ATOM 2515 C CA . LYS A 1 339 ? -18.243 22.399 33.424 1.00 90.69 339 LYS A CA 1
ATOM 2516 C C . LYS A 1 339 ? -18.654 21.608 32.194 1.00 90.69 339 LYS A C 1
ATOM 2518 O O . LYS A 1 339 ? -17.903 21.595 31.224 1.00 90.69 339 LYS A O 1
ATOM 2523 N N . MET A 1 340 ? -19.812 20.950 32.229 1.00 87.44 340 MET A N 1
ATOM 2524 C CA . MET A 1 340 ? -20.290 20.124 31.111 1.00 87.44 340 MET A CA 1
ATOM 2525 C C . MET A 1 340 ? -21.496 20.730 30.381 1.00 87.44 340 MET A C 1
ATOM 2527 O O . MET A 1 340 ? -21.889 20.216 29.335 1.00 87.44 340 MET A O 1
ATOM 2531 N N . GLY A 1 341 ? -22.051 21.833 30.891 1.00 90.81 341 GLY A N 1
ATOM 2532 C CA . GLY A 1 341 ? -23.257 22.474 30.371 1.00 90.81 341 GLY A CA 1
ATOM 2533 C C . GLY A 1 341 ? -24.527 21.903 31.004 1.00 90.81 341 GLY A C 1
ATOM 2534 O O . GLY A 1 341 ? -24.661 20.690 31.176 1.00 90.81 341 GLY A O 1
ATOM 2535 N N . ALA A 1 342 ? -25.488 22.776 31.319 1.00 90.06 342 ALA A N 1
ATOM 2536 C CA . ALA A 1 342 ? -26.740 22.396 31.979 1.00 90.06 342 ALA A CA 1
ATOM 2537 C C . ALA A 1 342 ? -27.553 21.357 31.185 1.00 90.06 342 ALA A C 1
ATOM 2539 O O . ALA A 1 342 ? -28.117 20.430 31.763 1.00 90.06 342 ALA A O 1
ATOM 2540 N N . GLU A 1 343 ? -27.574 21.457 29.851 1.00 89.88 343 GLU A N 1
ATOM 2541 C CA . GLU A 1 343 ? -28.270 20.482 29.006 1.00 89.88 343 GLU A CA 1
ATOM 2542 C C . GLU A 1 343 ? -27.609 19.097 29.058 1.00 89.88 343 GLU A C 1
ATOM 2544 O O . GLU A 1 343 ? -28.303 18.094 29.227 1.00 89.88 343 GLU A O 1
ATOM 2549 N N . THR A 1 344 ? -26.278 19.036 28.960 1.00 86.44 344 THR A N 1
ATOM 2550 C CA . THR A 1 344 ? -25.504 17.792 29.072 1.00 86.44 344 THR A CA 1
ATOM 2551 C C . THR A 1 344 ? -25.698 17.154 30.442 1.00 86.44 344 THR A C 1
ATOM 2553 O O . THR A 1 344 ? -25.947 15.955 30.526 1.00 86.44 344 THR A O 1
ATOM 2556 N N . TYR A 1 345 ? -25.649 17.952 31.514 1.00 89.00 345 TYR A N 1
ATOM 2557 C CA . TYR A 1 345 ? -25.884 17.474 32.874 1.00 89.00 345 TYR A CA 1
ATOM 2558 C C . TYR A 1 345 ? -27.301 16.904 33.039 1.00 89.00 345 TYR A C 1
ATOM 2560 O O . TYR A 1 345 ? -27.464 15.783 33.525 1.00 89.00 345 TYR A O 1
ATOM 2568 N N . ARG A 1 346 ? -28.326 17.611 32.541 1.00 90.81 346 ARG A N 1
ATOM 2569 C CA . ARG A 1 346 ? -29.714 17.124 32.541 1.00 90.81 346 ARG A CA 1
ATOM 2570 C C . ARG A 1 346 ? -29.837 15.795 31.797 1.00 90.81 346 ARG A C 1
ATOM 2572 O O . ARG A 1 346 ? -30.425 14.855 32.325 1.00 90.81 346 ARG A O 1
ATOM 2579 N N . LYS A 1 347 ? -29.282 15.713 30.584 1.00 86.88 347 LYS A N 1
ATOM 2580 C CA . LYS A 1 347 ? -29.293 14.497 29.757 1.00 86.88 347 LYS A CA 1
ATOM 2581 C C . LYS A 1 347 ? -28.583 13.336 30.454 1.00 86.88 347 LYS A C 1
ATOM 2583 O O . LYS A 1 347 ? -29.085 12.216 30.431 1.00 86.88 347 LYS A O 1
ATOM 2588 N N . LEU A 1 348 ? -27.459 13.600 31.120 1.00 85.75 348 LEU A N 1
ATOM 2589 C CA . LEU A 1 348 ? -26.721 12.598 31.887 1.00 85.75 348 LEU A CA 1
ATOM 2590 C C . LEU A 1 348 ? -27.564 12.057 33.048 1.00 85.75 348 LEU A C 1
ATOM 2592 O O . LEU A 1 348 ? -27.685 10.843 33.196 1.00 85.75 348 LEU A O 1
ATOM 2596 N N . MET A 1 349 ? -28.191 12.939 33.833 1.00 86.81 349 MET A N 1
ATOM 2597 C CA . MET A 1 349 ? -29.047 12.548 34.961 1.00 86.81 349 MET A CA 1
ATOM 2598 C C . MET A 1 349 ? -30.327 11.831 34.514 1.00 86.81 349 MET A C 1
ATOM 2600 O O . MET A 1 349 ? -30.796 10.927 35.203 1.00 86.81 349 MET A O 1
ATOM 2604 N N . ALA A 1 350 ? -30.854 12.179 33.339 1.00 87.56 350 ALA A N 1
ATOM 2605 C CA . ALA A 1 350 ? -31.980 11.499 32.705 1.00 87.56 350 ALA A CA 1
ATOM 2606 C C . ALA A 1 350 ? -31.600 10.157 32.044 1.00 87.56 350 ALA A C 1
ATOM 2608 O O . ALA A 1 350 ? -32.471 9.496 31.483 1.00 87.56 350 ALA A O 1
ATOM 2609 N N . LYS A 1 351 ? -30.320 9.744 32.104 1.00 81.12 351 LYS A N 1
ATOM 2610 C CA . LYS A 1 351 ? -29.774 8.564 31.406 1.00 81.12 351 LYS A CA 1
ATOM 2611 C C . LYS A 1 351 ? -29.988 8.615 29.877 1.00 81.12 351 LYS A C 1
ATOM 2613 O O . LYS A 1 351 ? -30.015 7.580 29.221 1.00 81.12 351 LYS A O 1
ATOM 2618 N N . GLU A 1 352 ? -30.123 9.819 29.312 1.00 80.12 352 GLU A N 1
ATOM 2619 C CA . GLU A 1 352 ? -30.293 10.071 27.870 1.00 80.12 352 GLU A CA 1
ATOM 2620 C C . GLU A 1 352 ? -28.951 10.062 27.112 1.00 80.12 352 GLU A C 1
ATOM 2622 O O . GLU A 1 352 ? -28.940 9.933 25.891 1.00 80.12 352 GLU A O 1
ATOM 2627 N N . ILE A 1 353 ? -27.819 10.212 27.813 1.00 77.06 353 ILE A N 1
ATOM 2628 C CA . ILE A 1 353 ? -26.470 10.146 27.229 1.00 77.06 353 ILE A CA 1
ATOM 2629 C C . ILE A 1 353 ? -25.558 9.236 28.047 1.00 77.06 353 ILE A C 1
ATOM 2631 O O . ILE A 1 353 ? -25.659 9.165 29.273 1.00 77.06 353 ILE A O 1
ATOM 2635 N N . VAL A 1 354 ? -24.626 8.580 27.358 1.00 75.88 354 VAL A N 1
ATOM 2636 C CA . VAL A 1 354 ? -23.575 7.785 27.994 1.00 75.88 354 VAL A CA 1
ATOM 2637 C C . VAL A 1 354 ? -22.430 8.706 28.442 1.00 75.88 354 VAL A C 1
ATOM 2639 O O . VAL A 1 354 ? -21.924 9.468 27.607 1.00 75.88 354 VAL A O 1
ATOM 2642 N N . PRO A 1 355 ? -22.004 8.660 29.723 1.00 75.94 355 PRO A N 1
ATOM 2643 C CA . PRO A 1 355 ? -20.888 9.467 30.202 1.00 75.94 355 PRO A CA 1
ATOM 2644 C C . PRO A 1 355 ? -19.591 9.137 29.458 1.00 75.94 355 PRO A C 1
ATOM 2646 O O . PRO A 1 355 ? -19.168 7.987 29.371 1.00 75.94 355 PRO A O 1
ATOM 2649 N N . THR A 1 356 ? -18.955 10.177 28.925 1.00 74.25 356 THR A N 1
ATOM 2650 C CA . THR A 1 356 ? -17.663 10.106 28.236 1.00 74.25 356 THR A CA 1
ATOM 2651 C C . THR A 1 356 ? -16.520 10.363 29.215 1.00 74.25 356 THR A C 1
ATOM 2653 O O . THR A 1 356 ? -16.734 10.837 30.332 1.00 74.25 356 THR A O 1
ATOM 2656 N N . GLN A 1 357 ? -15.279 10.130 28.784 1.00 74.00 357 GLN A N 1
ATOM 2657 C CA . GLN A 1 357 ? -14.099 10.425 29.602 1.00 74.00 357 GLN A CA 1
ATOM 2658 C C . GLN A 1 357 ? -14.060 11.892 30.061 1.00 74.00 357 GLN A C 1
ATOM 2660 O O . GLN A 1 357 ? -13.799 12.165 31.228 1.00 74.00 357 GLN A O 1
ATOM 2665 N N . ALA A 1 358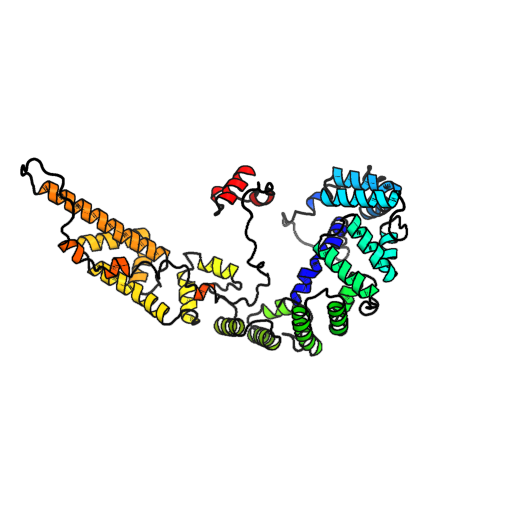 ? -14.395 12.839 29.181 1.00 75.69 358 ALA A N 1
ATOM 2666 C CA . ALA A 1 358 ? -14.418 14.260 29.520 1.00 75.69 358 ALA A CA 1
ATOM 2667 C C . ALA A 1 358 ? -15.512 14.617 30.546 1.00 75.69 358 ALA A C 1
ATOM 2669 O O . ALA A 1 358 ? -15.292 15.450 31.432 1.00 75.69 358 ALA A O 1
ATOM 2670 N N . ILE A 1 359 ? -16.674 13.954 30.465 1.00 82.25 359 ILE A N 1
ATOM 2671 C CA . ILE A 1 359 ? -17.724 14.047 31.490 1.00 82.25 359 ILE A CA 1
ATOM 2672 C C . ILE A 1 359 ? -17.189 13.490 32.815 1.00 82.25 359 ILE A C 1
ATOM 2674 O O . ILE A 1 359 ? -17.294 14.163 33.837 1.00 82.25 359 ILE A O 1
ATOM 2678 N N . GLY A 1 360 ? -16.533 12.326 32.792 1.00 82.38 360 GLY A N 1
ATOM 2679 C CA . GLY A 1 360 ? -15.884 11.725 33.962 1.00 82.38 360 GLY A CA 1
ATOM 2680 C C . GLY A 1 360 ? -14.854 12.647 34.625 1.00 82.38 360 GLY A C 1
ATOM 2681 O O . GLY A 1 360 ? -14.905 12.853 35.836 1.00 82.38 360 GLY A O 1
ATOM 2682 N N . THR A 1 361 ? -13.974 13.281 33.843 1.00 83.06 361 THR A N 1
ATOM 2683 C CA . THR A 1 361 ? -12.994 14.262 34.344 1.00 83.06 361 THR A CA 1
ATOM 2684 C C . THR A 1 361 ? -13.671 15.483 34.964 1.00 83.06 361 THR A C 1
ATOM 2686 O O . THR A 1 361 ? -13.244 15.959 36.015 1.00 83.06 361 THR A O 1
ATOM 2689 N N . SER A 1 362 ? -14.748 15.977 34.350 1.00 87.25 362 SER A N 1
ATOM 2690 C CA . SER A 1 362 ? -15.520 17.104 34.888 1.00 87.25 362 SER A CA 1
ATOM 2691 C C . SER A 1 362 ? -16.190 16.744 36.213 1.00 87.25 362 SER A C 1
ATOM 2693 O O . SER A 1 362 ? -16.176 17.543 37.149 1.00 87.25 362 SER A O 1
ATOM 2695 N N . ILE A 1 363 ? -16.730 15.525 36.312 1.00 87.06 363 ILE A N 1
ATOM 2696 C CA . ILE A 1 363 ? -17.354 15.020 37.534 1.00 87.06 363 ILE A CA 1
ATOM 2697 C C . ILE A 1 363 ? -16.332 14.933 38.662 1.00 87.06 363 ILE A C 1
ATOM 2699 O O . ILE A 1 363 ? -16.560 15.476 39.744 1.00 87.06 363 ILE A O 1
ATOM 2703 N N . GLN A 1 364 ? -15.193 14.291 38.390 1.00 87.06 364 GLN A N 1
ATOM 2704 C CA . GLN A 1 364 ? -14.102 14.154 39.347 1.00 87.06 364 GLN A CA 1
ATOM 2705 C C . GLN A 1 364 ? -13.647 15.527 39.857 1.00 87.06 364 GLN A C 1
ATOM 2707 O O . GLN A 1 364 ? -13.602 15.748 41.066 1.00 87.06 364 GLN A O 1
ATOM 2712 N N . PHE A 1 365 ? -13.393 16.468 38.942 1.00 89.94 365 PHE A N 1
ATOM 2713 C CA . PHE A 1 365 ? -12.996 17.830 39.290 1.00 89.94 365 PHE A CA 1
ATOM 2714 C C . PHE A 1 365 ? -14.008 18.510 40.221 1.00 89.94 365 PHE A C 1
ATOM 2716 O O . PHE A 1 365 ? -13.620 19.115 41.217 1.00 89.94 365 PHE A O 1
ATOM 2723 N N . CYS A 1 366 ? -15.305 18.419 39.919 1.00 92.12 366 CYS A N 1
ATOM 2724 C CA . CYS A 1 366 ? -16.333 19.101 40.703 1.00 92.12 366 CYS A CA 1
ATOM 2725 C C . CYS A 1 366 ? -16.508 18.511 42.108 1.00 92.12 366 CYS A C 1
ATOM 2727 O O . CYS A 1 366 ? -16.704 19.269 43.058 1.00 92.12 366 CYS A O 1
ATOM 2729 N N . PHE A 1 367 ? -16.382 17.191 42.273 1.00 87.81 367 PHE A N 1
ATOM 2730 C CA . PHE A 1 367 ? -16.365 16.583 43.606 1.00 87.81 367 PHE A CA 1
ATOM 2731 C C . PHE A 1 367 ? -15.112 16.979 44.402 1.00 87.81 367 PHE A C 1
ATOM 2733 O O . PHE A 1 367 ? -15.218 17.317 45.581 1.00 87.81 367 PHE A O 1
ATOM 2740 N N . GLU A 1 368 ? -13.934 16.991 43.772 1.00 86.38 368 GLU A N 1
ATOM 2741 C CA . GLU A 1 368 ? -12.686 17.426 44.414 1.00 86.38 368 GLU A CA 1
ATOM 2742 C C . GLU A 1 368 ? -12.739 18.906 44.839 1.00 86.38 368 GLU A C 1
ATOM 2744 O O . GLU A 1 368 ? -12.363 19.247 45.965 1.00 86.38 368 GLU A O 1
ATOM 2749 N N . ASP A 1 369 ? -13.257 19.786 43.977 1.00 85.56 369 ASP A N 1
ATOM 2750 C CA . ASP A 1 369 ? -13.422 21.215 44.265 1.00 85.56 369 ASP A CA 1
ATOM 2751 C C . ASP A 1 369 ? -14.427 21.459 45.400 1.00 85.56 369 ASP A C 1
ATOM 2753 O O . ASP A 1 369 ? -14.150 22.231 46.323 1.00 85.56 369 ASP A O 1
ATOM 2757 N N . ALA A 1 370 ? -15.565 20.758 45.392 1.00 84.12 370 ALA A N 1
ATOM 2758 C CA . ALA A 1 370 ? -16.551 20.858 46.463 1.00 84.12 370 ALA A CA 1
ATOM 2759 C C . ALA A 1 370 ? -15.982 20.409 47.813 1.00 84.12 370 ALA A C 1
ATOM 2761 O O . ALA A 1 370 ? -16.174 21.092 48.821 1.00 84.12 370 ALA A O 1
ATOM 2762 N N . MET A 1 371 ? -15.210 19.320 47.835 1.00 81.94 371 MET A N 1
ATOM 2763 C CA . MET A 1 371 ? -14.527 18.847 49.041 1.00 81.94 371 MET A CA 1
ATOM 2764 C C . MET A 1 371 ? -13.514 19.862 49.572 1.00 81.94 371 MET A C 1
ATOM 2766 O O . MET A 1 371 ? -13.430 20.091 50.782 1.00 81.94 371 MET A O 1
ATOM 2770 N N . LYS A 1 372 ? -12.763 20.511 48.677 1.00 83.88 372 LYS A N 1
ATOM 2771 C CA . LYS A 1 372 ? -11.818 21.566 49.051 1.00 83.88 372 LYS A CA 1
ATOM 2772 C C . LYS A 1 372 ? -12.538 22.768 49.667 1.00 83.88 372 LYS A C 1
ATOM 2774 O O . LYS A 1 372 ? -12.162 23.202 50.758 1.00 83.88 372 LYS A O 1
ATOM 2779 N N . LYS A 1 373 ? -13.600 23.258 49.019 1.00 80.62 373 LYS A N 1
ATOM 2780 C CA . LYS A 1 373 ? -14.421 24.377 49.516 1.00 80.62 373 LYS A CA 1
ATOM 2781 C C . LYS A 1 373 ? -15.082 24.055 50.854 1.00 80.62 373 LYS A C 1
ATOM 2783 O O . LYS A 1 373 ? -15.099 24.896 51.754 1.00 80.62 373 LYS A O 1
ATOM 2788 N N . TYR A 1 374 ? -15.576 22.831 51.020 1.00 75.94 374 TYR A N 1
ATOM 2789 C CA . TYR A 1 374 ? -16.142 22.369 52.285 1.00 75.94 374 TYR A CA 1
ATOM 2790 C C . TYR A 1 374 ? -15.098 22.391 53.413 1.00 75.94 374 TYR A C 1
ATOM 2792 O O . TYR A 1 374 ? -15.355 22.937 54.486 1.00 75.94 374 TYR A O 1
ATOM 2800 N N . ALA A 1 375 ? -13.884 21.886 53.162 1.00 78.44 375 ALA A N 1
ATOM 2801 C CA . ALA A 1 375 ? -12.795 21.916 54.139 1.00 78.44 375 ALA A CA 1
ATOM 2802 C C . ALA A 1 375 ? -12.370 23.351 54.515 1.00 78.44 375 ALA A C 1
ATOM 2804 O O . ALA A 1 375 ? -12.092 23.628 55.683 1.00 78.44 375 ALA A O 1
ATOM 2805 N N . GLU A 1 376 ? -12.333 24.272 53.549 1.00 80.62 376 GLU A N 1
ATOM 2806 C CA . GLU A 1 376 ? -12.082 25.701 53.787 1.00 80.62 376 GLU A CA 1
ATOM 2807 C C . GLU A 1 376 ? -13.193 26.345 54.630 1.00 80.62 376 GLU A C 1
ATOM 2809 O O . GLU A 1 376 ? -12.899 27.027 55.614 1.00 80.62 376 GLU A O 1
ATOM 2814 N N . THR A 1 377 ? -14.460 26.060 54.319 1.00 74.81 377 THR A N 1
ATOM 2815 C CA . THR A 1 377 ? -15.622 26.557 55.077 1.00 74.81 377 THR A CA 1
ATOM 2816 C C . THR A 1 377 ? -15.603 26.061 56.522 1.00 74.81 377 THR A C 1
ATOM 2818 O O . THR A 1 377 ? -15.812 26.840 57.451 1.00 74.81 377 THR A O 1
ATOM 2821 N N . MET A 1 378 ? -15.290 24.781 56.737 1.00 71.44 378 MET A N 1
ATOM 2822 C CA . MET A 1 378 ? -15.172 24.209 58.081 1.00 71.44 378 MET A CA 1
ATOM 2823 C C . MET A 1 378 ? -14.014 24.831 58.868 1.00 71.44 378 MET A C 1
ATOM 2825 O O . MET A 1 378 ? -14.186 25.164 60.038 1.00 71.44 378 MET A O 1
ATOM 2829 N N . ARG A 1 379 ? -12.858 25.071 58.231 1.00 79.06 379 ARG A N 1
ATOM 2830 C CA . ARG A 1 379 ? -11.745 25.806 58.860 1.00 79.06 379 ARG A CA 1
ATOM 2831 C C . ARG A 1 379 ? -12.145 27.228 59.252 1.00 79.06 379 ARG A C 1
ATOM 2833 O O . ARG A 1 379 ? -11.785 27.674 60.336 1.00 79.06 379 ARG A O 1
ATOM 2840 N N . ALA A 1 380 ? -12.890 27.931 58.400 1.00 76.81 380 ALA A N 1
ATOM 2841 C CA . ALA A 1 380 ? -13.355 29.287 58.683 1.00 76.81 380 ALA A CA 1
ATOM 2842 C C . ALA A 1 380 ? -14.380 29.327 59.833 1.00 76.81 380 ALA A C 1
ATOM 2844 O O . ALA A 1 380 ? -14.273 30.187 60.705 1.00 76.81 380 ALA A O 1
ATOM 2845 N N . LYS A 1 381 ? -15.317 28.368 59.890 1.00 74.38 381 LYS A N 1
ATOM 2846 C CA . LYS A 1 381 ? -16.269 28.235 61.010 1.00 74.38 381 LYS A CA 1
ATOM 2847 C C . LYS A 1 381 ? -15.558 27.925 62.331 1.00 74.38 381 LYS A C 1
ATOM 2849 O O . LYS A 1 381 ? -15.818 28.594 63.325 1.00 74.38 381 LYS A O 1
ATOM 2854 N N . MET A 1 382 ? -14.579 27.013 62.321 1.00 69.50 382 MET A N 1
ATOM 2855 C CA . MET A 1 382 ? -13.745 26.730 63.501 1.00 69.50 382 MET A CA 1
ATOM 2856 C C . MET A 1 382 ? -12.952 27.959 63.984 1.00 69.50 382 MET A C 1
ATOM 2858 O O . MET A 1 382 ? -12.697 28.085 65.177 1.00 69.50 382 MET A O 1
ATOM 2862 N N . MET A 1 383 ? -12.586 28.880 63.084 1.00 66.69 383 MET A N 1
ATOM 2863 C CA . MET A 1 383 ? -11.938 30.154 63.435 1.00 66.69 383 MET A CA 1
ATOM 2864 C C . MET A 1 383 ? -12.922 31.209 63.982 1.00 66.69 383 MET A C 1
ATOM 2866 O O . MET A 1 383 ? -12.500 32.088 64.729 1.00 66.69 383 MET A O 1
ATOM 2870 N N . GLN A 1 384 ? -14.212 31.154 63.624 1.00 62.91 384 GLN A N 1
ATOM 2871 C CA . GLN A 1 384 ? -15.237 32.108 64.080 1.00 62.91 384 GLN A CA 1
ATOM 2872 C C . GLN A 1 384 ? -15.898 31.720 65.412 1.00 62.91 384 GLN A C 1
ATOM 2874 O O . GLN A 1 384 ? -16.259 32.607 66.182 1.00 62.91 384 GLN A O 1
ATOM 2879 N N . GLU A 1 385 ? -16.033 30.426 65.715 1.00 56.97 385 GLU A N 1
ATOM 2880 C CA . GLU A 1 385 ? -16.715 29.937 66.928 1.00 56.97 385 GLU A CA 1
ATOM 2881 C C . GLU A 1 385 ? -15.784 29.777 68.155 1.00 56.97 385 GLU A C 1
ATOM 2883 O O . GLU A 1 385 ? -16.218 29.315 69.208 1.00 56.97 385 GLU A O 1
ATOM 2888 N N . GLY A 1 386 ? -14.512 30.193 68.066 1.00 50.00 386 GLY A N 1
ATOM 2889 C CA . GLY A 1 386 ? -13.492 29.909 69.084 1.00 50.00 386 GLY A CA 1
ATOM 2890 C C . GLY A 1 386 ? -12.502 31.037 69.374 1.00 50.00 386 GLY A C 1
ATOM 2891 O O . GLY A 1 386 ? -11.299 30.868 69.197 1.00 50.00 386 GLY A O 1
ATOM 2892 N N . GLY A 1 387 ? -12.985 32.159 69.914 1.00 47.00 387 GLY A N 1
ATOM 2893 C CA . GLY A 1 387 ? -12.175 33.072 70.728 1.00 47.00 387 GLY A CA 1
ATOM 2894 C C . GLY A 1 387 ? -11.882 32.451 72.097 1.00 47.00 387 GLY A C 1
ATOM 2895 O O . GLY A 1 387 ? -12.513 32.802 73.088 1.00 47.00 387 GLY A O 1
ATOM 2896 N N . GLY A 1 388 ? -10.947 31.503 72.152 1.00 44.38 388 GLY A N 1
ATOM 2897 C CA . GLY A 1 388 ? -10.504 30.859 73.386 1.00 44.38 388 GLY A CA 1
ATOM 2898 C C . GLY A 1 388 ? -9.002 30.623 73.351 1.00 44.38 388 GLY A C 1
ATOM 2899 O O . GLY A 1 388 ? -8.520 29.770 72.614 1.00 44.38 388 GLY A O 1
ATOM 2900 N N . SER A 1 389 ? -8.268 31.399 74.147 1.00 51.28 389 SER A N 1
ATOM 2901 C CA . SER A 1 389 ? -6.836 31.224 74.387 1.00 51.28 389 SER A CA 1
ATOM 2902 C C . SER A 1 389 ? -6.538 29.790 74.843 1.00 51.28 389 SER A C 1
ATOM 2904 O O . SER A 1 389 ? -6.858 29.419 75.970 1.00 51.28 389 SER A O 1
ATOM 2906 N N . TYR A 1 390 ? -5.904 28.999 73.978 1.00 41.19 390 TYR A N 1
ATOM 2907 C CA . TYR A 1 390 ? -5.157 27.806 74.362 1.00 41.19 390 TYR A CA 1
ATOM 2908 C C . TYR A 1 390 ? -3.706 28.005 73.928 1.00 41.19 390 TYR A C 1
ATOM 2910 O O . TYR A 1 390 ? -3.399 28.177 72.749 1.00 41.19 390 TYR A O 1
ATOM 2918 N N . GLY A 1 391 ? -2.820 28.060 74.920 1.00 44.81 391 GLY A N 1
ATOM 2919 C CA . GLY A 1 391 ? -1.392 28.255 74.725 1.00 44.81 391 GLY A CA 1
ATOM 2920 C C . GLY A 1 391 ? -0.707 27.055 74.071 1.00 44.81 391 GLY A C 1
ATOM 2921 O O . GLY A 1 391 ? -1.088 25.911 74.289 1.00 44.81 391 GLY A O 1
ATOM 2922 N N . GLY A 1 392 ? 0.346 27.359 73.307 1.00 44.69 392 GLY A N 1
ATOM 2923 C CA . GLY A 1 392 ? 1.512 26.501 73.075 1.00 44.69 392 GLY A CA 1
ATOM 2924 C C . GLY A 1 392 ? 1.247 25.032 72.737 1.00 44.69 392 GLY A C 1
ATOM 2925 O O . GLY A 1 392 ? 1.557 24.157 73.537 1.00 44.69 392 GLY A O 1
ATOM 2926 N N . GLY A 1 393 ? 0.768 24.750 71.528 1.00 35.12 393 GLY A N 1
ATOM 2927 C CA . GLY A 1 393 ? 0.723 23.399 70.971 1.00 35.12 393 GLY A CA 1
ATOM 2928 C C . GLY A 1 393 ? 0.412 23.455 69.480 1.00 35.12 393 GLY A C 1
ATOM 2929 O O . GLY A 1 393 ? -0.461 24.204 69.060 1.00 35.12 393 GLY A O 1
ATOM 2930 N N . SER A 1 394 ? 1.177 22.718 68.679 1.00 36.41 394 SER A N 1
ATOM 2931 C CA . SER A 1 394 ? 1.053 22.575 67.223 1.00 36.41 394 SER A CA 1
ATOM 2932 C C . SER A 1 394 ? -0.395 22.495 66.716 1.00 36.41 394 SER A C 1
ATOM 2934 O O . SER A 1 394 ? -1.221 21.812 67.316 1.00 36.41 394 SER A O 1
ATOM 2936 N N . ALA A 1 395 ? -0.654 23.160 65.582 1.00 32.38 395 ALA A N 1
ATOM 2937 C CA . ALA A 1 395 ? -1.923 23.191 64.853 1.00 32.38 395 ALA A CA 1
ATOM 2938 C C . ALA A 1 395 ? -2.664 21.833 64.846 1.00 32.38 395 ALA A C 1
ATOM 2940 O O . ALA A 1 395 ? -2.005 20.804 64.663 1.00 32.38 395 ALA A O 1
ATOM 2941 N N . PRO A 1 396 ? -4.008 21.800 64.967 1.00 38.31 396 PRO A N 1
ATOM 2942 C CA . PRO A 1 396 ? -4.761 20.555 64.888 1.00 38.31 396 PRO A CA 1
ATOM 2943 C C . PRO A 1 396 ? -4.531 19.894 63.526 1.00 38.31 396 PRO A C 1
ATOM 2945 O O . PRO A 1 396 ? -4.962 20.385 62.480 1.00 38.31 396 PRO A O 1
ATOM 2948 N N . GLN A 1 397 ? -3.810 18.777 63.531 1.00 38.31 397 GLN A N 1
ATOM 2949 C CA . GLN A 1 397 ? -3.714 17.898 62.381 1.00 38.31 397 GLN A CA 1
ATOM 2950 C C . GLN A 1 397 ? -5.025 17.119 62.265 1.00 38.31 397 GLN A C 1
ATOM 2952 O O . GLN A 1 397 ? -5.280 16.204 63.042 1.00 38.31 397 GLN A O 1
ATOM 2957 N N . GLY A 1 398 ? -5.821 17.458 61.253 1.00 39.44 398 GLY A N 1
ATOM 2958 C CA . GLY A 1 398 ? -6.854 16.575 60.718 1.00 39.44 398 GLY A CA 1
ATOM 2959 C C . GLY A 1 398 ? -8.292 16.981 61.031 1.00 39.44 398 GLY A C 1
ATOM 2960 O O . GLY A 1 398 ? -8.672 17.223 62.170 1.00 39.44 398 GLY A O 1
ATOM 2961 N N . ILE A 1 399 ? -9.099 16.994 59.970 1.00 41.19 399 ILE A N 1
ATOM 2962 C CA . ILE A 1 399 ? -10.562 16.890 60.022 1.00 41.19 399 ILE A CA 1
ATOM 2963 C C . ILE A 1 399 ? -10.907 15.602 60.806 1.00 41.19 399 ILE A C 1
ATOM 2965 O O . ILE A 1 399 ? -10.243 14.588 60.555 1.00 41.19 399 ILE A O 1
ATOM 2969 N N . PRO A 1 400 ? -11.904 15.596 61.719 1.00 39.97 400 PRO A N 1
ATOM 2970 C CA . PRO A 1 400 ? -12.311 14.396 62.450 1.00 39.97 400 PRO A CA 1
ATOM 2971 C C . PRO A 1 400 ? -12.530 13.224 61.492 1.00 39.97 400 PRO A C 1
ATOM 2973 O O . PRO A 1 400 ? -13.285 13.330 60.518 1.00 39.97 400 PRO A O 1
ATOM 2976 N N . LYS A 1 401 ? -11.834 12.108 61.739 1.00 40.38 401 LYS A N 1
ATOM 2977 C CA . LYS A 1 401 ? -11.908 10.906 60.896 1.00 40.38 401 LYS A CA 1
ATOM 2978 C C . LYS A 1 401 ? -13.341 10.386 60.784 1.00 40.38 401 LYS A C 1
ATOM 2980 O O . LYS A 1 401 ? -13.654 9.771 59.772 1.00 40.38 401 LYS A O 1
ATOM 2985 N N . GLU A 1 402 ? -14.198 10.666 61.764 1.00 36.59 402 GLU A N 1
ATOM 2986 C CA . GLU A 1 402 ? -15.605 10.272 61.764 1.00 36.59 402 GLU A CA 1
ATOM 2987 C C . GLU A 1 402 ? -16.433 10.988 60.675 1.00 36.59 402 GLU A C 1
ATOM 2989 O O . GLU A 1 402 ? -17.341 10.377 60.120 1.00 36.59 402 GLU A O 1
ATOM 2994 N N . MET A 1 403 ? -16.093 12.226 60.278 1.00 34.66 403 MET A N 1
ATOM 2995 C CA . MET A 1 403 ? -16.788 12.929 59.178 1.00 34.66 403 MET A CA 1
ATOM 2996 C C . MET A 1 403 ? -16.282 12.507 57.791 1.00 34.66 403 MET A C 1
ATOM 2998 O O . MET A 1 403 ? -17.046 12.479 56.833 1.00 34.66 403 MET A O 1
ATOM 3002 N N . MET A 1 404 ? -15.012 12.101 57.677 1.00 37.41 404 MET A N 1
ATOM 3003 C CA . MET A 1 404 ? -14.472 11.487 56.451 1.00 37.41 404 MET A CA 1
ATOM 3004 C C . MET A 1 404 ? -14.901 10.021 56.259 1.00 37.41 404 MET A C 1
ATOM 3006 O O . MET A 1 404 ? -14.603 9.434 55.222 1.00 37.41 404 MET A O 1
ATOM 3010 N N . GLN A 1 405 ? -15.578 9.413 57.238 1.00 38.44 405 GLN A N 1
ATOM 3011 C CA . GLN A 1 405 ? -16.080 8.035 57.161 1.00 38.44 405 GLN A CA 1
ATOM 3012 C C . GLN A 1 405 ? -17.492 7.921 56.565 1.00 38.44 405 GLN A C 1
ATOM 3014 O O . GLN A 1 405 ? -17.926 6.804 56.304 1.00 38.44 405 GLN A O 1
ATOM 3019 N N . GLN A 1 406 ? -18.190 9.038 56.327 1.00 39.62 406 GLN A N 1
ATOM 3020 C CA . GLN A 1 406 ? -19.533 9.039 55.722 1.00 39.62 406 GLN A CA 1
ATOM 3021 C C . GLN A 1 406 ? -19.544 9.314 54.215 1.00 39.62 406 GLN A C 1
ATOM 3023 O O . GLN A 1 406 ? -20.565 9.105 53.571 1.00 39.62 406 GLN A O 1
ATOM 3028 N N . ILE A 1 407 ? -18.411 9.710 53.632 1.00 40.53 407 ILE A N 1
ATOM 3029 C CA . ILE A 1 407 ? -18.242 9.673 52.179 1.00 40.53 407 ILE A CA 1
ATOM 3030 C C . ILE A 1 407 ? -17.899 8.223 51.835 1.00 40.53 407 ILE A C 1
ATOM 3032 O O . ILE A 1 407 ? -16.866 7.742 52.318 1.00 40.53 407 ILE A O 1
ATOM 3036 N N . PRO A 1 408 ? -18.724 7.507 51.047 1.00 40.44 408 PRO A N 1
ATOM 3037 C CA . PRO A 1 408 ? -18.447 6.119 50.721 1.00 40.44 408 PRO A CA 1
ATOM 3038 C C . PRO A 1 408 ? -17.064 6.044 50.079 1.00 40.44 408 PRO A C 1
ATOM 3040 O O . PRO A 1 408 ? -16.812 6.658 49.039 1.00 40.44 408 PRO A O 1
ATOM 3043 N N . LYS A 1 409 ? -16.139 5.308 50.701 1.00 38.00 409 LYS A N 1
ATOM 3044 C CA . LYS A 1 409 ? -14.826 5.027 50.103 1.00 38.00 409 LYS A CA 1
ATOM 3045 C C . LYS A 1 409 ? -14.984 4.330 48.748 1.00 38.00 409 LYS A C 1
ATOM 3047 O O . LYS A 1 409 ? -14.084 4.424 47.916 1.00 38.00 409 LYS A O 1
ATOM 3052 N N . GLU A 1 410 ? -16.145 3.722 48.500 1.00 35.62 410 GLU A N 1
ATOM 3053 C CA . GLU A 1 410 ? -16.574 3.212 47.203 1.00 35.62 410 GLU A CA 1
ATOM 3054 C C . GLU A 1 410 ? -16.585 4.295 46.105 1.00 35.62 410 GLU A C 1
ATOM 3056 O O . GLU A 1 410 ? -16.159 4.018 44.991 1.00 35.62 410 GLU A O 1
ATOM 3061 N N . LEU A 1 411 ? -16.953 5.551 46.387 1.00 33.81 411 LEU A N 1
ATOM 3062 C CA . LEU A 1 411 ? -17.035 6.616 45.371 1.00 33.81 411 LEU A CA 1
ATOM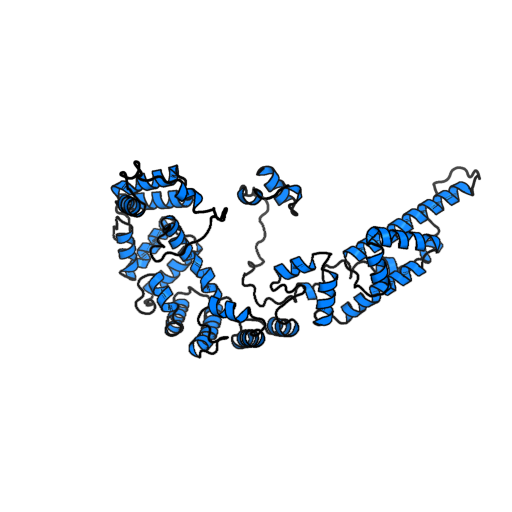 3063 C C . LEU A 1 411 ? -15.671 7.175 44.939 1.00 33.81 411 LEU A C 1
ATOM 3065 O O . LEU A 1 411 ? -15.485 7.502 43.769 1.00 33.81 411 LEU A O 1
ATOM 3069 N N . GLN A 1 412 ? -14.694 7.242 45.849 1.00 36.81 412 GLN A N 1
ATOM 3070 C CA . GLN A 1 412 ? -13.325 7.663 45.516 1.00 36.81 412 GLN A CA 1
ATOM 3071 C C . GLN A 1 412 ? -12.491 6.543 44.875 1.00 36.81 412 GLN A C 1
ATOM 3073 O O . GLN A 1 412 ? -11.515 6.837 44.188 1.00 36.81 412 GLN A O 1
ATOM 3078 N N . GLN A 1 413 ? -12.846 5.269 45.088 1.00 35.53 413 GLN A N 1
ATOM 3079 C CA . GLN A 1 413 ? -12.063 4.121 44.606 1.00 35.53 413 GLN A CA 1
ATOM 3080 C C . GLN A 1 413 ? -12.703 3.352 43.439 1.00 35.53 413 GLN A C 1
ATOM 3082 O O . GLN A 1 413 ? -11.966 2.689 42.717 1.00 35.53 413 GLN A O 1
ATOM 3087 N N . GLN A 1 414 ? -14.020 3.454 43.205 1.00 34.06 414 GLN A N 1
ATOM 3088 C CA . GLN A 1 414 ? -14.735 2.688 42.160 1.00 34.06 414 GLN A CA 1
ATOM 3089 C C . GLN A 1 414 ? -15.266 3.527 40.987 1.00 34.06 414 GLN A C 1
ATOM 3091 O O . GLN A 1 414 ? -15.999 3.014 40.138 1.00 34.06 414 GLN A O 1
ATOM 3096 N N . ILE A 1 415 ? -14.954 4.821 40.957 1.00 43.44 415 ILE A N 1
ATOM 3097 C CA . ILE A 1 415 ? -15.144 5.690 39.786 1.00 43.44 415 ILE A CA 1
ATOM 3098 C C . ILE A 1 415 ? -13.856 5.953 38.949 1.00 43.44 415 ILE A C 1
ATOM 3100 O O . ILE A 1 415 ? -14.018 6.365 37.805 1.00 43.44 415 ILE A O 1
ATOM 3104 N N . PRO A 1 416 ? -12.592 5.672 39.354 1.00 46.75 416 PRO A N 1
ATOM 3105 C CA . PRO A 1 416 ? -11.440 6.155 38.569 1.00 46.75 416 PRO A CA 1
ATOM 3106 C C . PRO A 1 416 ? -10.445 5.127 37.972 1.00 46.75 416 PRO A C 1
ATOM 3108 O O . PRO A 1 416 ? -9.251 5.417 37.942 1.00 46.75 416 PRO A O 1
ATOM 3111 N N . LYS A 1 417 ? -10.862 3.992 37.385 1.00 35.00 417 LYS A N 1
ATOM 3112 C CA . LYS A 1 417 ? -9.998 3.278 36.402 1.00 35.00 417 LYS A CA 1
ATOM 3113 C C . LYS A 1 417 ? -10.718 2.819 35.138 1.00 35.00 417 LYS A C 1
ATOM 3115 O O . LYS A 1 417 ? -10.166 3.009 34.056 1.00 35.00 417 LYS A O 1
ATOM 3120 N N . GLU A 1 418 ? -11.948 2.322 35.242 1.00 35.78 418 GLU A N 1
ATOM 3121 C CA . GLU A 1 418 ? -12.725 1.866 34.078 1.00 35.78 418 GLU A CA 1
ATOM 3122 C C . GLU A 1 418 ? -13.105 3.025 33.132 1.00 35.78 418 GLU A C 1
ATOM 3124 O O . GLU A 1 418 ? -13.149 2.849 31.921 1.00 35.78 418 GLU A O 1
ATOM 3129 N N . LEU A 1 419 ? -13.293 4.242 33.662 1.00 35.44 419 LEU A N 1
ATOM 3130 C CA . LEU A 1 419 ? -13.592 5.465 32.890 1.00 35.44 419 LEU A CA 1
ATOM 3131 C C . LEU A 1 419 ? -12.349 6.203 32.357 1.00 35.44 419 LEU A C 1
ATOM 3133 O O . LEU A 1 419 ? -12.478 7.135 31.562 1.00 35.44 419 LEU A O 1
ATOM 3137 N N . GLN A 1 420 ? -11.147 5.842 32.822 1.00 34.78 420 GLN A N 1
ATOM 3138 C CA . GLN A 1 420 ? -9.893 6.483 32.398 1.00 34.78 420 GLN A CA 1
ATOM 3139 C C . GLN A 1 420 ? -9.271 5.818 31.170 1.00 34.78 420 GLN A C 1
ATOM 3141 O O . GLN A 1 420 ? -8.397 6.410 30.530 1.00 34.78 420 GLN A O 1
ATOM 3146 N N . GLN A 1 421 ? -9.702 4.605 30.830 1.00 33.72 421 GLN A N 1
ATOM 3147 C CA . GLN A 1 421 ? -9.272 3.973 29.600 1.00 33.72 421 GLN A CA 1
ATOM 3148 C C . GLN A 1 421 ? -10.053 4.608 28.452 1.00 33.72 421 GLN A C 1
ATOM 3150 O O . GLN A 1 421 ? -11.282 4.658 28.461 1.00 33.72 421 GLN A O 1
ATOM 3155 N N . GLN A 1 422 ? -9.303 5.142 27.482 1.00 37.62 422 GLN A N 1
ATOM 3156 C CA . GLN A 1 422 ? -9.794 5.446 26.135 1.00 37.62 422 GLN A CA 1
ATOM 3157 C C . GLN A 1 422 ? -10.775 4.351 25.718 1.00 37.62 422 GLN A C 1
ATOM 3159 O O . GLN A 1 422 ? -10.509 3.214 26.104 1.00 37.62 422 GLN A O 1
ATOM 3164 N N . ILE A 1 423 ? -11.837 4.700 24.967 1.00 40.62 423 ILE A N 1
ATOM 3165 C CA . ILE A 1 423 ? -12.715 3.787 24.197 1.00 40.62 423 ILE A CA 1
ATOM 3166 C C . ILE A 1 423 ? -12.291 2.330 24.426 1.00 40.62 423 ILE A C 1
ATOM 3168 O O . ILE A 1 423 ? -11.211 2.018 23.905 1.00 40.62 423 ILE A O 1
ATOM 3172 N N . PRO A 1 424 ? -13.035 1.511 25.214 1.00 44.25 424 PRO A N 1
ATOM 3173 C CA . PRO A 1 424 ? -12.577 0.213 25.714 1.00 44.25 424 PRO A CA 1
ATOM 3174 C C . PRO A 1 424 ? -11.653 -0.469 24.712 1.00 44.25 424 PRO A C 1
ATOM 3176 O O . PRO A 1 424 ? -11.996 -0.490 23.530 1.00 44.25 424 PRO A O 1
ATOM 3179 N N . GLU A 1 425 ? -10.478 -0.971 25.116 1.00 44.31 425 GLU A N 1
ATOM 3180 C CA . GLU A 1 425 ? -9.493 -1.506 24.154 1.00 44.31 425 GLU A CA 1
ATOM 3181 C C . GLU A 1 425 ? -10.128 -2.474 23.143 1.00 44.31 425 GLU A C 1
ATOM 3183 O 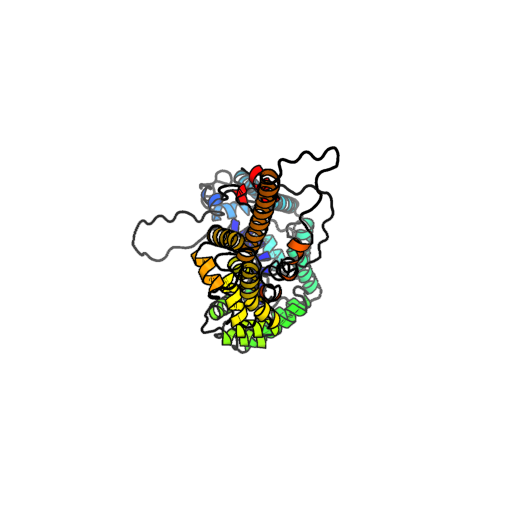O . GLU A 1 425 ? -9.736 -2.474 21.978 1.00 44.31 425 GLU A O 1
ATOM 3188 N N . SER A 1 426 ? -11.172 -3.199 23.555 1.00 43.44 426 SER A N 1
ATOM 3189 C CA . SER A 1 426 ? -12.081 -3.962 22.698 1.00 43.44 426 SER A CA 1
ATOM 3190 C C . SER A 1 426 ? -12.637 -3.158 21.515 1.00 43.44 426 SER A C 1
ATOM 3192 O O . SER A 1 426 ? -12.426 -3.559 20.381 1.00 43.44 426 SER A O 1
ATOM 3194 N N . ILE A 1 427 ? -13.255 -1.996 21.714 1.00 43.34 427 ILE A N 1
ATOM 3195 C CA . ILE A 1 427 ? -13.771 -1.133 20.640 1.00 43.34 427 ILE A CA 1
ATOM 3196 C C . ILE A 1 427 ? -12.636 -0.592 19.756 1.00 43.34 427 ILE A C 1
ATOM 3198 O O . ILE A 1 427 ? -12.803 -0.520 18.543 1.00 43.34 427 ILE A O 1
ATOM 3202 N N . ARG A 1 428 ? -11.467 -0.235 20.314 1.00 44.41 428 ARG A N 1
ATOM 3203 C CA . ARG A 1 428 ? -10.330 0.295 19.526 1.00 44.41 428 ARG A CA 1
ATOM 3204 C C . ARG A 1 428 ? -9.620 -0.783 18.696 1.00 44.41 428 ARG A C 1
ATOM 3206 O O . ARG A 1 428 ? -9.072 -0.487 17.629 1.00 44.41 428 ARG A O 1
ATOM 3213 N N . GLN A 1 429 ? -9.590 -2.017 19.197 1.00 48.41 429 GLN A N 1
ATOM 3214 C CA . GLN A 1 429 ? -8.993 -3.177 18.534 1.00 48.41 429 GLN A CA 1
ATOM 3215 C C . GLN A 1 429 ? -9.976 -3.879 17.585 1.00 48.41 429 GLN A C 1
ATOM 3217 O O . GLN A 1 429 ? -9.527 -4.487 16.621 1.00 48.41 429 GLN A O 1
ATOM 3222 N N . GLN A 1 430 ? -11.288 -3.744 17.804 1.00 49.78 430 GLN A N 1
ATOM 3223 C CA . GLN A 1 430 ? -12.359 -4.364 17.013 1.00 49.78 430 GLN A CA 1
ATOM 3224 C C . GLN A 1 430 ? -13.035 -3.364 16.057 1.00 49.78 430 GLN A C 1
ATOM 3226 O O . GLN A 1 430 ? -14.233 -3.458 15.803 1.00 49.78 430 GLN A O 1
ATOM 3231 N N . ILE A 1 431 ? -12.291 -2.392 15.516 1.00 47.44 431 ILE A N 1
ATOM 3232 C CA . ILE A 1 431 ? -12.749 -1.595 14.364 1.00 47.44 431 ILE A CA 1
ATOM 3233 C C . ILE A 1 431 ? -12.378 -2.371 13.091 1.00 47.44 431 ILE A C 1
ATOM 3235 O O . ILE A 1 431 ? -11.198 -2.694 12.941 1.00 47.44 431 ILE A O 1
ATOM 3239 N N . PRO A 1 432 ? -13.327 -2.673 12.183 1.00 39.84 432 PRO A N 1
ATOM 3240 C CA . PRO A 1 432 ? -13.052 -3.540 11.039 1.00 39.84 432 PRO A CA 1
ATOM 3241 C C . PRO A 1 432 ? -11.975 -2.957 10.115 1.00 39.84 432 PRO A C 1
ATOM 3243 O O . PRO A 1 432 ? -12.067 -1.806 9.690 1.00 39.84 432 PRO A O 1
ATOM 3246 N N . GLU A 1 433 ? -10.986 -3.777 9.740 1.00 41.31 433 GLU A N 1
ATOM 3247 C CA . GLU A 1 433 ? -9.997 -3.482 8.683 1.00 41.31 433 GLU A CA 1
ATOM 3248 C C . GLU A 1 433 ? -10.541 -3.728 7.259 1.00 41.31 433 GLU A C 1
ATOM 3250 O O . GLU A 1 433 ? -9.794 -3.855 6.285 1.00 41.31 433 GLU A O 1
ATOM 3255 N N . ALA A 1 434 ? -11.859 -3.763 7.087 1.00 38.03 434 ALA A N 1
ATOM 3256 C CA . ALA A 1 434 ? -12.462 -3.925 5.775 1.00 38.03 434 ALA A CA 1
ATOM 3257 C C . ALA A 1 434 ? -12.618 -2.554 5.091 1.00 38.03 434 ALA A C 1
ATOM 3259 O O . ALA A 1 434 ? -13.492 -1.777 5.450 1.00 38.03 434 ALA A O 1
ATOM 3260 N N . ALA A 1 435 ? -11.785 -2.315 4.068 1.00 35.38 435 ALA A N 1
ATOM 3261 C CA . ALA A 1 435 ? -11.771 -1.159 3.152 1.00 35.38 435 ALA A CA 1
ATOM 3262 C C . ALA A 1 435 ? -10.878 0.046 3.526 1.00 35.38 435 ALA A C 1
ATOM 3264 O O . ALA A 1 435 ? -11.242 1.207 3.351 1.00 35.38 435 ALA A O 1
ATOM 3265 N N . GLY A 1 436 ? -9.625 -0.222 3.896 1.00 28.98 436 GLY A N 1
ATOM 3266 C CA . GLY A 1 436 ? -8.561 0.785 3.852 1.00 28.98 436 GLY A CA 1
ATOM 3267 C C . GLY A 1 436 ? -7.195 0.130 3.720 1.00 28.98 436 GLY A C 1
ATOM 3268 O O . GLY A 1 436 ? -6.553 -0.181 4.713 1.00 28.98 436 GLY A O 1
ATOM 3269 N N . GLY A 1 437 ? -6.748 -0.134 2.493 1.00 34.62 437 GLY A N 1
ATOM 3270 C CA . GLY A 1 437 ? -5.444 -0.747 2.277 1.00 34.62 437 GLY A CA 1
ATOM 3271 C C . GLY A 1 437 ? -4.307 0.216 2.599 1.00 34.62 437 GLY A C 1
ATOM 3272 O O . GLY A 1 437 ? -4.007 1.035 1.749 1.00 34.62 437 GLY A O 1
ATOM 3273 N N . TYR A 1 438 ? -3.650 0.066 3.752 1.00 25.62 438 TYR A N 1
ATOM 3274 C CA . TYR A 1 438 ? -2.240 0.416 3.980 1.00 25.62 438 TYR A CA 1
ATOM 3275 C C . TYR A 1 438 ? -1.690 -0.400 5.162 1.00 25.62 438 TYR A C 1
ATOM 3277 O O . TYR A 1 438 ? -2.300 -0.484 6.221 1.00 25.62 438 TYR A O 1
ATOM 3285 N N . GLN A 1 439 ? -0.539 -1.042 4.956 1.00 30.47 439 GLN A N 1
ATOM 3286 C CA . GLN A 1 439 ? 0.168 -1.836 5.962 1.00 30.47 439 GLN A CA 1
ATOM 3287 C C . GLN A 1 439 ? 0.857 -0.920 6.983 1.00 30.47 439 GLN A C 1
ATOM 3289 O O . GLN A 1 439 ? 1.619 -0.033 6.601 1.00 30.47 439 GLN A O 1
ATOM 3294 N N . SER A 1 440 ? 0.682 -1.200 8.273 1.00 28.02 440 SER A N 1
ATOM 3295 C CA . SER A 1 440 ? 1.608 -0.777 9.325 1.00 28.02 440 SER A CA 1
ATOM 3296 C C . SER A 1 440 ? 2.910 -1.589 9.257 1.00 28.02 440 SER A C 1
ATOM 3298 O O . SER A 1 440 ? 2.890 -2.806 9.056 1.00 28.02 440 SER A O 1
ATOM 3300 N N . ALA A 1 441 ? 4.045 -0.906 9.426 1.00 24.39 441 ALA A N 1
ATOM 3301 C CA . ALA A 1 441 ? 5.385 -1.488 9.513 1.00 24.39 441 ALA A CA 1
ATOM 3302 C C . ALA A 1 441 ? 5.531 -2.445 10.723 1.00 24.39 441 ALA A C 1
ATOM 3304 O O . ALA A 1 441 ? 4.827 -2.271 11.720 1.00 24.39 441 ALA A O 1
ATOM 3305 N N . PRO A 1 442 ? 6.438 -3.442 10.670 1.00 27.72 442 PRO A N 1
ATOM 3306 C CA . PRO A 1 442 ? 6.613 -4.406 11.753 1.00 27.72 442 PRO A CA 1
ATOM 3307 C C . PRO A 1 442 ? 7.153 -3.743 13.027 1.00 27.72 442 PRO A C 1
ATOM 3309 O O . PRO A 1 442 ? 8.137 -3.002 13.012 1.00 27.72 442 PRO A O 1
ATOM 3312 N N . THR A 1 443 ? 6.513 -4.058 14.149 1.00 27.98 443 THR A N 1
ATOM 3313 C CA . THR A 1 443 ? 6.966 -3.758 15.507 1.00 27.98 443 THR A CA 1
ATOM 3314 C C . THR A 1 443 ? 8.235 -4.558 15.814 1.00 27.98 443 THR A C 1
ATOM 3316 O O . THR A 1 443 ? 8.202 -5.779 15.929 1.00 27.98 443 THR A O 1
ATOM 3319 N N . GLY A 1 444 ? 9.376 -3.870 15.925 1.00 33.06 444 GLY A N 1
ATOM 3320 C CA . GLY A 1 444 ? 10.647 -4.517 16.277 1.00 33.06 444 GLY A CA 1
ATOM 3321 C C . GLY A 1 444 ? 11.930 -3.689 16.137 1.00 33.06 444 GLY A C 1
ATOM 3322 O O . GLY A 1 444 ? 13.011 -4.255 16.261 1.00 33.06 444 GLY A O 1
ATOM 3323 N N . ALA A 1 445 ? 11.864 -2.376 15.893 1.00 24.94 445 ALA A N 1
ATOM 3324 C CA . ALA A 1 445 ? 13.057 -1.528 15.872 1.00 24.94 445 ALA A CA 1
ATOM 3325 C C . ALA A 1 445 ? 13.300 -0.911 17.257 1.00 24.94 445 ALA A C 1
ATOM 3327 O O . ALA A 1 445 ? 12.667 0.069 17.644 1.00 24.94 445 ALA A O 1
ATOM 3328 N N . VAL A 1 446 ? 14.232 -1.495 18.007 1.00 30.09 446 VAL A N 1
ATOM 3329 C CA . VAL A 1 446 ? 14.836 -0.854 19.178 1.00 30.09 446 VAL A CA 1
ATOM 3330 C C . VAL A 1 446 ? 15.650 0.344 18.677 1.00 30.09 446 VAL A C 1
ATOM 3332 O O . VAL A 1 446 ? 16.556 0.174 17.862 1.00 30.09 446 VAL A O 1
ATOM 3335 N N . SER A 1 447 ? 15.326 1.560 19.123 1.00 25.67 447 SER A N 1
ATOM 3336 C CA . SER A 1 447 ? 16.143 2.746 18.838 1.00 25.67 447 SER A CA 1
ATOM 3337 C C . SER A 1 447 ? 17.515 2.621 19.514 1.00 25.67 447 SER A C 1
ATOM 3339 O O . SER A 1 447 ? 17.558 2.416 20.729 1.00 25.67 447 SER A O 1
ATOM 3341 N N . PRO A 1 448 ? 18.639 2.810 18.798 1.00 28.78 448 PRO A N 1
ATOM 3342 C CA . PRO A 1 448 ? 19.893 3.114 19.458 1.00 28.78 448 PRO A CA 1
ATOM 3343 C C . PRO A 1 448 ? 19.824 4.548 19.995 1.00 28.78 448 PRO A C 1
ATOM 3345 O O . PRO A 1 448 ? 19.489 5.494 19.280 1.00 28.78 448 PRO A O 1
ATOM 3348 N N . GLN A 1 449 ? 20.104 4.693 21.287 1.00 31.88 449 GLN A N 1
ATOM 3349 C CA . GLN A 1 449 ? 20.307 5.981 21.936 1.00 31.88 449 GLN A CA 1
ATOM 3350 C C . GLN A 1 449 ? 21.522 6.690 21.319 1.00 31.88 449 GLN A C 1
ATOM 3352 O O . GLN A 1 449 ? 22.574 6.079 21.153 1.00 31.88 449 GLN A O 1
ATOM 3357 N N . GLY A 1 450 ? 21.383 7.992 21.057 1.00 37.94 450 GLY A N 1
ATOM 3358 C CA . GLY A 1 450 ? 22.507 8.892 20.789 1.00 37.94 450 GLY A CA 1
ATOM 3359 C C . GLY A 1 450 ? 22.870 9.055 19.313 1.00 37.94 450 GLY A C 1
ATOM 3360 O O . GLY A 1 450 ? 23.788 8.419 18.811 1.00 37.94 450 GLY A O 1
ATOM 3361 N N . GLY A 1 451 ? 22.199 9.982 18.632 1.00 27.92 451 GLY A N 1
ATOM 3362 C CA . GLY A 1 451 ? 22.602 10.473 17.314 1.00 27.92 451 GLY A CA 1
ATOM 3363 C C . GLY A 1 451 ? 21.653 11.569 16.844 1.00 27.92 451 GLY A C 1
ATOM 3364 O O . GLY A 1 451 ? 20.440 11.377 16.869 1.00 27.92 451 GLY A O 1
ATOM 3365 N N . ALA A 1 452 ? 22.191 12.734 16.483 1.00 30.48 452 ALA A N 1
ATOM 3366 C CA . ALA A 1 452 ? 21.416 13.872 15.999 1.00 30.48 452 ALA A CA 1
ATOM 3367 C C . ALA A 1 452 ? 20.563 13.479 14.777 1.00 30.48 452 ALA A C 1
ATOM 3369 O O . ALA A 1 452 ? 21.070 12.885 13.824 1.00 30.48 452 ALA A O 1
ATOM 3370 N N . ALA A 1 453 ? 19.267 13.796 14.822 1.00 29.52 453 ALA A N 1
ATOM 3371 C CA . ALA A 1 453 ? 18.341 13.548 13.723 1.00 29.52 453 ALA A CA 1
ATOM 3372 C C . ALA A 1 453 ? 18.650 14.473 12.523 1.00 29.52 453 ALA A C 1
ATOM 3374 O O . ALA A 1 453 ? 19.068 15.615 12.739 1.00 29.52 453 ALA A O 1
ATOM 3375 N N . PRO A 1 454 ? 18.440 14.030 11.268 1.00 41.28 454 PRO A N 1
ATOM 3376 C CA . PRO A 1 454 ? 18.596 14.889 10.097 1.00 41.28 454 PRO A CA 1
ATOM 3377 C C . PRO A 1 454 ? 17.552 16.014 10.115 1.00 41.28 454 PRO A C 1
ATOM 3379 O O . PRO A 1 454 ? 16.418 15.798 10.545 1.00 41.28 454 PRO A O 1
ATOM 3382 N N . ALA A 1 455 ? 17.926 17.198 9.623 1.00 45.66 455 ALA A N 1
ATOM 3383 C CA . ALA A 1 455 ? 17.034 18.352 9.528 1.00 45.66 455 ALA A CA 1
ATOM 3384 C C . ALA A 1 455 ? 15.736 17.998 8.763 1.00 45.66 455 ALA A C 1
ATOM 3386 O O . ALA A 1 455 ? 15.818 17.458 7.654 1.00 45.66 455 ALA A O 1
ATOM 3387 N N . PRO A 1 456 ? 14.542 18.275 9.321 1.00 50.31 456 PRO A N 1
ATOM 3388 C CA . PRO A 1 456 ? 13.282 17.975 8.654 1.00 50.31 456 PRO A CA 1
ATOM 3389 C C . PRO A 1 456 ? 13.071 18.899 7.450 1.00 50.31 456 PRO A C 1
ATOM 3391 O O . PRO A 1 456 ? 13.403 20.083 7.475 1.00 50.31 456 PRO A O 1
ATOM 3394 N N . SER A 1 457 ? 12.482 18.365 6.378 1.00 56.78 457 SER A N 1
ATOM 3395 C CA . SER A 1 457 ? 12.067 19.171 5.232 1.00 56.78 457 SER A CA 1
ATOM 3396 C C . SER A 1 457 ? 10.967 20.148 5.663 1.00 56.78 457 SER A C 1
ATOM 3398 O O . SER A 1 457 ? 9.825 19.743 5.886 1.00 56.78 457 SER A O 1
ATOM 3400 N N . CYS A 1 458 ? 11.289 21.438 5.740 1.00 74.81 458 CYS A N 1
ATOM 3401 C CA . CYS A 1 458 ? 10.382 22.485 6.224 1.00 74.81 458 CYS A CA 1
ATOM 3402 C C . CYS A 1 458 ? 9.078 22.658 5.421 1.00 74.81 458 CYS A C 1
ATOM 3404 O O . CYS A 1 458 ? 8.154 23.329 5.878 1.00 74.81 458 CYS A O 1
ATOM 3406 N N . GLY A 1 459 ? 8.956 22.015 4.253 1.00 67.25 459 GLY A N 1
ATOM 3407 C CA . GLY A 1 459 ? 7.761 22.063 3.405 1.00 67.25 459 GLY A CA 1
ATOM 3408 C C . GLY A 1 459 ? 6.469 21.652 4.119 1.00 67.25 459 GLY A C 1
ATOM 3409 O O . GLY A 1 459 ? 5.416 22.216 3.831 1.00 67.25 459 GLY A O 1
ATOM 3410 N N . MET A 1 460 ? 6.542 20.749 5.101 1.00 67.75 460 MET A N 1
ATOM 3411 C CA . MET A 1 460 ? 5.367 20.269 5.843 1.00 67.75 460 MET A CA 1
ATOM 3412 C C . MET A 1 460 ? 4.766 21.294 6.818 1.00 67.75 460 MET A C 1
ATOM 3414 O O . MET A 1 460 ? 3.627 21.131 7.244 1.00 67.75 460 MET A O 1
ATOM 3418 N N . PHE A 1 461 ? 5.492 22.372 7.135 1.00 79.56 461 PHE A N 1
ATOM 3419 C CA . PHE A 1 461 ? 5.037 23.416 8.062 1.00 79.56 461 PHE A CA 1
ATOM 3420 C C . PHE A 1 461 ? 4.532 24.687 7.364 1.00 79.56 461 PHE A C 1
ATOM 3422 O O . PHE A 1 461 ? 4.023 25.591 8.024 1.00 79.56 461 PHE A O 1
ATOM 3429 N N . THR A 1 462 ? 4.622 24.749 6.031 1.00 74.69 462 THR A N 1
ATOM 3430 C CA . THR A 1 462 ? 4.267 25.936 5.229 1.00 74.69 462 THR A CA 1
ATOM 3431 C C . THR A 1 462 ? 2.799 26.349 5.353 1.00 74.69 462 THR A C 1
ATOM 3433 O O . THR A 1 462 ? 2.497 27.537 5.301 1.00 74.69 462 THR A O 1
ATOM 3436 N N . ASN A 1 463 ? 1.901 25.389 5.596 1.00 68.25 463 ASN A N 1
ATOM 3437 C CA . ASN A 1 463 ? 0.461 25.625 5.742 1.00 68.25 463 ASN A CA 1
ATOM 3438 C C . ASN A 1 463 ? -0.030 25.577 7.198 1.00 68.25 463 ASN A C 1
ATOM 3440 O O . ASN A 1 463 ? -1.228 25.697 7.440 1.00 68.25 463 ASN A O 1
ATOM 3444 N N . VAL A 1 464 ? 0.866 25.393 8.174 1.00 73.56 464 VAL A N 1
ATOM 3445 C CA . VAL A 1 464 ? 0.500 25.390 9.595 1.00 73.56 464 VAL A CA 1
ATOM 3446 C C . VAL A 1 464 ? 0.348 26.846 10.053 1.00 73.56 464 VAL A C 1
ATOM 3448 O O . VAL A 1 464 ? 1.339 27.576 10.014 1.00 73.56 464 VAL A O 1
ATOM 3451 N N . PRO A 1 465 ? -0.833 27.315 10.501 1.00 78.75 465 PRO A N 1
ATOM 3452 C CA . PRO A 1 465 ? -1.026 28.723 10.865 1.00 78.75 465 PRO A CA 1
ATOM 3453 C C . PRO A 1 465 ? -0.164 29.141 12.064 1.00 78.75 465 PRO A C 1
ATOM 3455 O O . PRO A 1 465 ? 0.532 30.154 12.005 1.00 78.75 465 PRO A O 1
ATOM 3458 N N . SER A 1 466 ? -0.107 28.303 13.104 1.00 89.00 466 SER A N 1
ATOM 3459 C CA . SER A 1 466 ? 0.769 28.459 14.271 1.00 89.00 466 SER A CA 1
ATOM 3460 C C . SER A 1 466 ? 1.391 27.121 14.663 1.00 89.00 466 SER A C 1
ATOM 3462 O O . SER A 1 466 ? 0.705 26.100 14.676 1.00 89.00 466 SER A O 1
ATOM 3464 N N . CYS A 1 467 ? 2.679 27.128 15.017 1.00 84.00 467 CYS A N 1
ATOM 3465 C CA . CYS A 1 467 ? 3.380 25.924 15.462 1.00 84.00 467 CYS A CA 1
ATOM 3466 C C . CYS A 1 467 ? 2.810 25.353 16.767 1.00 84.00 467 CYS A C 1
ATOM 3468 O O . CYS A 1 467 ? 2.961 24.162 17.003 1.00 84.00 467 CYS A O 1
ATOM 3470 N N . ASP A 1 468 ? 2.090 26.149 17.562 1.00 88.38 468 ASP A N 1
ATOM 3471 C CA . ASP A 1 468 ? 1.431 25.686 18.792 1.00 88.38 468 ASP A CA 1
ATOM 3472 C C . ASP A 1 468 ? 0.201 24.801 18.514 1.00 88.38 468 ASP A C 1
ATOM 3474 O O . ASP A 1 468 ? -0.311 24.144 19.416 1.00 88.38 468 ASP A O 1
ATOM 3478 N N . MET A 1 469 ? -0.259 24.742 17.257 1.00 76.12 469 MET A N 1
ATOM 3479 C CA . MET A 1 469 ? -1.338 23.846 16.820 1.00 76.12 469 MET A CA 1
ATOM 3480 C C . MET A 1 469 ? -0.845 22.420 16.533 1.00 76.12 469 MET A C 1
ATOM 3482 O O . MET A 1 469 ? -1.652 21.542 16.234 1.00 76.12 469 MET A O 1
ATOM 3486 N N . ILE A 1 470 ? 0.469 22.176 16.596 1.00 81.06 470 ILE A N 1
ATOM 3487 C CA . ILE A 1 470 ? 1.043 20.843 16.405 1.00 81.06 470 ILE A CA 1
ATOM 3488 C C . ILE A 1 470 ? 0.977 20.088 17.744 1.00 81.06 470 ILE A C 1
ATOM 3490 O O . ILE A 1 470 ? 1.533 20.577 18.726 1.00 81.06 470 ILE A O 1
ATOM 3494 N N . PRO A 1 471 ? 0.335 18.905 17.821 1.00 59.41 471 PRO A N 1
ATOM 3495 C CA . PRO A 1 471 ? 0.120 18.206 19.095 1.00 59.41 471 PRO A CA 1
ATOM 3496 C C . PRO A 1 471 ? 1.396 17.653 19.748 1.00 59.41 471 PRO A C 1
ATOM 3498 O O . PRO A 1 471 ? 1.433 17.455 20.959 1.00 59.41 471 PRO A O 1
ATOM 3501 N N . ASP A 1 472 ? 2.433 17.373 18.953 1.00 76.19 472 ASP A N 1
ATOM 3502 C CA . ASP A 1 472 ? 3.692 16.793 19.429 1.00 76.19 472 ASP A CA 1
ATOM 3503 C C . ASP A 1 472 ? 4.751 17.883 19.699 1.00 76.19 472 ASP A C 1
ATOM 3505 O O . ASP A 1 472 ? 5.070 18.647 18.784 1.00 76.19 472 ASP A O 1
ATOM 3509 N N . PRO A 1 473 ? 5.369 17.934 20.898 1.00 76.56 473 PRO A N 1
ATOM 3510 C CA . PRO A 1 473 ? 6.364 18.951 21.250 1.00 76.56 473 PRO A CA 1
ATOM 3511 C C . PRO A 1 473 ? 7.597 18.988 20.336 1.00 76.56 473 PRO A C 1
ATOM 3513 O O . PRO A 1 473 ? 8.167 20.056 20.120 1.00 76.56 473 PRO A O 1
ATOM 3516 N N . ARG A 1 474 ? 8.018 17.847 19.768 1.00 74.88 474 ARG A N 1
ATOM 3517 C CA . ARG A 1 474 ? 9.146 17.811 18.820 1.00 74.88 474 ARG A CA 1
ATOM 3518 C C . ARG A 1 474 ? 8.727 18.355 17.455 1.00 74.88 474 ARG A C 1
ATOM 3520 O O . ARG A 1 474 ? 9.519 19.026 16.804 1.00 74.88 474 ARG A O 1
ATOM 3527 N N . GLY A 1 475 ? 7.479 18.127 17.050 1.00 73.88 475 GLY A N 1
ATOM 3528 C CA . GLY A 1 475 ? 6.861 18.745 15.878 1.00 73.88 475 GLY A CA 1
ATOM 3529 C C . GLY A 1 475 ? 6.661 20.258 16.022 1.00 73.88 475 GLY A C 1
ATOM 3530 O O . GLY A 1 475 ? 6.903 20.988 15.062 1.00 73.88 475 GLY A O 1
ATOM 3531 N N . GLN A 1 476 ? 6.291 20.742 17.214 1.00 85.94 476 GLN A N 1
ATOM 3532 C CA . GLN A 1 476 ? 6.230 22.180 17.511 1.00 85.94 476 GLN A CA 1
ATOM 3533 C C . GLN A 1 476 ? 7.606 22.831 17.348 1.00 85.94 476 GLN A C 1
ATOM 3535 O O . GLN A 1 476 ? 7.733 23.852 16.676 1.00 85.94 476 GLN A O 1
ATOM 3540 N N . GLU A 1 477 ? 8.640 22.210 17.918 1.00 81.12 477 GLU A N 1
ATOM 3541 C CA . GLU A 1 477 ? 10.019 22.690 17.832 1.00 81.12 477 GLU A CA 1
ATOM 3542 C C . GLU A 1 477 ? 10.549 22.658 16.389 1.00 81.12 477 GLU A C 1
ATOM 3544 O O . GLU A 1 477 ? 11.086 23.649 15.905 1.00 81.12 477 GLU A O 1
ATOM 3549 N N . ALA A 1 478 ? 10.303 21.575 15.645 1.00 77.50 478 ALA A N 1
ATOM 3550 C CA . ALA A 1 478 ? 10.658 21.481 14.228 1.00 77.50 478 ALA A CA 1
ATOM 3551 C C . ALA A 1 478 ? 9.934 22.527 13.359 1.00 77.50 478 ALA A C 1
ATOM 3553 O O . ALA A 1 478 ? 10.532 23.088 12.445 1.00 77.50 478 ALA A O 1
ATOM 3554 N N . CYS A 1 479 ? 8.669 22.835 13.658 1.00 85.50 479 CYS A N 1
ATOM 3555 C CA . CYS A 1 479 ? 7.930 23.907 12.992 1.00 85.50 479 CYS A CA 1
ATOM 3556 C C . CYS A 1 479 ? 8.523 25.285 13.296 1.00 85.50 479 CYS A C 1
ATOM 3558 O O . CYS A 1 479 ? 8.679 26.087 12.378 1.00 85.50 479 CYS A O 1
ATOM 3560 N N . ARG A 1 480 ? 8.900 25.547 14.556 1.00 89.25 480 ARG A N 1
ATOM 3561 C CA . ARG A 1 480 ? 9.551 26.803 14.970 1.00 89.25 480 ARG A CA 1
ATOM 3562 C C . ARG A 1 480 ? 10.939 26.975 14.360 1.00 89.25 480 ARG A C 1
ATOM 3564 O O . ARG A 1 480 ? 11.348 28.097 14.127 1.00 89.25 480 ARG A O 1
ATOM 3571 N N . GLN A 1 481 ? 11.647 25.885 14.083 1.00 81.25 481 GLN A N 1
ATOM 3572 C CA . GLN A 1 481 ? 12.932 25.925 13.378 1.00 81.25 481 GLN A CA 1
ATOM 3573 C C . GLN A 1 481 ? 12.781 26.154 11.864 1.00 81.25 481 GLN A C 1
ATOM 3575 O O . GLN A 1 481 ? 13.754 26.491 11.194 1.00 81.25 481 GLN A O 1
ATOM 3580 N N . CYS A 1 482 ? 11.575 25.962 11.324 1.00 74.00 482 CYS A N 1
ATOM 3581 C CA . CYS A 1 482 ? 11.263 26.055 9.900 1.00 74.00 482 CYS A CA 1
ATOM 3582 C C . CYS A 1 482 ? 10.482 27.319 9.497 1.00 74.00 482 CYS A C 1
ATOM 3584 O O . CYS A 1 482 ? 10.329 27.562 8.297 1.00 74.00 482 CYS A O 1
ATOM 3586 N N . LYS A 1 483 ? 9.972 28.088 10.465 1.00 75.94 483 LYS A N 1
ATOM 3587 C CA . LYS A 1 483 ? 9.344 29.406 10.294 1.00 75.94 483 LYS A CA 1
ATOM 3588 C C . LYS A 1 483 ? 10.279 30.491 10.800 1.00 75.94 483 LYS A C 1
ATOM 3590 O O . LYS A 1 483 ? 10.291 31.567 10.165 1.00 75.94 483 LYS A O 1
#

Secondary structure (DSSP, 8-state):
--STTHHHHSHHHHHHHHHHHTT-------S--------------SSHHHHTT-PSSBGGGTTBSSHHHHHHHHHSTTTHHHHHHHHHHTT-S-HHHHHHHHHHHHHHHTT-SGGG--SHHHHHHHHHH-HHHHHHHHHHHHHTT-S-HHHHHHHHHHHHHHHTT---STT--SHHHHHHHHHSGGGHHHHHHHHHHTTSS-HHHHHHHHHHHHHHHHT-SGGG--SHHHHHHHHTSGGGHHHHHHHHHHTT-S-HHHHHHHHHHTT--GGG--SHHHHHHHHHSTTTHHHHHHHHHHTT-S-HHHHHHHHHHHHHHHHHHHTS-HHHHHHHHHHHHHHH-HHHHHHHHTT-SPPPHHHHHHHHHHHHHHHHHHHHHHHHHHHHS------S------S-TTTTTSS-HHHHHSSSSTTTSSS-HHHHH-S--TT---PPPPS--PPPS--PPPPP-GGGGTT-S-GGG-SSHHHHHHHHHH-

Radius of gyration: 34.18 Å; chains: 1; bounding box: 67×54×105 Å

Sequence (483 aa):
MRILSLNNNITTFSTMYKSITVLCVSGIIACGIILFGPATFAQLQSADSALGKITYPIADLGSCSDKKNCETYCEQTGNMQSCIDFAKKNALLSTGDIEKSERVIKRIVAGKTPGQCKTRGECEKFCQGNVANIKACVSFAEELSILPPAELAQAKKVAQALEGGAKLPGTCTDKQLCDLYCSATDHLDECLVFAEKADILPANEIAEARKIASFLKAGTTPGACKTKQSCESYCKSEQHFDECINFAEAAGLATKEDIELAKKTGGKGPGGCTSKETCATYCNDQAHASECVQFGIEKGLISEEDKENIKNVTEKIQQGLAGIDPEAQKNVEACFENKMGAETYRKLMAKEIVPTQAIGTSIQFCFEDAMKKYAETMRAKMMQEGGGSYGGGSAPQGIPKEMMQQIPKELQQQIPKELQQQIPESIRQQIPEAAGGYQSAPTGAVSPQGGAAPAPSCGMFTNVPSCDMIPDPRGQEACRQCK

pLDDT: mean 72.8, std 22.71, range [24.39, 94.69]

Foldseek 3Di:
DCLLCCVVVVCQVVVVVVLVCLLPDDDDDDDDDDDDDDDDDDDDDDSVVLVVPDDALDVLQVRQGDSVSSVVSCQDLVCVVSVLVVCVVSVSDDPVQSLLSVLVSVCLVVLNAQVSDNGPVSNLCQCLVDLQSLVSVLVVCVVSVVHDPLVSVLSVLLNVLVVVVDDQQDPGSDDVSSCVQCLDLVRVVVVLVSCVSSVVDDPVSSVLSVLVSVCLVVLLQQVSDSHSVSSLVSCVDLVCLVSNLVSCVSSVVDDPLLSLLCVLLSCAAFVRHNALVSNVVQCVPPVCVQSRVVRCVSSVLADPVLVVVQQCLLVLLVVQLVLDDVVLSVQLLVQLCVQVNPVRSVCSNVVVTGDALSSLVSSVVSNVVSVVVVVVVVVVVVVVVDPDDDDDDDDDPDDPVVVVPSRPPCSVPVSPDSRNDRPPVSSSVSNRRPNDDDDDDDPDDDDDPDDDDPQDDLPVLPPPPALVPDPDPVSSVSSVVSD